Protein AF-A0AAD6WVZ0-F1 (afdb_monomer)

pLDDT: mean 75.17, std 17.2, range [23.59, 97.75]

Radius of gyration: 39.34 Å; Cα contacts (8 Å, |Δi|>4): 408; chains: 1; bounding box: 90×69×124 Å

Nearest PDB structures (foldseek):
  6wge-assembly1_E  TM=2.166E-01  e=5.468E-02  Homo sapiens

Sequence (503 aa):
MPPFTRQETPESFHSRWSNNNGQSRLTITPHAVAHPLLRLRYRVQVRTFIKRNRGVPLSGITMDIYCSYLAYRYISPSTKTLILEELSNRAEGNNDDALVVVASLLSPDQSELVTELLDSIDGQIRRCMCKLLGNLASAYQSWDFKISARIVDLTSDLDIEVRESALHALTKISDSPYGAEAVRDAKIFAEREKGNIPRDDAAAAKLWAVYISEADKYGKPLVESWKSNMEGMLIFAGLFSASLTAFLIESYKTLSPDSGGQTVKLLAQISQQLASASNGSTLSLPISPPSDPFNPSATSLICNALWFISLGLSLACALLATLVEQWARDFLHRVDTQSSPLIRARVFAYLYYGMKRFNMHLVVEIIPLLLHASLFLFFAGLVAFLIPVNIGMTLIAAALLVLVTTAYSVLTFLPLGYMDCPYRTPLSGVFWHVSQRSKRILTDSITSNQPEAMVEAIIRSASEGSLMRKARDYRALVWTAKSLVGDNELASFVDALPDVLWG

Organism: NCBI:txid1745969

InterPro domains:
  IPR011989 Armadillo-like helical [G3DSA:1.25.10.10] (96-197)
  IPR016024 Armadillo-type fold [SSF48371] (74-188)
  IPR045338 Domain of unknown function DUF6535 [PF20153] (208-387)

Mean predicted aligned error: 18.78 Å

Solvent-accessible surface area (backbone atoms only — not comparable to full-atom values): 27825 Å² total; per-residue (Å²): 137,86,84,90,86,82,92,76,79,87,76,63,82,72,72,79,76,71,83,83,77,90,76,97,64,99,64,80,53,68,73,75,56,45,58,63,52,49,30,52,50,52,44,51,51,52,54,52,50,53,63,72,47,63,94,53,84,70,46,66,73,62,48,53,53,50,50,54,53,63,69,39,84,74,55,48,68,81,47,46,33,54,50,36,46,54,52,26,57,43,24,65,76,33,70,70,39,21,40,43,46,39,66,59,56,66,24,84,92,27,47,65,58,52,51,51,40,62,65,37,89,50,57,62,41,26,23,33,48,28,44,26,54,23,43,32,19,85,61,42,73,76,66,55,54,71,60,37,34,51,44,57,56,36,54,70,45,90,50,65,68,34,16,53,27,21,47,54,15,50,52,40,22,47,74,16,96,44,24,36,63,40,45,50,54,23,47,54,48,52,52,55,48,60,75,50,64,51,72,56,58,58,22,47,38,48,39,28,40,55,41,39,60,56,46,45,70,56,52,50,58,53,42,51,49,51,31,55,53,24,56,54,48,38,55,48,30,52,55,49,45,55,58,50,46,58,54,48,61,60,52,51,52,56,73,46,80,60,63,66,62,51,48,52,52,50,51,51,51,50,52,52,50,53,57,35,56,74,69,75,46,89,74,83,70,77,82,75,73,82,74,76,81,83,74,61,53,69,53,52,52,53,18,49,50,30,39,53,53,17,45,52,32,23,52,50,23,32,54,51,27,53,50,52,30,50,52,35,50,49,53,52,49,64,38,71,71,43,87,49,48,49,60,24,35,36,46,42,52,45,52,53,53,45,41,61,73,70,40,47,67,58,58,63,42,46,35,62,44,36,39,52,53,16,52,54,31,37,51,53,18,50,29,42,59,24,54,88,72,36,64,69,62,19,51,53,48,44,52,51,48,52,52,52,52,49,53,53,47,48,42,38,52,48,38,78,80,35,85,86,50,85,57,78,39,56,62,44,55,49,55,56,49,52,66,58,42,72,76,53,77,87,68,89,81,89,88,90,84,86,83,65,66,65,67,60,54,49,54,48,67,40,65,46,94,44,73,68,43,55,56,49,53,51,51,51,53,57,46,43,69,69,68,53,81,48,72,71,58,43,48,58,52,59,74,19,50,54,69,76,82,79,107

Structure (mmCIF, N/CA/C/O backbone):
data_AF-A0AAD6WVZ0-F1
#
_entry.id   AF-A0AAD6WVZ0-F1
#
loop_
_atom_site.group_PDB
_atom_site.id
_atom_site.type_symbol
_atom_site.label_atom_id
_atom_site.label_alt_id
_atom_site.label_comp_id
_atom_site.label_asym_id
_atom_site.label_entity_id
_atom_site.label_seq_id
_atom_site.pdbx_PDB_ins_code
_atom_site.Cartn_x
_atom_site.Cartn_y
_atom_site.Cartn_z
_atom_site.occupancy
_atom_site.B_iso_or_equiv
_atom_site.auth_seq_id
_atom_site.auth_comp_id
_atom_site.auth_asym_id
_atom_site.auth_atom_id
_atom_site.pdbx_PDB_model_num
ATOM 1 N N . MET A 1 1 ? 54.833 -52.565 1.397 1.00 23.59 1 MET A N 1
ATOM 2 C CA . MET A 1 1 ? 55.465 -52.297 0.083 1.00 23.59 1 MET A CA 1
ATOM 3 C C . MET A 1 1 ? 54.728 -53.119 -0.980 1.00 23.59 1 MET A C 1
ATOM 5 O O . MET A 1 1 ? 54.187 -54.145 -0.600 1.00 23.59 1 MET A O 1
ATOM 9 N N . PRO A 1 2 ? 54.609 -52.611 -2.220 1.00 45.22 2 PRO A N 1
ATOM 10 C CA . PRO A 1 2 ? 53.366 -52.217 -2.938 1.00 45.22 2 PRO A CA 1
ATOM 11 C C . PRO A 1 2 ? 52.880 -53.322 -3.935 1.00 45.22 2 PRO A C 1
ATOM 13 O O . PRO A 1 2 ? 53.392 -54.428 -3.789 1.00 45.22 2 PRO A O 1
ATOM 16 N N . PRO A 1 3 ? 51.979 -53.123 -4.945 1.00 38.84 3 PRO A N 1
ATOM 17 C CA . PRO A 1 3 ? 51.275 -51.913 -5.412 1.00 38.84 3 PRO A CA 1
ATOM 18 C C . PRO A 1 3 ? 49.765 -52.033 -5.769 1.00 38.84 3 PRO A C 1
ATOM 20 O O . PRO A 1 3 ? 49.177 -53.100 -5.911 1.00 38.84 3 PRO A O 1
ATOM 23 N N . PHE A 1 4 ? 49.178 -50.845 -5.951 1.00 32.69 4 PHE A N 1
ATOM 24 C CA . PHE A 1 4 ? 47.867 -50.512 -6.517 1.00 32.69 4 PHE A CA 1
ATOM 25 C C . PHE A 1 4 ? 47.707 -50.936 -7.989 1.00 32.69 4 PHE A C 1
ATOM 27 O O . PHE A 1 4 ? 48.547 -50.592 -8.815 1.00 32.69 4 PHE A O 1
ATOM 34 N N . THR A 1 5 ? 46.556 -51.524 -8.334 1.00 32.50 5 THR A N 1
ATOM 35 C CA . THR A 1 5 ? 45.933 -51.427 -9.669 1.00 32.50 5 THR A CA 1
ATOM 36 C C . THR A 1 5 ? 44.406 -51.498 -9.547 1.00 32.50 5 THR A C 1
ATOM 38 O O . THR A 1 5 ? 43.869 -52.505 -9.097 1.00 32.50 5 THR A O 1
ATOM 41 N N . ARG A 1 6 ? 43.689 -50.454 -9.991 1.00 29.27 6 ARG A N 1
ATOM 42 C CA . ARG A 1 6 ? 42.449 -50.619 -10.770 1.00 29.27 6 ARG A CA 1
ATOM 43 C C . ARG A 1 6 ? 42.077 -49.327 -11.495 1.00 29.27 6 ARG A C 1
ATOM 45 O O . ARG A 1 6 ? 41.998 -48.266 -10.888 1.00 29.27 6 ARG A O 1
ATOM 52 N N . GLN A 1 7 ? 41.889 -49.464 -12.803 1.00 34.47 7 GLN A N 1
ATOM 53 C CA . GLN A 1 7 ? 41.301 -48.481 -13.705 1.00 34.47 7 GLN A CA 1
ATOM 54 C C . GLN A 1 7 ? 39.843 -48.214 -13.305 1.00 34.47 7 GLN A C 1
ATOM 56 O O . GLN A 1 7 ? 39.064 -49.159 -13.203 1.00 34.47 7 GLN A O 1
ATOM 61 N N . GLU A 1 8 ? 39.468 -46.945 -13.158 1.00 31.38 8 GLU A N 1
ATOM 62 C CA . GLU A 1 8 ? 38.078 -46.494 -13.260 1.00 31.38 8 GLU A CA 1
ATOM 63 C C . GLU A 1 8 ? 37.981 -45.508 -14.428 1.00 31.38 8 GLU A C 1
ATOM 65 O O . GLU A 1 8 ? 38.735 -44.539 -14.528 1.00 31.38 8 GLU A O 1
ATOM 70 N N . THR A 1 9 ? 37.080 -45.812 -15.356 1.00 33.56 9 THR A N 1
ATOM 71 C CA . THR A 1 9 ? 36.662 -44.956 -16.468 1.00 33.56 9 THR A CA 1
ATOM 72 C C . THR A 1 9 ? 35.978 -43.684 -15.951 1.00 33.56 9 THR A C 1
ATOM 74 O O . THR A 1 9 ? 35.318 -43.738 -14.913 1.00 33.56 9 THR A O 1
ATOM 77 N N . PRO A 1 10 ? 36.065 -42.541 -16.656 1.00 37.72 10 PRO A N 1
ATOM 78 C CA . PRO A 1 10 ? 35.465 -41.298 -16.192 1.00 37.72 10 PRO A CA 1
ATOM 79 C C . PRO A 1 10 ? 33.952 -41.328 -16.433 1.00 37.72 10 PRO A C 1
ATOM 81 O O . PRO A 1 10 ? 33.478 -41.031 -17.527 1.00 37.72 10 PRO A O 1
ATOM 84 N N . GLU A 1 11 ? 33.171 -41.679 -15.414 1.00 34.59 11 GLU A N 1
ATOM 85 C CA . GLU A 1 11 ? 31.732 -41.426 -15.449 1.00 34.59 11 GLU A CA 1
ATOM 86 C C . GLU A 1 11 ? 31.460 -39.914 -15.420 1.00 34.59 11 GLU A C 1
ATOM 88 O O . GLU A 1 11 ? 31.986 -39.167 -14.589 1.00 34.59 11 GLU A O 1
ATOM 93 N N . SER A 1 12 ? 30.629 -39.446 -16.354 1.00 45.19 12 SER A N 1
ATOM 94 C CA . SER A 1 12 ? 30.230 -38.045 -16.473 1.00 45.19 12 SER A CA 1
ATOM 95 C C . SER A 1 12 ? 29.493 -37.564 -15.221 1.00 45.19 12 SER A C 1
ATOM 97 O O . SER A 1 12 ? 28.547 -38.201 -14.760 1.00 45.19 12 SER A O 1
ATOM 99 N N . PHE A 1 13 ? 29.867 -36.380 -14.734 1.00 39.78 13 PHE A N 1
ATOM 100 C CA . PHE A 1 13 ? 29.398 -35.756 -13.488 1.00 39.78 13 PHE A CA 1
ATOM 101 C C . PHE A 1 13 ? 27.863 -35.625 -13.354 1.00 39.78 13 PHE A C 1
ATOM 103 O O . PHE A 1 13 ? 27.360 -35.428 -12.251 1.00 39.78 13 PHE A O 1
ATOM 110 N N . HIS A 1 14 ? 27.110 -35.750 -14.453 1.00 40.28 14 HIS A N 1
ATOM 111 C CA . HIS A 1 14 ? 25.647 -35.686 -14.476 1.00 40.28 14 HIS A CA 1
ATOM 112 C C . HIS A 1 14 ? 24.947 -36.903 -13.843 1.00 40.28 14 HIS A C 1
ATOM 114 O O . HIS A 1 14 ? 23.870 -36.731 -13.274 1.00 40.28 14 HIS A O 1
ATOM 120 N N . SER A 1 15 ? 25.534 -38.106 -13.878 1.00 41.41 15 SER A N 1
ATOM 121 C CA . SER A 1 15 ? 24.849 -39.332 -13.418 1.00 41.41 15 SER A CA 1
ATOM 122 C C . SER A 1 15 ? 24.683 -39.407 -11.895 1.00 41.41 15 SER A C 1
ATOM 124 O O . SER A 1 15 ? 23.767 -40.059 -11.397 1.00 41.41 15 SER A O 1
ATOM 126 N N . ARG A 1 16 ? 25.518 -38.688 -11.133 1.00 41.56 16 ARG A N 1
ATOM 127 C CA . ARG A 1 16 ? 25.531 -38.750 -9.660 1.00 41.56 16 ARG A CA 1
ATOM 128 C C . ARG A 1 16 ? 24.389 -38.001 -8.972 1.00 41.56 16 ARG A C 1
ATOM 130 O O . ARG A 1 16 ? 24.164 -38.210 -7.786 1.00 41.56 16 ARG A O 1
ATOM 137 N N . TRP A 1 17 ? 23.679 -37.133 -9.692 1.00 45.44 17 TRP A N 1
ATOM 138 C CA . TRP A 1 17 ? 22.702 -36.202 -9.112 1.00 45.44 17 TRP A CA 1
ATOM 139 C C . TRP A 1 17 ? 21.235 -36.603 -9.344 1.00 45.44 17 TRP A C 1
ATOM 141 O O . TRP A 1 17 ? 20.340 -35.855 -8.962 1.00 45.44 17 TRP A O 1
ATOM 151 N N . SER A 1 18 ? 20.974 -37.766 -9.957 1.00 37.16 18 SER A N 1
ATOM 152 C CA . SER A 1 18 ? 19.624 -38.171 -10.393 1.00 37.16 18 SER A CA 1
ATOM 153 C C . SER A 1 18 ? 18.829 -39.036 -9.401 1.00 37.16 18 SER A C 1
ATOM 155 O O . SER A 1 18 ? 17.663 -39.321 -9.670 1.00 37.16 18 SER A O 1
ATOM 157 N N . ASN A 1 19 ? 19.386 -39.457 -8.263 1.00 35.19 19 ASN A N 1
ATOM 158 C CA . ASN A 1 19 ? 18.648 -40.303 -7.315 1.00 35.19 19 ASN A CA 1
ATOM 159 C C . ASN A 1 19 ? 18.048 -39.479 -6.171 1.00 35.19 19 ASN A C 1
ATOM 161 O O . ASN A 1 19 ? 18.623 -39.364 -5.092 1.00 35.19 19 ASN A O 1
ATOM 165 N N . ASN A 1 20 ? 16.860 -38.925 -6.423 1.00 40.69 20 ASN A N 1
ATOM 166 C CA . ASN A 1 20 ? 15.985 -38.348 -5.405 1.00 40.69 20 ASN A CA 1
ATOM 167 C C . ASN A 1 20 ? 14.983 -39.409 -4.934 1.00 40.69 20 ASN A C 1
ATOM 169 O O . ASN A 1 20 ? 14.008 -39.676 -5.629 1.00 40.69 20 ASN A O 1
ATOM 173 N N . ASN A 1 21 ? 15.176 -39.949 -3.728 1.00 34.56 21 ASN A N 1
ATOM 174 C CA . ASN A 1 21 ? 14.071 -40.491 -2.939 1.00 34.56 21 ASN A CA 1
ATOM 175 C C . ASN A 1 21 ? 13.863 -39.598 -1.720 1.00 34.56 21 ASN A C 1
ATOM 177 O O . ASN A 1 21 ? 14.810 -39.214 -1.034 1.00 34.56 21 ASN A O 1
ATOM 181 N N . GLY A 1 22 ? 12.605 -39.201 -1.547 1.00 44.91 22 GLY A N 1
ATOM 182 C CA . GLY A 1 22 ? 12.195 -38.060 -0.753 1.00 44.91 22 GLY A CA 1
ATOM 183 C C . GLY A 1 22 ? 12.589 -38.124 0.715 1.00 44.91 22 GLY A C 1
ATOM 184 O O . GLY A 1 22 ? 12.414 -39.139 1.376 1.00 44.91 22 GLY A O 1
ATOM 185 N N . GLN A 1 23 ? 13.018 -36.974 1.230 1.00 33.59 23 GLN A N 1
ATOM 186 C CA . GLN A 1 23 ? 12.692 -36.528 2.576 1.00 33.59 23 GLN A CA 1
ATOM 187 C C . GLN A 1 23 ? 12.907 -35.015 2.682 1.00 33.59 23 GLN A C 1
ATOM 189 O O . GLN A 1 23 ? 13.951 -34.464 2.347 1.00 33.59 23 GLN A O 1
ATOM 194 N N . SER A 1 24 ? 11.858 -34.352 3.144 1.00 42.22 24 SER A N 1
ATOM 195 C CA . SER A 1 24 ? 11.744 -32.936 3.460 1.00 42.22 24 SER A CA 1
ATOM 196 C C . SER A 1 24 ? 12.782 -32.474 4.490 1.00 42.22 24 SER A C 1
ATOM 198 O O . SER A 1 24 ? 12.618 -32.695 5.690 1.00 42.22 24 SER A O 1
ATOM 200 N N . ARG A 1 25 ? 13.815 -31.764 4.031 1.00 32.66 25 ARG A N 1
ATOM 201 C CA . ARG A 1 25 ? 14.612 -30.797 4.806 1.00 32.66 25 ARG A CA 1
ATOM 202 C C . ARG A 1 25 ? 14.959 -29.635 3.879 1.00 32.66 25 ARG A C 1
ATOM 204 O O . ARG A 1 25 ? 15.110 -29.860 2.684 1.00 32.66 25 ARG A O 1
ATOM 211 N N . LEU A 1 26 ? 15.067 -28.412 4.408 1.00 43.78 26 LEU A N 1
ATOM 212 C CA . LEU A 1 26 ? 15.559 -27.239 3.674 1.00 43.78 26 LEU A CA 1
ATOM 213 C C . LEU A 1 26 ? 16.966 -27.519 3.118 1.00 43.78 26 LEU A C 1
ATOM 215 O O . LEU A 1 26 ? 17.976 -27.213 3.746 1.00 43.78 26 LEU A O 1
ATOM 219 N N . THR A 1 27 ? 17.044 -28.125 1.944 1.00 35.75 27 THR A N 1
ATOM 220 C CA . THR A 1 27 ? 18.281 -28.298 1.200 1.00 35.75 27 THR A CA 1
ATOM 221 C C . THR A 1 27 ? 18.331 -27.174 0.189 1.00 35.75 27 THR A C 1
ATOM 223 O O . THR A 1 27 ? 17.615 -27.205 -0.813 1.00 35.75 27 THR A O 1
ATOM 226 N N . ILE A 1 28 ? 19.165 -26.166 0.460 1.00 44.28 28 ILE A N 1
ATOM 227 C CA . ILE A 1 28 ? 19.655 -25.260 -0.580 1.00 44.28 28 ILE A CA 1
ATOM 228 C C . ILE A 1 28 ? 20.105 -26.168 -1.721 1.00 44.28 28 ILE A C 1
ATOM 230 O O . ILE A 1 28 ? 20.982 -27.013 -1.525 1.00 44.28 28 ILE A O 1
ATOM 234 N N . THR A 1 29 ? 19.446 -26.076 -2.874 1.00 42.78 29 THR A N 1
ATOM 235 C CA . THR A 1 29 ? 19.766 -26.967 -3.981 1.00 42.78 29 THR A CA 1
ATOM 236 C C . THR A 1 29 ? 21.245 -26.755 -4.336 1.00 42.78 29 THR A C 1
ATOM 238 O O . THR A 1 29 ? 21.682 -25.614 -4.484 1.00 42.78 29 THR A O 1
ATOM 241 N N . PRO A 1 30 ? 22.054 -27.818 -4.463 1.00 44.84 30 PRO A N 1
ATOM 242 C CA . PRO A 1 30 ? 23.475 -27.727 -4.813 1.00 44.84 30 PRO A CA 1
ATOM 243 C C . PRO A 1 30 ? 23.729 -26.857 -6.055 1.00 44.84 30 PRO A C 1
ATOM 245 O O . PRO A 1 30 ? 24.734 -26.155 -6.154 1.00 44.84 30 PRO A O 1
ATOM 248 N N . HIS A 1 31 ? 22.755 -26.828 -6.967 1.00 48.47 31 HIS A N 1
ATOM 249 C CA . HIS A 1 31 ? 22.746 -25.987 -8.156 1.00 48.47 31 HIS A CA 1
ATOM 250 C C . HIS A 1 31 ? 22.698 -24.472 -7.853 1.00 48.47 31 HIS A C 1
ATOM 252 O O . HIS A 1 31 ? 23.304 -23.686 -8.585 1.00 48.47 31 HIS A O 1
ATOM 258 N N . ALA A 1 32 ? 22.037 -24.055 -6.767 1.00 44.22 32 ALA A N 1
ATOM 259 C CA . ALA A 1 32 ? 21.952 -22.657 -6.337 1.00 44.22 32 ALA A CA 1
ATOM 260 C C . ALA A 1 32 ? 23.290 -22.126 -5.787 1.00 44.22 32 ALA A C 1
ATOM 262 O O . ALA A 1 32 ? 23.597 -20.945 -5.944 1.00 44.22 32 ALA A O 1
ATOM 263 N N . VAL A 1 33 ? 24.122 -22.999 -5.204 1.00 50.72 33 VAL A N 1
ATOM 264 C CA . VAL A 1 33 ? 25.460 -22.649 -4.679 1.00 50.72 33 VAL A CA 1
ATOM 265 C C . VAL A 1 33 ? 26.559 -22.822 -5.740 1.00 50.72 33 VAL A C 1
ATOM 267 O O . VAL A 1 33 ? 27.594 -22.157 -5.685 1.00 50.72 33 VAL A O 1
ATOM 270 N N . ALA A 1 34 ? 26.332 -23.663 -6.754 1.00 57.62 34 ALA A N 1
ATOM 271 C CA . ALA A 1 34 ? 27.309 -23.942 -7.805 1.00 57.62 34 ALA A CA 1
ATOM 272 C C . ALA A 1 34 ? 27.697 -22.696 -8.625 1.00 57.62 34 ALA A C 1
ATOM 274 O O . ALA A 1 34 ? 28.881 -22.469 -8.874 1.00 57.62 34 ALA A O 1
ATOM 275 N N . HIS A 1 35 ? 26.736 -21.852 -9.015 1.00 57.59 35 HIS A N 1
ATOM 276 C CA . HIS A 1 35 ? 27.017 -20.680 -9.857 1.00 57.59 35 HIS A CA 1
ATOM 277 C C . HIS A 1 35 ? 27.910 -19.619 -9.179 1.00 57.59 35 HIS A C 1
ATOM 279 O O . HIS A 1 35 ? 28.893 -19.199 -9.800 1.00 57.59 35 HIS A O 1
ATOM 285 N N . PRO A 1 36 ? 27.647 -19.188 -7.927 1.00 54.47 36 PRO A N 1
ATOM 286 C CA . PRO A 1 36 ? 28.536 -18.275 -7.204 1.00 54.47 36 PRO A CA 1
ATOM 287 C C . PRO A 1 36 ? 29.948 -18.838 -6.986 1.00 54.47 36 PRO A C 1
A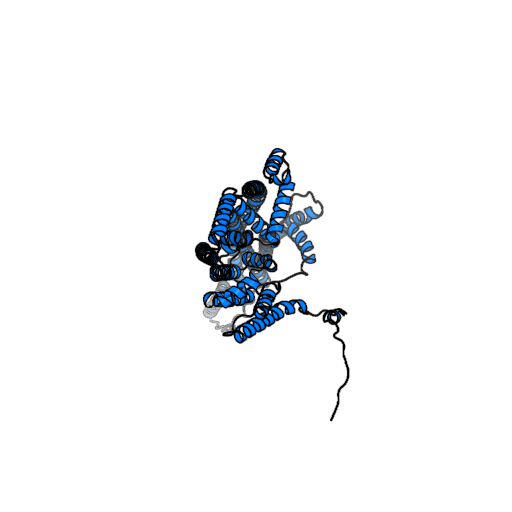TOM 289 O O . PRO A 1 36 ? 30.930 -18.116 -7.165 1.00 54.47 36 PRO A O 1
ATOM 292 N N . LEU A 1 37 ? 30.067 -20.129 -6.655 1.00 59.69 37 LEU A N 1
ATOM 293 C CA . LEU A 1 37 ? 31.364 -20.774 -6.428 1.00 59.69 37 LEU A CA 1
ATOM 294 C C . LEU A 1 37 ? 32.180 -20.919 -7.719 1.00 59.69 37 LEU A C 1
ATOM 296 O O . LEU A 1 37 ? 33.386 -20.667 -7.711 1.00 59.69 37 LEU A O 1
ATOM 300 N N . LEU A 1 38 ? 31.534 -21.254 -8.842 1.00 64.69 38 LEU A N 1
ATOM 301 C CA . LEU A 1 38 ? 32.182 -21.277 -10.156 1.00 64.69 38 LEU A CA 1
ATOM 302 C C . LEU A 1 38 ? 32.697 -19.887 -10.544 1.00 64.69 38 LEU A C 1
ATOM 304 O O . LEU A 1 38 ? 33.846 -19.759 -10.959 1.00 64.69 38 LEU A O 1
ATOM 308 N N . ARG A 1 39 ? 31.903 -18.829 -10.331 1.00 66.44 39 ARG A N 1
ATOM 309 C CA . ARG A 1 39 ? 32.335 -17.439 -10.569 1.00 66.44 39 ARG A CA 1
ATOM 310 C C . ARG A 1 39 ? 33.567 -17.064 -9.748 1.00 66.44 39 ARG A C 1
ATOM 312 O O . ARG A 1 39 ? 34.484 -16.440 -10.281 1.00 66.44 39 ARG A O 1
ATOM 319 N N . LEU A 1 40 ? 33.609 -17.463 -8.475 1.00 65.38 40 LEU A N 1
ATOM 320 C CA . LEU A 1 40 ? 34.758 -17.211 -7.605 1.00 65.38 40 LEU A CA 1
ATOM 321 C C . LEU A 1 40 ? 36.004 -17.966 -8.093 1.00 65.38 40 LEU A C 1
ATOM 323 O O . LEU A 1 40 ? 37.085 -17.384 -8.183 1.00 65.38 40 LEU A O 1
ATOM 327 N N . ARG A 1 41 ? 35.839 -19.240 -8.476 1.00 70.12 41 ARG A N 1
ATOM 328 C CA . ARG A 1 41 ? 36.916 -20.088 -9.003 1.00 70.12 41 ARG A CA 1
ATOM 329 C C . ARG A 1 41 ? 37.515 -19.517 -10.287 1.00 70.12 41 ARG A C 1
ATOM 331 O O . ARG A 1 41 ? 38.733 -19.370 -10.358 1.00 70.12 41 ARG A O 1
ATOM 338 N N . TYR A 1 42 ? 36.684 -19.141 -11.262 1.00 72.12 42 TYR A N 1
ATOM 339 C CA . TYR A 1 42 ? 37.160 -18.539 -12.511 1.00 72.12 42 TYR A CA 1
ATOM 340 C C . TYR A 1 42 ? 37.861 -17.201 -12.266 1.00 72.12 42 TYR A C 1
ATOM 342 O O . TYR A 1 42 ? 38.917 -16.949 -12.838 1.00 72.12 42 TYR A O 1
ATOM 350 N N . ARG A 1 43 ? 37.356 -16.368 -11.347 1.00 73.12 43 ARG A N 1
ATOM 351 C CA . ARG A 1 43 ? 38.014 -15.103 -10.989 1.00 73.12 43 ARG A CA 1
ATOM 352 C C . ARG A 1 43 ? 39.405 -15.311 -10.384 1.00 73.12 43 ARG A C 1
ATOM 354 O O . ARG A 1 43 ? 40.327 -14.559 -10.699 1.00 73.12 43 ARG A O 1
ATOM 361 N N . VAL A 1 44 ? 39.573 -16.323 -9.530 1.00 70.44 44 VAL A N 1
ATOM 362 C CA . VAL A 1 44 ? 40.884 -16.688 -8.965 1.00 70.44 44 VAL A CA 1
ATOM 363 C C . VAL A 1 44 ? 41.814 -17.227 -10.054 1.00 70.44 44 VAL A C 1
ATOM 365 O O . VAL A 1 44 ? 42.970 -16.815 -10.110 1.00 70.44 44 VAL A O 1
ATOM 368 N N . GLN A 1 45 ? 41.322 -18.089 -10.947 1.00 78.38 45 GLN A N 1
ATOM 369 C CA . GLN A 1 45 ? 42.107 -18.619 -12.068 1.00 78.38 45 GLN A CA 1
ATOM 370 C C . GLN A 1 45 ? 42.600 -17.508 -12.999 1.00 78.38 45 GLN A C 1
ATOM 372 O O . GLN A 1 45 ? 43.794 -17.445 -13.274 1.00 78.38 45 GLN A O 1
ATOM 377 N N . VAL A 1 46 ? 41.718 -16.589 -13.400 1.00 80.62 46 VAL A N 1
ATOM 378 C CA . VAL A 1 46 ? 42.061 -15.443 -14.256 1.00 80.62 46 VAL A CA 1
ATOM 379 C C . VAL A 1 46 ? 43.088 -14.535 -13.578 1.00 80.62 46 VAL A C 1
ATOM 381 O O . VAL A 1 46 ? 44.089 -14.185 -14.193 1.00 80.62 46 VAL A O 1
ATOM 384 N N . ARG A 1 47 ? 42.923 -14.202 -12.290 1.00 78.81 47 ARG A N 1
ATOM 385 C CA . ARG A 1 47 ? 43.909 -13.379 -11.560 1.00 78.81 47 ARG A CA 1
ATOM 386 C C . ARG A 1 47 ? 45.280 -14.042 -11.467 1.00 78.81 47 ARG A C 1
ATOM 388 O O . ARG A 1 47 ? 46.294 -13.365 -11.608 1.00 78.81 47 ARG A O 1
ATOM 395 N N . THR A 1 48 ? 45.318 -15.344 -11.208 1.00 79.12 48 THR A N 1
ATOM 396 C CA . THR A 1 48 ? 46.573 -16.103 -11.146 1.00 79.12 48 THR A CA 1
ATOM 397 C C . THR A 1 48 ? 47.223 -16.197 -12.525 1.00 79.12 48 THR A C 1
ATOM 399 O O . THR A 1 48 ? 48.437 -16.044 -12.634 1.00 79.12 48 THR A O 1
ATOM 402 N N . PHE A 1 49 ? 46.424 -16.373 -13.581 1.00 83.56 49 PHE A N 1
ATOM 403 C CA . PHE A 1 49 ? 46.891 -16.403 -14.966 1.00 83.56 49 PHE A CA 1
ATOM 404 C C . PHE A 1 49 ? 47.475 -15.055 -15.409 1.00 83.56 49 PHE A C 1
ATOM 406 O O . PHE A 1 49 ? 48.606 -15.013 -15.887 1.00 83.56 49 PHE A O 1
ATOM 413 N N . ILE A 1 50 ? 46.773 -13.947 -15.141 1.00 83.38 50 ILE A N 1
ATOM 414 C CA . ILE A 1 50 ? 47.264 -12.585 -15.400 1.00 83.38 50 ILE A CA 1
ATOM 415 C C . ILE A 1 50 ? 48.592 -12.352 -14.671 1.00 83.38 50 ILE A C 1
ATOM 417 O O . ILE A 1 50 ? 49.569 -11.939 -15.287 1.00 83.38 50 ILE A O 1
ATOM 421 N N . LYS A 1 51 ? 48.669 -12.673 -13.371 1.00 82.50 51 LYS A N 1
ATOM 422 C CA . LYS A 1 51 ? 49.902 -12.505 -12.583 1.00 82.50 51 LYS A CA 1
ATOM 423 C C . LYS A 1 51 ? 51.078 -13.307 -13.137 1.00 82.50 51 LYS A C 1
ATOM 425 O O . LYS A 1 51 ? 52.193 -12.801 -13.123 1.00 82.50 51 LYS A O 1
ATOM 430 N N . ARG A 1 52 ? 50.837 -14.531 -13.611 1.00 81.06 52 ARG A N 1
ATOM 431 C CA . ARG A 1 52 ? 51.876 -15.407 -14.169 1.00 81.06 52 ARG A CA 1
ATOM 432 C C . ARG A 1 52 ? 52.408 -14.907 -15.510 1.00 81.06 52 ARG A C 1
ATOM 434 O O . ARG A 1 52 ? 53.579 -15.110 -15.798 1.00 81.06 52 ARG A O 1
ATOM 441 N N . ASN A 1 53 ? 51.559 -14.254 -16.297 1.00 79.50 53 ASN A N 1
ATOM 442 C CA . ASN A 1 53 ? 51.913 -13.766 -17.627 1.00 79.50 53 ASN A CA 1
ATOM 443 C C . ASN A 1 53 ? 52.364 -12.298 -17.635 1.00 79.50 53 ASN A C 1
ATOM 445 O O . ASN A 1 53 ? 52.681 -11.769 -18.700 1.00 79.50 53 ASN A O 1
ATOM 449 N N . ARG A 1 54 ? 52.392 -11.600 -16.490 1.00 76.81 54 ARG A N 1
ATOM 450 C CA . ARG A 1 54 ? 52.929 -10.229 -16.395 1.00 76.81 54 ARG A CA 1
ATOM 451 C C . ARG A 1 54 ? 54.419 -10.211 -16.742 1.00 76.81 54 ARG A C 1
ATOM 453 O O . ARG A 1 54 ? 55.200 -10.909 -16.109 1.00 76.81 54 ARG A O 1
ATOM 460 N N . GLY A 1 55 ? 54.790 -9.399 -17.734 1.00 70.44 55 GLY A N 1
ATOM 461 C CA . GLY A 1 55 ? 56.171 -9.270 -18.221 1.00 70.44 55 GLY A CA 1
ATOM 462 C C . GLY A 1 55 ? 56.596 -10.302 -19.272 1.00 70.44 55 GLY A C 1
ATOM 463 O O . GLY A 1 55 ? 57.744 -10.276 -19.700 1.00 70.44 55 GLY A O 1
ATOM 464 N N . VAL A 1 56 ? 55.693 -11.192 -19.701 1.00 80.69 56 VAL A N 1
ATOM 465 C CA . VAL A 1 56 ? 55.916 -12.136 -20.811 1.00 80.69 56 VAL A CA 1
ATOM 466 C C . VAL A 1 56 ? 55.205 -11.600 -22.065 1.00 80.69 56 VAL A C 1
ATOM 468 O O . VAL A 1 56 ? 54.050 -11.167 -21.923 1.00 80.69 56 VAL A O 1
ATOM 471 N N . PRO A 1 57 ? 55.844 -11.623 -23.257 1.00 77.38 57 PRO A N 1
ATOM 472 C CA . PRO A 1 57 ? 55.211 -11.200 -24.509 1.00 77.38 57 PRO A CA 1
ATOM 473 C C . PRO A 1 57 ? 53.959 -12.035 -24.796 1.00 77.38 57 PRO A C 1
ATOM 475 O O . PRO A 1 57 ? 53.905 -13.232 -24.488 1.00 77.38 57 PRO A O 1
ATOM 478 N N . LEU A 1 58 ? 52.926 -11.397 -25.343 1.00 81.56 58 LEU A N 1
ATOM 479 C CA . LEU A 1 58 ? 51.641 -12.039 -25.572 1.00 81.56 58 LEU A CA 1
ATOM 480 C C . LEU A 1 58 ? 51.759 -13.055 -26.721 1.00 81.56 58 LEU A C 1
ATOM 482 O O . LEU A 1 58 ? 52.200 -12.737 -27.818 1.00 81.56 58 LEU A O 1
ATOM 486 N N . SER A 1 59 ? 51.357 -14.301 -26.468 1.00 85.19 59 SER A N 1
ATOM 487 C CA . SER A 1 59 ? 51.270 -15.359 -27.484 1.00 85.19 59 SER A CA 1
ATOM 488 C C . SER A 1 59 ? 49.814 -15.551 -27.910 1.00 85.19 59 SER A C 1
ATOM 490 O O . SER A 1 59 ? 48.917 -15.384 -27.080 1.00 85.19 59 SER A O 1
ATOM 492 N N . GLY A 1 60 ? 49.577 -15.985 -29.153 1.00 80.31 60 GLY A N 1
ATOM 493 C CA . GLY A 1 60 ? 48.236 -16.342 -29.640 1.00 80.31 60 GLY A CA 1
ATOM 494 C C . GLY A 1 60 ? 47.514 -17.338 -28.723 1.00 80.31 60 GLY A C 1
ATOM 495 O O . GLY A 1 60 ? 46.364 -17.121 -28.370 1.00 80.31 60 GLY A O 1
ATOM 496 N N . ILE A 1 61 ? 48.229 -18.328 -28.176 1.00 81.88 61 ILE A N 1
ATOM 497 C CA . ILE A 1 61 ? 47.661 -19.320 -27.240 1.00 81.88 61 ILE A CA 1
ATOM 498 C C . ILE A 1 61 ? 47.156 -18.651 -25.950 1.00 81.88 61 ILE A C 1
ATOM 500 O O . ILE A 1 61 ? 46.110 -19.003 -25.404 1.00 81.88 61 ILE A O 1
ATOM 504 N N . THR A 1 62 ? 47.899 -17.667 -25.440 1.00 85.19 62 THR A N 1
ATOM 505 C CA . THR A 1 62 ? 47.498 -16.894 -24.257 1.00 85.19 62 THR A CA 1
ATOM 506 C C . THR A 1 62 ? 46.252 -16.060 -24.553 1.00 85.19 62 THR A C 1
ATOM 508 O O . THR A 1 62 ? 45.395 -15.903 -23.681 1.00 85.19 62 THR A O 1
ATOM 511 N N . MET A 1 63 ? 46.139 -15.551 -25.779 1.00 85.94 63 MET A N 1
ATOM 512 C CA . MET A 1 63 ? 45.012 -14.743 -26.219 1.00 85.94 63 MET A CA 1
ATOM 513 C C . MET A 1 63 ? 43.746 -15.577 -26.459 1.00 85.94 63 MET A C 1
ATOM 515 O O . MET A 1 63 ? 42.668 -15.156 -26.041 1.00 85.94 63 MET A O 1
ATOM 519 N N . ASP A 1 64 ? 43.867 -16.794 -26.990 1.00 83.69 64 ASP A N 1
ATOM 520 C CA . ASP A 1 64 ? 42.752 -17.744 -27.137 1.00 83.69 64 ASP A CA 1
ATOM 521 C C . ASP A 1 64 ? 42.125 -18.102 -25.783 1.00 83.69 64 ASP A C 1
ATOM 523 O O . ASP A 1 64 ? 40.901 -18.208 -25.641 1.00 83.69 64 ASP A O 1
ATOM 527 N N . ILE A 1 65 ? 42.959 -18.226 -24.745 1.00 85.06 65 ILE A N 1
ATOM 528 C CA . ILE A 1 65 ? 42.504 -18.449 -23.369 1.00 85.06 65 ILE A CA 1
ATOM 529 C C . ILE A 1 65 ? 41.715 -17.233 -22.859 1.00 85.06 65 ILE A C 1
ATOM 531 O O . ILE A 1 65 ? 40.661 -17.402 -22.240 1.00 85.06 65 ILE A O 1
ATOM 535 N N . TYR A 1 66 ? 42.178 -16.007 -23.125 1.00 86.88 66 TYR A N 1
ATOM 536 C CA . TYR A 1 66 ? 41.437 -14.797 -22.755 1.00 86.88 66 TYR A CA 1
ATOM 537 C C . TYR A 1 66 ? 40.116 -14.665 -23.520 1.00 86.88 66 TYR A C 1
ATOM 539 O O . TYR A 1 66 ? 39.096 -14.379 -22.891 1.00 86.88 66 TYR A O 1
ATOM 547 N N . CYS A 1 67 ? 40.098 -14.943 -24.826 1.00 84.81 67 CYS A N 1
ATOM 548 C CA . CYS A 1 67 ? 38.880 -14.923 -25.642 1.00 84.81 67 CYS A CA 1
ATOM 549 C C . CYS A 1 67 ? 37.863 -15.958 -25.143 1.00 84.81 67 CYS A C 1
ATOM 551 O O . CYS A 1 67 ? 36.697 -15.628 -24.940 1.00 84.81 67 CYS A O 1
ATOM 553 N N . SER A 1 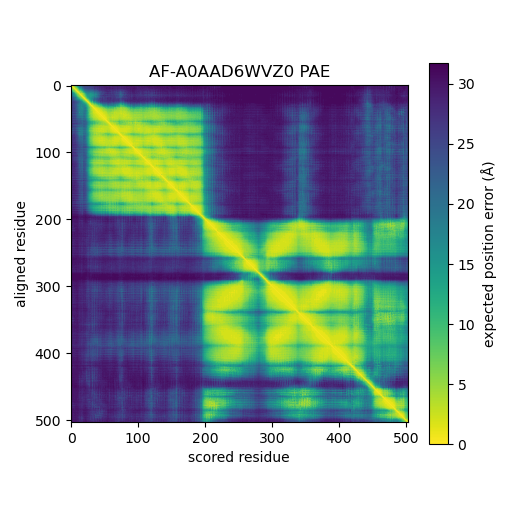68 ? 38.318 -17.167 -24.797 1.00 85.06 68 SER A N 1
ATOM 554 C CA . SER A 1 68 ? 37.472 -18.210 -24.199 1.00 85.06 68 SER A CA 1
ATOM 555 C C . SER A 1 68 ? 36.823 -17.755 -22.885 1.00 85.06 68 SER A C 1
ATOM 557 O O . SER A 1 68 ? 35.649 -18.029 -22.634 1.00 85.06 68 SER A O 1
ATOM 559 N N . TYR A 1 69 ? 37.557 -17.023 -22.040 1.00 84.88 69 TYR A N 1
ATOM 560 C CA . TYR A 1 69 ? 37.011 -16.464 -20.802 1.00 84.88 69 TYR A CA 1
ATOM 561 C C . TYR A 1 69 ? 36.060 -15.279 -21.032 1.00 84.88 69 TYR A C 1
ATOM 563 O O . TYR A 1 69 ? 35.096 -15.121 -20.279 1.00 84.88 69 TYR A O 1
ATOM 571 N N . LEU A 1 70 ? 36.297 -14.459 -22.057 1.00 84.69 70 LEU A N 1
ATOM 572 C CA . LEU A 1 70 ? 35.405 -13.360 -22.436 1.00 84.69 70 LEU A CA 1
ATOM 573 C C . LEU A 1 70 ? 34.092 -13.873 -23.052 1.00 84.69 70 LEU A C 1
ATOM 575 O O . LEU A 1 70 ? 33.031 -13.338 -22.717 1.00 84.69 70 LEU A O 1
ATOM 579 N N . ALA A 1 71 ? 34.149 -14.948 -23.843 1.00 83.69 71 ALA A N 1
ATOM 580 C CA . ALA A 1 71 ? 32.997 -15.611 -24.460 1.00 83.69 71 ALA A CA 1
ATOM 581 C C . ALA A 1 71 ? 32.117 -16.347 -23.438 1.00 83.69 71 ALA A C 1
ATOM 583 O O . ALA A 1 71 ? 30.914 -16.528 -23.620 1.00 83.69 71 ALA A O 1
ATOM 584 N N . TYR A 1 72 ? 32.703 -16.802 -22.328 1.00 82.06 72 TYR A N 1
ATOM 585 C CA . TYR A 1 72 ? 31.995 -17.685 -21.413 1.00 82.06 72 TYR A CA 1
ATOM 586 C C . TYR A 1 72 ? 30.889 -16.964 -20.624 1.00 82.06 72 TYR A C 1
ATOM 588 O O . TYR A 1 72 ? 31.135 -16.093 -19.783 1.00 82.06 72 TYR A O 1
ATOM 596 N N . ARG A 1 73 ? 29.640 -17.395 -20.832 1.00 74.56 73 ARG A N 1
ATOM 597 C CA . ARG A 1 73 ? 28.423 -16.777 -20.269 1.00 74.56 73 ARG A CA 1
ATOM 598 C C . ARG A 1 73 ? 28.363 -16.747 -18.738 1.00 74.56 73 ARG A C 1
ATOM 600 O O . ARG A 1 73 ? 27.714 -15.882 -18.156 1.00 74.56 73 ARG A O 1
ATOM 607 N N . TYR A 1 74 ? 29.018 -17.692 -18.063 1.00 66.62 74 TYR A N 1
ATOM 608 C CA . TYR A 1 74 ? 28.948 -17.812 -16.600 1.00 66.62 74 TYR A CA 1
ATOM 609 C C . TYR A 1 74 ? 30.021 -17.014 -15.853 1.00 66.62 74 TYR A C 1
ATOM 611 O O . TYR A 1 74 ? 30.001 -16.981 -14.617 1.00 66.62 74 TYR A O 1
ATOM 619 N N . ILE A 1 75 ? 30.932 -16.350 -16.568 1.00 76.88 75 ILE A N 1
ATOM 620 C CA . ILE A 1 75 ? 31.944 -15.488 -15.964 1.00 76.88 75 ILE A CA 1
ATOM 621 C C . ILE A 1 75 ? 31.327 -14.184 -15.460 1.00 76.88 75 ILE A C 1
ATOM 623 O O . ILE A 1 75 ? 30.426 -13.611 -16.067 1.00 76.88 75 ILE A O 1
ATOM 627 N N . SER A 1 76 ? 31.800 -13.723 -14.297 1.00 76.81 76 SER A N 1
ATOM 628 C CA . SER A 1 76 ? 31.297 -12.481 -13.712 1.00 76.81 76 SER A CA 1
ATOM 629 C C . SER A 1 76 ? 31.762 -11.261 -14.521 1.00 76.81 76 SER A C 1
ATOM 631 O O . SER A 1 76 ? 32.916 -11.250 -14.963 1.00 76.81 76 SER A O 1
ATOM 633 N N . PRO A 1 77 ? 30.934 -10.209 -14.644 1.00 77.56 77 PRO A N 1
ATOM 634 C CA . PRO A 1 77 ? 31.313 -8.985 -15.350 1.00 77.56 77 PRO A CA 1
ATOM 635 C C . PRO A 1 77 ? 32.622 -8.375 -14.834 1.00 77.56 77 PRO A C 1
ATOM 637 O O . PRO A 1 77 ? 33.538 -8.125 -15.608 1.00 77.56 77 PRO A O 1
ATOM 640 N N . SER A 1 78 ? 32.793 -8.343 -13.507 1.00 75.44 78 SER A N 1
ATOM 641 C CA . SER A 1 78 ? 34.029 -7.909 -12.831 1.00 75.44 78 SER A CA 1
ATOM 642 C C . SER A 1 78 ? 35.296 -8.710 -13.176 1.00 75.44 78 SER A C 1
ATOM 644 O O . SER A 1 78 ? 36.401 -8.326 -12.806 1.00 75.44 78 SER A O 1
ATOM 646 N N . THR A 1 79 ? 35.151 -9.891 -13.781 1.00 78.00 79 THR A N 1
ATOM 647 C CA . THR A 1 79 ? 36.274 -10.707 -14.268 1.00 78.00 79 THR A CA 1
ATOM 648 C C . THR A 1 79 ? 36.540 -10.441 -15.745 1.00 78.00 79 THR A C 1
ATOM 650 O O . THR A 1 79 ? 37.703 -10.420 -16.130 1.00 78.00 79 THR A O 1
ATOM 653 N N . LYS A 1 80 ? 35.500 -10.167 -16.549 1.00 84.50 80 LYS A N 1
ATOM 654 C CA . LYS A 1 80 ? 35.668 -9.697 -17.932 1.00 84.50 80 LYS A CA 1
ATOM 655 C C . LYS A 1 80 ? 36.365 -8.335 -17.965 1.00 84.50 80 LYS A C 1
ATOM 657 O O . LYS A 1 80 ? 37.311 -8.172 -18.724 1.00 84.50 80 LYS A O 1
ATOM 662 N N . THR A 1 81 ? 35.989 -7.408 -17.079 1.00 85.44 81 THR A N 1
ATOM 663 C CA . THR A 1 81 ? 36.644 -6.091 -16.966 1.00 85.44 81 THR A CA 1
ATOM 664 C C . THR A 1 81 ? 38.130 -6.206 -16.625 1.00 85.44 81 THR A C 1
ATOM 666 O O . THR A 1 81 ? 38.940 -5.559 -17.272 1.00 85.44 81 THR A O 1
ATOM 669 N N . LEU A 1 82 ? 38.512 -7.099 -15.701 1.00 81.69 82 LEU A N 1
ATOM 670 C CA . LEU A 1 82 ? 39.923 -7.358 -15.368 1.00 81.69 82 LEU A CA 1
ATOM 671 C C . LEU A 1 82 ? 40.744 -7.847 -16.570 1.00 81.69 82 LEU A C 1
ATOM 673 O O . LEU A 1 82 ? 41.915 -7.498 -16.689 1.00 81.69 82 LEU A O 1
ATOM 677 N N . ILE A 1 83 ? 40.149 -8.678 -17.432 1.00 86.62 83 ILE A N 1
ATOM 678 C CA . ILE A 1 83 ? 40.808 -9.165 -18.650 1.00 86.62 83 ILE A CA 1
ATOM 679 C C . ILE A 1 83 ? 40.946 -8.019 -19.655 1.00 86.62 83 ILE A C 1
ATOM 681 O O . ILE A 1 83 ? 42.042 -7.779 -20.151 1.00 86.62 83 ILE A O 1
ATOM 685 N N . LEU A 1 84 ? 39.861 -7.285 -19.917 1.00 88.25 84 LEU A N 1
ATOM 686 C CA . LEU A 1 84 ? 39.855 -6.163 -20.860 1.00 88.25 84 LEU A CA 1
ATOM 687 C C . LEU A 1 84 ? 40.818 -5.042 -20.440 1.00 88.25 84 LEU A C 1
ATOM 689 O O . LEU A 1 84 ? 41.491 -4.463 -21.286 1.00 88.25 84 LEU A O 1
ATOM 693 N N . GLU A 1 85 ? 40.930 -4.766 -19.143 1.00 87.38 85 GLU A N 1
ATOM 694 C CA . GLU A 1 85 ? 41.852 -3.768 -18.598 1.00 87.38 85 GLU A CA 1
ATOM 695 C C . GLU A 1 85 ? 43.321 -4.197 -18.736 1.00 87.38 85 GLU A C 1
ATOM 697 O O . GLU A 1 85 ? 44.159 -3.399 -19.154 1.00 87.38 85 GLU A O 1
ATOM 702 N N . GLU A 1 86 ? 43.646 -5.464 -18.457 1.00 85.88 86 GLU A N 1
ATOM 703 C CA . GLU A 1 86 ? 45.000 -5.996 -18.673 1.00 85.88 86 GLU A CA 1
ATOM 704 C C . GLU A 1 86 ? 45.381 -5.966 -20.162 1.00 85.88 86 GLU A C 1
ATOM 706 O O . GLU A 1 86 ? 46.493 -5.559 -20.496 1.00 85.88 86 GLU A O 1
ATOM 711 N N . LEU A 1 87 ? 44.463 -6.339 -21.061 1.00 87.12 87 LEU A N 1
ATOM 712 C CA . LEU A 1 87 ? 44.688 -6.266 -22.509 1.00 87.12 87 LEU A CA 1
ATOM 713 C C . LEU A 1 87 ? 44.864 -4.819 -22.984 1.00 87.12 87 LEU A C 1
ATOM 715 O O . LEU A 1 87 ? 45.759 -4.544 -23.779 1.00 87.12 87 LEU A O 1
ATOM 719 N N . SER A 1 88 ? 44.063 -3.886 -22.462 1.00 87.38 88 SER A N 1
ATOM 720 C CA . SER A 1 88 ? 44.137 -2.464 -22.817 1.00 87.38 88 SER A CA 1
ATOM 721 C C . SER A 1 88 ? 45.471 -1.847 -22.403 1.00 87.38 88 SER A C 1
ATOM 723 O O . SER A 1 88 ? 46.070 -1.124 -23.198 1.00 87.38 88 SER A O 1
ATOM 725 N N . ASN A 1 89 ? 45.964 -2.180 -21.206 1.00 86.56 89 ASN A N 1
ATOM 726 C CA . ASN A 1 89 ? 47.250 -1.697 -20.704 1.00 86.56 89 ASN A CA 1
ATOM 727 C C . ASN A 1 89 ? 48.437 -2.284 -21.487 1.00 86.56 89 ASN A C 1
ATOM 729 O O . ASN A 1 89 ? 49.438 -1.602 -21.691 1.00 86.56 89 ASN A O 1
ATOM 733 N N . ARG A 1 90 ? 48.338 -3.538 -21.949 1.00 82.12 90 ARG A N 1
ATOM 734 C CA . ARG A 1 90 ? 49.376 -4.162 -22.787 1.00 82.12 90 ARG A CA 1
ATOM 735 C C . ARG A 1 90 ? 49.423 -3.576 -24.189 1.00 82.12 90 ARG A C 1
ATOM 737 O O . ARG A 1 90 ? 50.505 -3.260 -24.669 1.00 82.12 90 ARG A O 1
ATOM 744 N N . ALA A 1 91 ? 48.256 -3.379 -24.797 1.00 83.19 91 ALA A N 1
ATOM 745 C CA . ALA A 1 91 ? 48.138 -2.760 -26.112 1.00 83.19 91 ALA A CA 1
ATOM 746 C C . ALA A 1 91 ? 48.674 -1.316 -26.134 1.00 83.19 91 ALA A C 1
ATOM 748 O O . ALA A 1 91 ? 49.168 -0.866 -27.158 1.00 83.19 91 ALA A O 1
ATOM 749 N N . GLU A 1 92 ? 48.606 -0.595 -25.010 1.00 83.00 92 GLU A N 1
ATOM 750 C CA . GLU A 1 92 ? 49.141 0.769 -24.895 1.00 83.00 92 GLU A CA 1
ATOM 751 C C . GLU A 1 92 ? 50.676 0.815 -24.843 1.00 83.00 92 GLU A C 1
ATOM 753 O O . GLU A 1 92 ? 51.282 1.753 -25.354 1.00 83.00 92 GLU A O 1
ATOM 758 N N . GLY A 1 93 ? 51.305 -0.185 -24.218 1.00 76.19 93 GLY A N 1
ATOM 759 C CA . GLY A 1 93 ? 52.750 -0.202 -23.979 1.00 76.19 93 GLY A CA 1
ATOM 760 C C . GLY A 1 93 ? 53.583 -0.915 -25.046 1.00 76.19 93 GLY A C 1
ATOM 761 O O . GLY A 1 93 ? 54.786 -0.667 -25.120 1.00 76.19 93 GLY A O 1
ATOM 762 N N . ASN A 1 94 ? 52.988 -1.809 -25.845 1.00 79.69 94 ASN A N 1
ATOM 763 C CA . ASN A 1 94 ? 53.721 -2.656 -26.788 1.00 79.69 94 ASN A CA 1
ATOM 764 C C . ASN A 1 94 ? 52.923 -2.930 -28.076 1.00 79.69 94 ASN A C 1
ATOM 766 O O . ASN A 1 94 ? 51.853 -3.539 -28.045 1.00 79.69 94 ASN A O 1
ATOM 770 N N . ASN A 1 95 ? 53.482 -2.530 -29.223 1.00 80.25 95 ASN A N 1
ATOM 771 C CA . ASN A 1 95 ? 52.831 -2.686 -30.526 1.00 80.25 95 ASN A CA 1
ATOM 772 C C . ASN A 1 95 ? 52.741 -4.160 -30.970 1.00 80.25 95 ASN A C 1
ATOM 774 O O . ASN A 1 95 ? 51.769 -4.546 -31.615 1.00 80.25 95 ASN A O 1
ATOM 778 N N . ASP A 1 96 ? 53.699 -5.005 -30.574 1.00 81.56 96 ASP A N 1
ATOM 779 C CA . ASP A 1 96 ? 53.670 -6.440 -30.894 1.00 81.56 96 ASP A CA 1
ATOM 780 C C . ASP A 1 96 ? 52.527 -7.153 -30.156 1.00 81.56 96 ASP A C 1
ATOM 782 O O . ASP A 1 96 ? 51.821 -7.982 -30.731 1.00 81.56 96 ASP A O 1
ATOM 786 N N . ASP A 1 97 ? 52.272 -6.771 -28.900 1.00 84.56 97 ASP A N 1
ATOM 787 C CA . ASP A 1 97 ? 51.136 -7.291 -28.134 1.00 84.56 97 ASP A CA 1
ATOM 788 C C . ASP A 1 97 ? 49.805 -6.796 -28.727 1.00 84.56 97 ASP A C 1
ATOM 790 O O . ASP A 1 97 ? 48.843 -7.562 -28.799 1.00 84.56 97 ASP A O 1
ATOM 794 N N . ALA A 1 98 ? 49.747 -5.546 -29.206 1.00 82.88 98 ALA A N 1
ATOM 795 C CA . ALA A 1 98 ? 48.575 -5.007 -29.896 1.00 82.88 98 ALA A CA 1
ATOM 796 C C . ALA A 1 98 ? 48.249 -5.794 -31.179 1.00 82.88 98 ALA A C 1
ATOM 798 O O . ALA A 1 98 ? 47.085 -6.125 -31.410 1.00 82.88 98 ALA A O 1
ATOM 799 N N . LEU A 1 99 ? 49.259 -6.173 -31.971 1.00 84.75 99 LEU A N 1
ATOM 800 C CA . LEU A 1 99 ? 49.083 -7.003 -33.170 1.00 84.75 99 LEU A CA 1
ATOM 801 C C . LEU A 1 99 ? 48.525 -8.395 -32.839 1.00 84.75 99 LEU A C 1
ATOM 803 O O . LEU A 1 99 ? 47.634 -8.882 -33.535 1.00 84.75 99 LEU A O 1
ATOM 807 N N . VAL A 1 100 ? 48.986 -9.021 -31.752 1.00 85.56 100 VAL A N 1
ATOM 808 C CA . VAL A 1 100 ? 48.477 -10.329 -31.297 1.00 85.56 100 VAL A CA 1
ATOM 809 C C . VAL A 1 100 ? 47.025 -10.232 -30.815 1.00 85.56 100 VAL A C 1
ATOM 811 O O . VAL A 1 100 ? 46.212 -11.117 -31.104 1.00 85.56 100 VAL A O 1
ATOM 814 N N . VAL A 1 101 ? 46.675 -9.148 -30.113 1.00 84.88 101 VAL A N 1
ATOM 815 C CA . VAL A 1 101 ? 45.294 -8.886 -29.679 1.00 84.88 101 VAL A CA 1
ATOM 816 C C . VAL A 1 101 ? 44.379 -8.677 -30.884 1.00 84.88 101 VAL A C 1
ATOM 818 O O . VAL A 1 101 ? 43.305 -9.275 -30.925 1.00 84.88 101 VAL A O 1
ATOM 821 N N . VAL A 1 102 ? 44.810 -7.898 -31.880 1.00 84.88 102 VAL A N 1
ATOM 822 C CA . VAL A 1 102 ? 44.064 -7.698 -33.131 1.00 84.88 102 VAL A CA 1
ATOM 823 C C . VAL A 1 102 ? 43.854 -9.022 -33.864 1.00 84.88 102 VAL A C 1
ATOM 825 O O . VAL A 1 102 ? 42.721 -9.351 -34.207 1.00 84.88 102 VAL A O 1
ATOM 828 N N . ALA A 1 103 ? 44.913 -9.814 -34.047 1.00 83.88 103 ALA A N 1
ATOM 829 C CA . ALA A 1 103 ? 44.850 -11.072 -34.789 1.00 83.88 103 ALA A CA 1
ATOM 830 C C . ALA A 1 103 ? 43.894 -12.109 -34.172 1.00 83.88 103 ALA A C 1
ATOM 832 O O . ALA A 1 103 ? 43.368 -12.950 -34.895 1.00 83.88 103 ALA A O 1
ATOM 833 N N . SER A 1 104 ? 43.657 -12.047 -32.857 1.00 83.25 104 SER A N 1
ATOM 834 C CA . SER A 1 104 ? 42.824 -13.027 -32.146 1.00 83.25 104 SER A CA 1
ATOM 835 C C . SER A 1 104 ? 41.415 -12.497 -31.848 1.00 83.25 104 SER A C 1
ATOM 837 O O . SER A 1 104 ? 40.428 -13.144 -32.193 1.00 83.25 104 SER A O 1
ATOM 839 N N . LEU A 1 105 ? 41.300 -11.310 -31.231 1.00 82.69 105 LEU A N 1
ATOM 840 C CA . LEU A 1 105 ? 40.030 -10.754 -30.734 1.00 82.69 105 LEU A CA 1
ATOM 841 C C . LEU A 1 105 ? 39.237 -10.000 -31.805 1.00 82.69 105 LEU A C 1
ATOM 843 O O . LEU A 1 105 ? 38.013 -9.995 -31.759 1.00 82.69 105 LEU A O 1
ATOM 847 N N . LEU A 1 106 ? 39.929 -9.365 -32.753 1.00 80.94 106 LEU A N 1
ATOM 848 C CA . LEU A 1 106 ? 39.329 -8.652 -33.889 1.00 80.94 106 LEU A CA 1
ATOM 849 C C . LEU A 1 106 ? 39.355 -9.508 -35.167 1.00 80.94 106 LEU A C 1
ATOM 851 O O . LEU A 1 106 ? 39.235 -8.991 -36.278 1.00 80.94 106 LEU A O 1
ATOM 855 N N . SER A 1 107 ? 39.513 -10.826 -35.007 1.00 81.00 107 SER A N 1
ATOM 856 C CA . SER A 1 107 ? 39.354 -11.782 -36.097 1.00 81.00 107 SER A CA 1
ATOM 857 C C . SER A 1 107 ? 37.886 -11.831 -36.555 1.00 81.00 107 SER A C 1
ATOM 859 O O . SER A 1 107 ? 36.981 -11.603 -35.743 1.00 81.00 107 SER A O 1
ATOM 861 N N . PRO A 1 108 ? 37.610 -12.154 -37.834 1.00 74.38 108 PRO A N 1
ATOM 862 C CA . PRO A 1 108 ? 36.241 -12.229 -38.355 1.00 74.38 108 PRO A CA 1
ATOM 863 C C . PRO A 1 108 ? 35.335 -13.152 -37.526 1.00 74.38 108 PRO A C 1
ATOM 865 O O . PRO A 1 108 ? 34.170 -12.828 -37.287 1.00 74.38 108 PRO A O 1
ATOM 868 N N . ASP A 1 109 ? 35.906 -14.245 -37.012 1.00 76.00 109 ASP A N 1
ATOM 869 C CA . ASP A 1 109 ? 35.228 -15.260 -36.199 1.00 76.00 109 ASP A CA 1
ATOM 870 C C . ASP A 1 109 ? 34.835 -14.766 -34.793 1.00 76.00 109 ASP A C 1
ATOM 872 O O . ASP A 1 109 ? 33.984 -15.373 -34.147 1.00 76.00 109 ASP A O 1
ATOM 876 N N . GLN A 1 110 ? 35.436 -13.676 -34.298 1.00 78.50 110 GLN A N 1
ATOM 877 C CA . GLN A 1 110 ? 35.175 -13.099 -32.967 1.00 78.50 110 GLN A CA 1
ATOM 878 C C . GLN A 1 110 ? 34.429 -11.754 -33.020 1.00 78.50 110 GLN A C 1
ATOM 880 O O . GLN A 1 110 ? 34.190 -11.135 -31.980 1.00 78.50 110 GLN A O 1
ATOM 885 N N . SER A 1 111 ? 34.009 -11.313 -34.210 1.00 77.25 111 SER A N 1
ATOM 886 C CA . SER A 1 111 ? 33.254 -10.065 -34.406 1.00 77.25 111 SER A CA 1
ATOM 887 C C . SER A 1 111 ? 31.980 -9.996 -33.548 1.00 77.25 111 SER A C 1
ATOM 889 O O . SER A 1 111 ? 31.703 -8.964 -32.935 1.00 77.25 111 SER A O 1
ATOM 891 N N . GLU A 1 112 ? 31.259 -11.115 -33.410 1.00 80.50 112 GLU A N 1
ATOM 892 C CA . GLU A 1 112 ? 30.039 -11.214 -32.594 1.00 80.50 112 GLU A CA 1
ATOM 893 C C . GLU A 1 112 ? 30.324 -11.022 -31.094 1.00 80.50 112 GLU A C 1
ATOM 895 O O . GLU A 1 112 ? 29.596 -10.303 -30.406 1.00 80.50 112 GLU A O 1
ATOM 900 N N . LEU A 1 113 ? 31.439 -11.570 -30.600 1.00 84.25 113 LEU A N 1
ATOM 901 C CA . LEU A 1 113 ? 31.881 -11.409 -29.214 1.00 84.25 113 LEU A CA 1
ATOM 902 C C . LEU A 1 113 ? 32.239 -9.952 -28.901 1.00 84.25 113 LEU A C 1
ATOM 904 O O . LEU A 1 113 ? 31.906 -9.446 -27.829 1.00 84.25 113 LEU A O 1
ATOM 908 N N . VAL A 1 114 ? 32.895 -9.257 -29.833 1.00 83.75 114 VAL A N 1
ATOM 909 C CA . VAL A 1 114 ? 33.230 -7.834 -29.683 1.00 83.75 114 VAL A CA 1
ATOM 910 C C . VAL A 1 114 ? 31.963 -6.981 -29.625 1.00 83.75 114 VAL A C 1
ATOM 912 O O . VAL A 1 114 ? 31.850 -6.121 -28.748 1.00 83.75 114 VAL A O 1
ATOM 915 N N . THR A 1 115 ? 30.982 -7.254 -30.489 1.00 82.38 115 THR A N 1
ATOM 916 C CA . THR A 1 115 ? 29.684 -6.568 -30.444 1.00 82.38 115 THR A CA 1
ATOM 917 C C . THR A 1 115 ? 28.897 -6.889 -29.172 1.00 82.38 115 THR A C 1
ATOM 919 O O . THR A 1 115 ? 28.354 -5.974 -28.562 1.00 82.38 115 THR A O 1
ATOM 922 N N . GLU A 1 116 ? 28.916 -8.137 -28.686 1.00 84.81 116 GLU A N 1
ATOM 923 C CA . GLU A 1 116 ? 28.256 -8.532 -27.431 1.00 84.81 116 GLU A CA 1
ATOM 924 C C . GLU A 1 116 ? 28.868 -7.815 -26.213 1.00 84.81 116 GLU A C 1
ATOM 926 O O . GLU A 1 116 ? 28.158 -7.428 -25.283 1.00 84.81 116 GLU A O 1
ATOM 931 N N . LEU A 1 117 ? 30.188 -7.598 -26.210 1.00 84.50 117 LEU A N 1
ATOM 932 C CA . LEU A 1 117 ? 30.867 -6.846 -25.152 1.00 84.50 117 LEU A CA 1
ATOM 933 C C . LEU A 1 117 ? 30.563 -5.342 -25.217 1.00 84.50 117 LEU A C 1
ATOM 935 O O . LEU A 1 117 ? 30.409 -4.720 -24.164 1.00 84.50 117 LEU A O 1
ATOM 939 N N . LEU A 1 118 ? 30.438 -4.766 -26.417 1.00 83.88 118 LEU A N 1
ATOM 940 C CA . LEU A 1 118 ? 29.999 -3.377 -26.609 1.00 83.88 118 LEU A CA 1
ATOM 941 C C . LEU A 1 118 ? 28.518 -3.180 -26.239 1.00 83.88 118 LEU A C 1
ATOM 943 O O . LEU A 1 118 ? 28.161 -2.114 -25.749 1.00 83.88 118 LEU A O 1
ATOM 947 N N . ASP A 1 119 ? 27.696 -4.224 -26.367 1.00 83.31 119 ASP A N 1
ATOM 948 C CA . ASP A 1 119 ? 26.277 -4.258 -25.975 1.00 83.31 119 ASP A CA 1
ATOM 949 C C . ASP A 1 119 ? 26.016 -4.748 -24.549 1.00 83.31 119 ASP A C 1
ATOM 951 O O . ASP A 1 119 ? 24.867 -4.879 -24.111 1.00 83.31 119 ASP A O 1
ATOM 955 N N . SER A 1 120 ? 27.078 -5.012 -23.788 1.00 81.38 120 SER A N 1
ATOM 956 C CA . SER A 1 120 ? 26.969 -5.486 -22.414 1.00 81.38 120 SER A CA 1
ATOM 957 C C . SER A 1 120 ? 26.169 -4.507 -21.555 1.00 81.38 120 SER A C 1
ATOM 959 O O . SER A 1 120 ? 26.424 -3.307 -21.562 1.00 81.38 120 SER A O 1
ATOM 961 N N . ILE A 1 121 ? 25.261 -5.032 -20.724 1.00 70.69 121 ILE A N 1
ATOM 962 C CA . ILE A 1 121 ? 24.475 -4.252 -19.748 1.00 70.69 121 ILE A CA 1
ATOM 963 C C . ILE A 1 121 ? 25.395 -3.527 -18.749 1.00 70.69 121 ILE A C 1
ATOM 965 O O . ILE A 1 121 ? 25.090 -2.421 -18.309 1.00 70.69 121 ILE A O 1
ATOM 969 N N . ASP A 1 122 ? 26.536 -4.135 -18.413 1.00 76.62 122 ASP A N 1
ATOM 970 C CA . ASP A 1 122 ? 27.526 -3.556 -17.506 1.00 76.62 122 ASP A CA 1
ATOM 971 C C . ASP A 1 122 ? 28.322 -2.435 -18.198 1.00 76.62 122 ASP A C 1
ATOM 973 O O . ASP A 1 122 ? 29.103 -2.698 -19.120 1.00 76.62 122 ASP A O 1
ATOM 977 N N . GLY A 1 123 ? 28.138 -1.197 -17.726 1.00 78.38 123 GLY A N 1
ATOM 978 C CA . GLY A 1 123 ? 28.826 -0.008 -18.235 1.00 78.38 123 GLY A CA 1
ATOM 979 C C . GLY A 1 123 ? 30.349 -0.086 -18.107 1.00 78.38 123 GLY A C 1
ATOM 980 O O . GLY A 1 123 ? 31.055 0.397 -18.990 1.00 78.38 123 GLY A O 1
ATOM 981 N N . GLN A 1 124 ? 30.891 -0.788 -17.101 1.00 80.31 124 GLN A N 1
ATOM 982 C CA . GLN A 1 124 ? 32.344 -0.960 -16.981 1.00 80.31 124 GLN A CA 1
ATOM 983 C C . GLN A 1 124 ? 32.920 -1.823 -18.106 1.00 80.31 124 GLN A C 1
ATOM 985 O O . GLN A 1 124 ? 34.034 -1.569 -18.560 1.00 80.31 124 GLN A O 1
ATOM 990 N N . ILE A 1 125 ? 32.173 -2.824 -18.587 1.00 83.62 125 ILE A N 1
ATOM 991 C CA . ILE A 1 125 ? 32.604 -3.638 -19.731 1.00 83.62 125 ILE A CA 1
ATOM 992 C C . ILE A 1 125 ? 32.649 -2.773 -20.989 1.00 83.62 125 ILE A C 1
ATOM 994 O O . ILE A 1 125 ? 33.680 -2.767 -21.662 1.00 83.62 125 ILE A O 1
ATOM 998 N N . ARG A 1 126 ? 31.588 -1.995 -21.259 1.00 87.56 126 ARG A N 1
ATOM 999 C CA . ARG A 1 126 ? 31.538 -1.079 -22.411 1.00 87.56 126 ARG A CA 1
ATOM 1000 C C . ARG A 1 126 ? 32.692 -0.079 -22.366 1.00 87.56 126 ARG A C 1
ATOM 1002 O O . ARG A 1 126 ? 33.421 0.076 -23.340 1.00 87.56 126 ARG A O 1
ATOM 1009 N N . ARG A 1 127 ? 32.937 0.514 -21.194 1.00 87.69 127 ARG A N 1
ATOM 1010 C CA . ARG A 1 127 ? 34.046 1.443 -20.939 1.00 87.69 127 ARG A CA 1
ATOM 1011 C C . ARG A 1 127 ? 35.416 0.822 -21.237 1.00 87.69 127 ARG A C 1
ATOM 1013 O O . ARG A 1 127 ? 36.193 1.387 -22.008 1.00 87.69 127 ARG A O 1
ATOM 1020 N N . CYS A 1 128 ? 35.720 -0.334 -20.640 1.00 87.00 128 CYS A N 1
ATOM 1021 C CA . CYS A 1 128 ? 36.990 -1.036 -20.849 1.00 87.00 128 CYS A CA 1
ATOM 1022 C C . CYS A 1 128 ? 37.168 -1.471 -22.309 1.00 87.00 128 CYS A C 1
ATOM 1024 O O . CYS A 1 128 ? 38.283 -1.415 -22.824 1.00 87.00 128 CYS A O 1
ATOM 1026 N N . MET A 1 129 ? 36.082 -1.866 -22.977 1.00 89.31 129 MET A N 1
ATOM 1027 C CA . MET A 1 129 ? 36.111 -2.272 -24.378 1.00 89.31 129 MET A CA 1
ATOM 1028 C C . MET A 1 129 ? 36.385 -1.088 -25.312 1.00 89.31 129 MET A C 1
ATOM 1030 O O . MET A 1 129 ? 37.272 -1.184 -26.157 1.00 89.31 129 MET A O 1
ATOM 1034 N N . CYS A 1 130 ? 35.724 0.059 -25.114 1.00 87.12 130 CYS A N 1
ATOM 1035 C CA . CYS A 1 130 ? 36.029 1.290 -25.853 1.00 87.12 130 CYS A CA 1
ATOM 1036 C C . CYS A 1 130 ? 37.494 1.709 -25.661 1.00 87.12 130 CYS A C 1
ATOM 1038 O O . CYS A 1 130 ? 38.186 2.017 -26.630 1.00 87.12 130 CYS A O 1
ATOM 1040 N N . LYS A 1 131 ? 38.004 1.651 -24.423 1.00 89.44 131 LYS A N 1
ATOM 1041 C CA . LYS A 1 131 ? 39.411 1.961 -24.127 1.00 89.44 131 LYS A CA 1
ATOM 1042 C C . LYS A 1 131 ? 40.378 1.014 -24.853 1.00 89.44 131 LYS A C 1
ATOM 1044 O O . LYS A 1 131 ? 41.366 1.474 -25.422 1.00 89.44 131 LYS A O 1
ATOM 1049 N N . LEU A 1 132 ? 40.090 -0.290 -24.856 1.00 89.69 132 LEU A N 1
ATOM 1050 C CA . LEU A 1 132 ? 40.878 -1.293 -25.575 1.00 89.69 132 LEU A CA 1
ATOM 1051 C C . LEU A 1 132 ? 40.885 -1.017 -27.085 1.00 89.69 132 LEU A C 1
ATOM 1053 O O . LEU A 1 132 ? 41.958 -0.930 -27.672 1.00 89.69 132 LEU A O 1
ATOM 1057 N N . LEU A 1 133 ? 39.716 -0.814 -27.698 1.00 87.88 133 LEU A N 1
ATOM 1058 C CA . LEU A 1 133 ? 39.588 -0.544 -29.137 1.00 87.88 133 LEU A CA 1
ATOM 1059 C C . LEU A 1 133 ? 40.313 0.741 -29.556 1.00 87.88 133 LEU A C 1
ATOM 1061 O O . LEU A 1 133 ? 40.984 0.754 -30.585 1.00 87.88 133 LEU A O 1
ATOM 1065 N N . GLY A 1 134 ? 40.261 1.789 -28.729 1.00 84.75 134 GLY A N 1
ATOM 1066 C CA . GLY A 1 134 ? 41.035 3.011 -28.952 1.00 84.75 134 GLY A CA 1
ATOM 1067 C C . GLY A 1 134 ? 42.551 2.785 -28.906 1.00 84.75 134 GLY A C 1
ATOM 1068 O O . GLY A 1 134 ? 43.281 3.371 -29.699 1.00 84.75 134 GLY A O 1
ATOM 1069 N N . ASN A 1 135 ? 43.042 1.921 -28.012 1.00 86.38 135 ASN A N 1
ATOM 1070 C CA . ASN A 1 135 ? 44.471 1.589 -27.926 1.00 86.38 135 ASN A CA 1
ATOM 1071 C C . ASN A 1 135 ? 44.944 0.669 -29.068 1.00 86.38 135 ASN A C 1
ATOM 1073 O O . ASN A 1 135 ? 46.119 0.698 -29.414 1.00 86.38 135 ASN A O 1
ATOM 1077 N N . LEU A 1 136 ? 44.047 -0.107 -29.682 1.00 85.94 136 LEU A N 1
ATOM 1078 C CA . LEU A 1 136 ? 44.356 -0.986 -30.820 1.00 85.94 136 LEU A CA 1
ATOM 1079 C C . LEU A 1 136 ? 44.284 -0.275 -32.182 1.00 85.94 136 LEU A C 1
ATOM 1081 O O . LEU A 1 136 ? 44.580 -0.880 -33.213 1.00 85.94 136 LEU A O 1
ATOM 1085 N N . ALA A 1 137 ? 43.911 1.006 -32.204 1.00 82.06 137 ALA A N 1
ATOM 1086 C CA . ALA A 1 137 ? 43.605 1.737 -33.429 1.00 82.06 137 ALA A CA 1
ATOM 1087 C C . ALA A 1 137 ? 44.748 1.843 -34.442 1.00 82.06 137 ALA A C 1
ATOM 1089 O O . ALA A 1 137 ? 44.493 1.851 -35.646 1.00 82.06 137 ALA A O 1
ATOM 1090 N N . SER A 1 138 ? 45.995 1.899 -33.980 1.00 77.12 138 SER A N 1
ATOM 1091 C CA . SER A 1 138 ? 47.183 1.945 -34.839 1.00 77.12 138 SER A CA 1
ATOM 1092 C C . SER A 1 138 ? 47.566 0.580 -35.425 1.00 77.12 138 SER A C 1
ATOM 1094 O O . SER A 1 138 ? 48.214 0.531 -36.468 1.00 77.12 138 SER A O 1
ATOM 1096 N N . ALA A 1 139 ? 47.173 -0.517 -34.771 1.00 79.75 139 ALA A N 1
ATOM 1097 C CA . ALA A 1 139 ? 47.516 -1.886 -35.158 1.00 79.75 139 ALA A CA 1
ATOM 1098 C C . ALA A 1 139 ? 46.432 -2.552 -36.024 1.00 79.75 139 ALA A C 1
ATOM 1100 O O . ALA A 1 139 ? 46.721 -3.487 -36.771 1.00 79.75 139 ALA A O 1
ATOM 1101 N N . TYR A 1 140 ? 45.183 -2.082 -35.940 1.00 81.56 140 TYR A N 1
ATOM 1102 C CA . TYR A 1 140 ? 44.060 -2.667 -36.665 1.00 81.56 140 TYR A CA 1
ATOM 1103 C C . TYR A 1 140 ? 43.897 -2.066 -38.067 1.00 81.56 140 TYR A C 1
ATOM 1105 O O . TYR A 1 140 ? 43.514 -0.909 -38.227 1.00 81.56 140 TYR A O 1
ATOM 1113 N N . GLN A 1 141 ? 44.190 -2.875 -39.089 1.00 79.00 141 GLN A N 1
ATOM 1114 C CA . GLN A 1 141 ? 44.240 -2.434 -40.489 1.00 79.00 141 GLN A CA 1
ATOM 1115 C C . GLN A 1 141 ? 42.890 -2.492 -41.224 1.00 79.00 141 GLN A C 1
ATOM 1117 O O . GLN A 1 141 ? 42.755 -1.881 -42.278 1.00 79.00 141 GLN A O 1
ATOM 1122 N N . SER A 1 142 ? 41.901 -3.232 -40.709 1.00 80.06 142 SER A N 1
ATOM 1123 C CA . SER A 1 142 ? 40.618 -3.477 -41.391 1.00 80.06 142 SER A CA 1
ATOM 1124 C C . SER A 1 142 ? 39.433 -3.293 -40.445 1.00 80.06 142 SER A C 1
ATOM 1126 O O . SER A 1 142 ? 38.893 -4.255 -39.914 1.00 80.06 142 SER A O 1
ATOM 1128 N N . TRP A 1 143 ? 39.035 -2.040 -40.216 1.00 79.94 143 TRP A N 1
ATOM 1129 C CA . TRP A 1 143 ? 37.927 -1.717 -39.316 1.00 79.94 143 TRP A CA 1
ATOM 1130 C C . TRP A 1 143 ? 36.582 -2.253 -39.814 1.00 79.94 143 TRP A C 1
ATOM 1132 O O . TRP A 1 143 ? 36.130 -1.906 -40.903 1.00 79.94 143 TRP A O 1
ATOM 1142 N N . ASP A 1 144 ? 35.918 -3.059 -38.982 1.00 79.81 144 ASP A N 1
ATOM 1143 C CA . ASP A 1 144 ? 34.536 -3.477 -39.220 1.00 79.81 144 ASP A CA 1
ATOM 1144 C C . ASP A 1 144 ? 33.572 -2.308 -38.962 1.00 79.81 144 ASP A C 1
ATOM 1146 O O . ASP A 1 144 ? 33.529 -1.732 -37.868 1.00 79.81 144 ASP A O 1
ATOM 1150 N N . PHE A 1 145 ? 32.747 -2.008 -39.966 1.00 80.38 145 PHE A N 1
ATOM 1151 C CA . PHE A 1 145 ? 31.684 -1.012 -39.896 1.00 80.38 145 PHE A CA 1
ATOM 1152 C C . PHE A 1 145 ? 30.757 -1.219 -38.689 1.00 80.38 145 PHE A C 1
ATOM 1154 O O . PHE A 1 145 ? 30.373 -0.243 -38.046 1.00 80.38 145 PHE A O 1
ATOM 1161 N N . LYS A 1 146 ? 30.426 -2.468 -38.327 1.00 79.69 146 LYS A N 1
ATOM 1162 C CA . LYS A 1 146 ? 29.546 -2.767 -37.181 1.00 79.69 146 LYS A CA 1
ATOM 1163 C C . LYS A 1 146 ? 30.150 -2.308 -35.857 1.00 79.69 146 LYS A C 1
ATOM 1165 O O . LYS A 1 146 ? 29.442 -1.774 -35.007 1.00 79.69 146 LYS A O 1
ATOM 1170 N N . ILE A 1 147 ? 31.458 -2.498 -35.691 1.00 82.44 147 ILE A N 1
ATOM 1171 C CA . ILE A 1 147 ? 32.188 -2.093 -34.487 1.00 82.44 147 ILE A CA 1
ATOM 1172 C C . ILE A 1 147 ? 32.244 -0.563 -34.426 1.00 82.44 147 ILE A C 1
ATOM 1174 O O . ILE A 1 147 ? 31.917 0.024 -33.396 1.00 82.44 147 ILE A O 1
ATOM 1178 N N . SER A 1 148 ? 32.583 0.093 -35.539 1.00 83.75 148 SER A N 1
ATOM 1179 C CA . SER A 1 148 ? 32.633 1.556 -35.629 1.00 83.75 148 SER A CA 1
ATOM 1180 C C . SER A 1 148 ? 31.270 2.207 -35.372 1.00 83.75 148 SER A C 1
ATOM 1182 O O . SER A 1 148 ? 31.194 3.147 -34.582 1.00 83.75 148 SER A O 1
ATOM 1184 N N . ALA A 1 149 ? 30.189 1.678 -35.956 1.00 80.62 149 ALA A N 1
ATOM 1185 C CA . ALA A 1 149 ? 28.821 2.141 -35.713 1.00 80.62 149 ALA A CA 1
ATOM 1186 C C . ALA A 1 149 ? 28.446 2.041 -34.230 1.00 80.62 149 ALA A C 1
ATOM 1188 O O . ALA A 1 149 ? 27.923 2.993 -33.652 1.00 80.62 149 ALA A O 1
ATOM 1189 N N . ARG A 1 150 ? 28.809 0.935 -33.567 1.00 81.31 150 ARG A N 1
ATOM 1190 C CA . ARG A 1 150 ? 28.470 0.745 -32.156 1.00 81.31 150 ARG A CA 1
ATOM 1191 C C . ARG A 1 150 ? 29.236 1.649 -31.202 1.00 81.31 150 ARG A C 1
ATOM 1193 O O . ARG A 1 150 ? 28.674 2.119 -30.218 1.00 81.31 150 ARG A O 1
ATOM 1200 N N . ILE A 1 151 ? 30.499 1.947 -31.501 1.00 83.19 151 ILE A N 1
ATOM 1201 C CA . ILE A 1 151 ? 31.261 2.941 -30.734 1.00 83.19 151 ILE A CA 1
ATOM 1202 C C . ILE A 1 151 ? 30.642 4.338 -30.918 1.00 83.19 151 ILE A C 1
ATOM 1204 O O . ILE A 1 151 ? 30.560 5.099 -29.953 1.00 83.19 151 ILE A O 1
ATOM 1208 N N . VAL A 1 152 ? 30.168 4.671 -32.126 1.00 83.38 152 VAL A N 1
ATOM 1209 C CA . VAL A 1 152 ? 29.460 5.934 -32.391 1.00 83.38 152 VAL A CA 1
ATOM 1210 C C . VAL A 1 152 ? 28.154 6.021 -31.594 1.00 83.38 152 VAL A C 1
ATOM 1212 O O . VAL A 1 152 ? 27.920 7.057 -30.971 1.00 83.38 152 VAL A O 1
ATOM 1215 N N . ASP A 1 153 ? 27.358 4.952 -31.506 1.00 80.31 153 ASP A N 1
ATOM 1216 C CA . ASP A 1 153 ? 26.148 4.917 -30.666 1.00 80.31 153 ASP A CA 1
ATOM 1217 C C . ASP A 1 153 ? 26.460 5.210 -29.189 1.00 80.31 153 ASP A C 1
ATOM 1219 O O . ASP A 1 153 ? 25.775 6.011 -28.540 1.00 80.31 153 ASP A O 1
ATOM 1223 N N . LEU A 1 154 ? 27.550 4.633 -28.669 1.00 80.44 154 LEU A N 1
ATOM 1224 C CA . LEU A 1 154 ? 27.988 4.802 -27.278 1.00 80.44 154 LEU A CA 1
ATOM 1225 C C . LEU A 1 154 ? 28.403 6.244 -26.931 1.00 80.44 154 LEU A C 1
ATOM 1227 O O . LEU A 1 154 ? 28.462 6.596 -25.754 1.00 80.44 154 LEU A O 1
ATOM 1231 N N . THR A 1 155 ? 28.608 7.126 -27.917 1.00 78.56 155 THR A N 1
ATOM 1232 C CA . THR A 1 155 ? 28.797 8.574 -27.667 1.00 78.56 155 THR A CA 1
ATOM 1233 C C . THR A 1 155 ? 27.534 9.275 -27.161 1.00 78.56 155 THR A C 1
ATOM 1235 O O . THR A 1 155 ? 27.602 10.396 -26.651 1.00 78.56 155 THR A O 1
ATOM 1238 N N . SER A 1 156 ? 26.380 8.619 -27.281 1.00 72.81 156 SER A N 1
ATOM 1239 C CA . SER A 1 156 ? 25.091 9.086 -26.772 1.00 72.81 156 SER A CA 1
ATOM 1240 C C . SER A 1 156 ? 24.579 8.295 -25.563 1.00 72.81 156 SER A C 1
ATOM 1242 O O . SER A 1 156 ? 23.436 8.491 -25.153 1.00 72.81 156 SER A O 1
ATOM 1244 N N . ASP A 1 157 ? 25.419 7.437 -24.969 1.00 74.81 157 ASP A N 1
ATOM 1245 C CA . ASP A 1 157 ? 25.078 6.679 -23.760 1.00 74.81 157 ASP A CA 1
ATOM 1246 C C . ASP A 1 157 ? 24.772 7.630 -22.579 1.00 74.81 157 ASP A C 1
ATOM 1248 O O . ASP A 1 157 ? 25.337 8.725 -22.469 1.00 74.81 157 ASP A O 1
ATOM 1252 N N . LEU A 1 158 ? 23.855 7.215 -21.696 1.00 68.88 158 LEU A N 1
ATOM 1253 C CA . LEU A 1 158 ? 23.496 7.968 -20.490 1.00 68.88 158 LEU A CA 1
ATOM 1254 C C . LEU A 1 158 ? 24.636 7.969 -19.461 1.00 68.88 158 LEU A C 1
ATOM 1256 O O . LEU A 1 158 ? 24.717 8.888 -18.645 1.00 68.88 158 LEU A O 1
ATOM 1260 N N . ASP A 1 159 ? 25.496 6.947 -19.481 1.00 72.94 159 ASP A N 1
ATOM 1261 C CA . ASP A 1 159 ? 26.657 6.861 -18.598 1.00 72.94 159 ASP A CA 1
ATOM 1262 C C . ASP A 1 159 ? 27.796 7.767 -19.100 1.00 72.94 159 ASP A C 1
ATOM 1264 O O . ASP A 1 159 ? 28.371 7.560 -20.174 1.00 72.94 159 ASP A O 1
ATOM 1268 N N . ILE A 1 160 ? 28.133 8.782 -18.296 1.00 74.75 160 ILE A N 1
ATOM 1269 C CA . ILE A 1 160 ? 29.144 9.795 -18.621 1.00 74.75 160 ILE A CA 1
ATOM 1270 C C . ILE A 1 160 ? 30.514 9.143 -18.856 1.00 74.75 160 ILE A C 1
ATOM 1272 O O . ILE A 1 160 ? 31.206 9.524 -19.800 1.00 74.75 160 ILE A O 1
ATOM 1276 N N . GLU A 1 161 ? 30.892 8.135 -18.061 1.00 76.50 161 GLU A N 1
ATOM 1277 C CA . GLU A 1 161 ? 32.214 7.504 -18.166 1.00 76.50 161 GLU A CA 1
ATOM 1278 C C . GLU A 1 161 ? 32.360 6.668 -19.446 1.00 76.50 161 GLU A C 1
ATOM 1280 O O . GLU A 1 161 ? 33.443 6.602 -20.044 1.00 76.50 161 GLU A O 1
ATOM 1285 N N . VAL A 1 162 ? 31.270 6.024 -19.874 1.00 78.19 162 VAL A N 1
ATOM 1286 C CA . VAL A 1 162 ? 31.216 5.252 -21.124 1.00 78.19 162 VAL A CA 1
ATOM 1287 C C . VAL A 1 162 ? 31.291 6.197 -22.312 1.00 78.19 162 VAL A C 1
ATOM 1289 O O . VAL A 1 162 ? 32.104 5.978 -23.210 1.00 78.19 162 VAL A O 1
ATOM 1292 N N . ARG A 1 163 ? 30.516 7.285 -22.276 1.00 80.06 163 ARG A N 1
ATOM 1293 C CA . ARG A 1 163 ? 30.512 8.315 -23.315 1.00 80.06 163 ARG A CA 1
ATOM 1294 C C . ARG A 1 163 ? 31.889 8.941 -23.516 1.00 80.06 163 ARG A C 1
ATOM 1296 O O . ARG A 1 163 ? 32.351 9.042 -24.649 1.00 80.06 163 ARG A O 1
ATOM 1303 N N . GLU A 1 164 ? 32.567 9.333 -22.440 1.00 81.44 164 GLU A N 1
ATOM 1304 C CA . GLU A 1 164 ? 33.923 9.894 -22.519 1.00 81.44 164 GLU A CA 1
ATOM 1305 C C . GLU A 1 164 ? 34.931 8.884 -23.077 1.00 81.44 164 GLU A C 1
ATOM 1307 O O . GLU A 1 164 ? 35.763 9.228 -23.917 1.00 81.44 164 GLU A O 1
ATOM 1312 N N . SER A 1 165 ? 34.822 7.617 -22.669 1.00 84.94 165 SER A N 1
ATOM 1313 C CA . SER A 1 165 ? 35.704 6.554 -23.161 1.00 84.94 165 SER A CA 1
ATOM 1314 C C . SER A 1 165 ? 35.456 6.230 -24.638 1.00 84.94 165 SER A C 1
ATOM 1316 O O . SER A 1 165 ? 36.409 5.970 -25.369 1.00 84.94 165 SER A O 1
ATOM 1318 N N . ALA A 1 166 ? 34.201 6.280 -25.095 1.00 84.69 166 ALA A N 1
ATOM 1319 C CA . ALA A 1 166 ? 33.828 6.115 -26.498 1.00 84.69 166 ALA A CA 1
ATOM 1320 C C . ALA A 1 166 ? 34.322 7.287 -27.358 1.00 84.69 166 ALA A C 1
ATOM 1322 O O . ALA A 1 166 ? 34.903 7.063 -28.417 1.00 84.69 166 ALA A O 1
ATOM 1323 N N . LEU A 1 167 ? 34.177 8.528 -26.879 1.00 85.62 167 LEU A N 1
ATOM 1324 C CA . LEU A 1 167 ? 34.714 9.713 -27.556 1.00 85.62 167 LEU A CA 1
ATOM 1325 C C . LEU A 1 167 ? 36.235 9.630 -27.696 1.00 85.62 167 LEU A C 1
ATOM 1327 O O . LEU A 1 167 ? 36.757 9.799 -28.792 1.00 85.62 167 LEU A O 1
ATOM 1331 N N . HIS A 1 168 ? 36.941 9.298 -26.615 1.00 86.69 168 HIS A N 1
ATOM 1332 C CA . HIS A 1 168 ? 38.393 9.135 -26.638 1.00 86.69 168 HIS A CA 1
ATOM 1333 C C . HIS A 1 168 ? 38.844 8.009 -27.586 1.00 86.69 168 HIS A C 1
ATOM 1335 O O . HIS A 1 168 ? 39.848 8.150 -28.286 1.00 86.69 168 HIS A O 1
ATOM 1341 N N . ALA A 1 169 ? 38.094 6.903 -27.644 1.00 86.25 169 ALA A N 1
ATOM 1342 C CA . ALA A 1 169 ? 38.347 5.829 -28.597 1.00 86.25 169 ALA A CA 1
ATOM 1343 C C . ALA A 1 169 ? 38.167 6.304 -30.045 1.00 86.25 169 ALA A C 1
ATOM 1345 O O . ALA A 1 169 ? 39.056 6.088 -30.860 1.00 86.25 169 ALA A O 1
ATOM 1346 N N . LEU A 1 170 ? 37.072 7.005 -30.359 1.00 85.25 170 LEU A N 1
ATOM 1347 C CA . LEU A 1 170 ? 36.817 7.524 -31.706 1.00 85.25 170 LEU A CA 1
ATOM 1348 C C . LEU A 1 170 ? 37.880 8.511 -32.170 1.00 85.25 170 LEU A C 1
ATOM 1350 O O . LEU A 1 170 ? 38.258 8.457 -33.335 1.00 85.25 170 LEU A O 1
ATOM 1354 N N . THR A 1 171 ? 38.392 9.368 -31.284 1.00 86.06 171 THR A N 1
ATOM 1355 C CA . THR A 1 171 ? 39.493 10.277 -31.629 1.00 86.06 171 THR A CA 1
ATOM 1356 C C . THR A 1 171 ? 40.727 9.482 -32.052 1.00 86.06 171 THR A C 1
ATOM 1358 O O . THR A 1 171 ? 41.227 9.672 -33.156 1.00 86.06 171 THR A O 1
ATOM 1361 N N . LYS A 1 172 ? 41.145 8.494 -31.246 1.00 85.19 172 LYS A N 1
ATOM 1362 C CA . LYS A 1 172 ? 42.291 7.629 -31.576 1.00 85.19 172 LYS A CA 1
ATOM 1363 C C . LYS A 1 172 ? 42.088 6.816 -32.860 1.00 85.19 172 LYS A C 1
ATOM 1365 O O . LYS A 1 172 ? 43.039 6.599 -33.604 1.00 85.19 172 LYS A O 1
ATOM 1370 N N . ILE A 1 173 ? 40.863 6.360 -33.126 1.00 84.50 173 ILE A N 1
ATOM 1371 C CA . ILE A 1 173 ? 40.524 5.607 -34.343 1.00 84.50 173 ILE A CA 1
ATOM 1372 C C . ILE A 1 173 ? 40.517 6.524 -35.571 1.00 84.50 173 ILE A C 1
ATOM 1374 O O . ILE A 1 173 ? 40.995 6.129 -36.632 1.00 84.50 173 ILE A O 1
ATOM 1378 N N . SER A 1 174 ? 40.024 7.753 -35.424 1.00 84.69 174 SER A N 1
ATOM 1379 C CA . SER A 1 174 ? 40.003 8.755 -36.491 1.00 84.69 174 SER A CA 1
ATOM 1380 C C . SER A 1 174 ? 41.397 9.277 -36.843 1.00 84.69 174 SER A C 1
ATOM 1382 O O . SER A 1 174 ? 41.618 9.651 -37.991 1.00 84.69 174 SER A O 1
ATOM 1384 N N . ASP A 1 175 ? 42.322 9.301 -35.883 1.00 82.44 175 ASP A N 1
ATOM 1385 C CA . ASP A 1 175 ? 43.719 9.691 -36.104 1.00 82.44 175 ASP A CA 1
ATOM 1386 C C . ASP A 1 175 ? 44.543 8.575 -36.783 1.00 82.44 175 ASP A C 1
ATOM 1388 O O . ASP A 1 175 ? 45.643 8.819 -37.282 1.00 82.44 175 ASP A O 1
ATOM 1392 N N . SER A 1 176 ? 44.017 7.343 -36.831 1.00 79.69 176 SER A N 1
ATOM 1393 C CA . SER A 1 176 ? 44.648 6.208 -37.511 1.00 79.69 176 SER A CA 1
ATOM 1394 C C . SER A 1 176 ? 44.353 6.218 -39.020 1.00 79.69 176 SER A C 1
ATOM 1396 O O . SER A 1 176 ? 43.191 6.380 -39.415 1.00 79.69 176 SER A O 1
ATOM 1398 N N . PRO A 1 177 ? 45.354 5.952 -39.889 1.00 72.25 177 PRO A N 1
ATOM 1399 C CA . PRO A 1 177 ? 45.167 5.936 -41.343 1.00 72.25 177 PRO A CA 1
ATOM 1400 C C . PRO A 1 177 ? 44.177 4.862 -41.819 1.00 72.25 177 PRO A C 1
ATOM 1402 O O . PRO A 1 177 ? 43.648 4.976 -42.920 1.00 72.25 177 PRO A O 1
ATOM 1405 N N . TYR A 1 178 ? 43.900 3.848 -40.993 1.00 75.75 178 TYR A N 1
ATOM 1406 C CA . TYR A 1 178 ? 43.010 2.731 -41.322 1.00 75.75 178 TYR A CA 1
ATOM 1407 C C . TYR A 1 178 ? 41.583 2.886 -40.764 1.00 75.75 178 TYR A C 1
ATOM 1409 O O . TYR A 1 178 ? 40.676 2.192 -41.213 1.00 75.75 178 TYR A O 1
ATOM 1417 N N . GLY A 1 179 ? 41.365 3.766 -39.776 1.00 72.44 179 GLY A N 1
ATOM 1418 C CA . GLY A 1 179 ? 40.081 3.910 -39.068 1.00 72.44 179 GLY A CA 1
ATOM 1419 C C . GLY A 1 179 ? 39.265 5.151 -39.447 1.00 72.44 179 GLY A C 1
ATOM 1420 O O . GLY A 1 179 ? 38.055 5.189 -39.220 1.00 72.44 179 GLY A O 1
ATOM 1421 N N . ALA A 1 180 ? 39.896 6.154 -40.064 1.00 78.81 180 ALA A N 1
ATOM 1422 C CA . ALA A 1 180 ? 39.274 7.443 -40.376 1.00 78.81 180 ALA A CA 1
ATOM 1423 C C . ALA A 1 180 ? 38.103 7.364 -41.375 1.00 78.81 180 ALA A C 1
ATOM 1425 O O . ALA A 1 180 ? 37.177 8.173 -41.319 1.00 78.81 180 ALA A O 1
ATOM 1426 N N . GLU A 1 181 ? 38.136 6.429 -42.326 1.00 81.06 181 GLU A N 1
ATOM 1427 C CA . GLU A 1 181 ? 37.042 6.213 -43.285 1.00 81.06 181 GLU A CA 1
ATOM 1428 C C . GLU A 1 181 ? 35.853 5.507 -42.619 1.00 81.06 181 GLU A C 1
ATOM 1430 O O . GLU A 1 181 ? 34.749 6.045 -42.622 1.00 81.06 181 GLU A O 1
ATOM 1435 N N . ALA A 1 182 ? 36.105 4.411 -41.897 1.00 78.81 182 ALA A N 1
ATOM 1436 C CA . ALA A 1 182 ? 35.075 3.666 -41.170 1.00 78.81 182 ALA A CA 1
ATOM 1437 C C . ALA A 1 182 ? 34.334 4.517 -40.119 1.00 78.81 182 ALA A C 1
ATOM 1439 O O . ALA A 1 182 ? 33.117 4.411 -39.978 1.00 78.81 182 ALA A O 1
ATOM 1440 N N . VAL A 1 183 ? 35.040 5.401 -39.398 1.00 81.44 183 VAL A N 1
ATOM 1441 C CA . VAL A 1 183 ? 34.416 6.324 -38.430 1.00 81.44 183 VAL A CA 1
ATOM 1442 C C . VAL A 1 183 ? 33.572 7.394 -39.125 1.00 81.44 183 VAL A C 1
ATOM 1444 O O . VAL A 1 183 ? 32.507 7.749 -38.617 1.00 81.44 183 VAL A O 1
ATOM 1447 N N . ARG A 1 184 ? 34.009 7.907 -40.283 1.00 81.88 184 ARG A N 1
ATOM 1448 C CA . ARG A 1 184 ? 33.220 8.871 -41.066 1.00 81.88 184 ARG A CA 1
ATOM 1449 C C . ARG A 1 184 ? 31.932 8.237 -41.576 1.00 81.88 184 ARG A C 1
ATOM 1451 O O . ARG A 1 184 ? 30.870 8.819 -41.372 1.00 81.88 184 ARG A O 1
ATOM 1458 N N . ASP A 1 185 ? 32.011 7.034 -42.133 1.00 81.50 185 ASP A N 1
ATOM 1459 C CA . ASP A 1 185 ? 30.842 6.300 -42.622 1.00 81.50 185 ASP A CA 1
ATOM 1460 C C . ASP A 1 185 ? 29.878 5.940 -41.488 1.00 81.50 185 ASP A C 1
ATOM 1462 O O . ASP A 1 185 ? 28.669 6.139 -41.613 1.00 81.50 185 ASP A O 1
ATOM 1466 N N . ALA A 1 186 ? 30.402 5.495 -40.342 1.00 77.62 186 ALA A N 1
ATOM 1467 C CA . ALA A 1 186 ? 29.609 5.227 -39.145 1.00 77.62 186 ALA A CA 1
ATOM 1468 C C . ALA A 1 186 ? 28.917 6.489 -38.605 1.00 77.62 186 ALA A C 1
ATOM 1470 O O . ALA A 1 186 ? 27.756 6.435 -38.203 1.00 77.62 186 ALA A O 1
ATOM 1471 N N . LYS A 1 187 ? 29.592 7.645 -38.626 1.00 80.25 187 LYS A N 1
ATOM 1472 C CA . LYS A 1 187 ? 29.008 8.921 -38.194 1.00 80.25 187 LYS A CA 1
ATOM 1473 C C . LYS A 1 187 ? 27.917 9.403 -39.151 1.00 80.25 187 LYS A C 1
ATOM 1475 O O . LYS A 1 187 ? 26.869 9.837 -38.684 1.00 80.25 187 LYS A O 1
ATOM 1480 N N . ILE A 1 188 ? 28.128 9.277 -40.462 1.00 80.31 188 ILE A N 1
ATOM 1481 C CA . ILE A 1 188 ? 27.119 9.591 -41.487 1.00 80.31 188 ILE A CA 1
ATOM 1482 C C . ILE A 1 188 ? 25.905 8.665 -41.340 1.00 80.31 188 ILE A C 1
ATOM 1484 O O . ILE A 1 188 ? 24.765 9.124 -41.420 1.00 80.31 188 ILE A O 1
ATOM 1488 N N . PHE A 1 189 ? 26.131 7.374 -41.086 1.00 70.75 189 PHE A N 1
ATOM 1489 C CA . PHE A 1 189 ? 25.068 6.412 -40.808 1.00 70.75 189 PHE A CA 1
ATOM 1490 C C . PHE A 1 189 ? 24.283 6.788 -39.545 1.00 70.75 189 PHE A C 1
ATOM 1492 O O . PHE A 1 189 ? 23.063 6.907 -39.613 1.00 70.75 189 PHE A O 1
ATOM 1499 N N . ALA A 1 190 ? 24.966 7.091 -38.439 1.00 64.81 190 ALA A N 1
ATOM 1500 C CA . ALA A 1 190 ? 24.336 7.510 -37.188 1.00 64.81 190 ALA A CA 1
ATOM 1501 C C . ALA A 1 190 ? 23.587 8.850 -37.314 1.00 64.81 190 ALA A C 1
ATOM 1503 O O . ALA A 1 190 ? 22.548 9.043 -36.690 1.00 64.81 190 ALA A O 1
ATOM 1504 N N . GLU A 1 191 ? 24.074 9.793 -38.124 1.00 65.44 191 GLU A N 1
ATOM 1505 C CA . GLU A 1 191 ? 23.367 11.045 -38.429 1.00 65.44 191 GLU A CA 1
ATOM 1506 C C . GLU A 1 191 ? 22.126 10.799 -39.305 1.00 65.44 191 GLU A C 1
ATOM 1508 O O . GLU A 1 191 ? 21.079 11.405 -39.070 1.00 65.44 191 GLU A O 1
ATOM 1513 N N . ARG A 1 192 ? 22.194 9.858 -40.256 1.00 61.44 192 ARG A N 1
ATOM 1514 C CA . ARG A 1 192 ? 21.048 9.422 -41.071 1.00 61.44 192 ARG A CA 1
ATOM 1515 C C . ARG A 1 192 ? 20.005 8.663 -40.246 1.00 61.44 192 ARG A C 1
ATOM 1517 O O . ARG A 1 192 ? 18.812 8.820 -40.490 1.00 61.44 192 ARG A O 1
ATOM 1524 N N . GLU A 1 193 ? 20.442 7.893 -39.254 1.00 53.62 193 GLU A N 1
ATOM 1525 C CA . GLU A 1 193 ? 19.593 7.181 -38.297 1.00 53.62 193 GLU A CA 1
ATOM 1526 C C . GLU A 1 193 ? 18.981 8.138 -37.258 1.00 53.62 193 GLU A C 1
ATOM 1528 O O . GLU A 1 193 ? 17.794 8.045 -36.964 1.00 53.62 193 GLU A O 1
ATOM 1533 N N . LYS A 1 194 ? 19.720 9.162 -36.804 1.00 46.62 194 LYS A N 1
ATOM 1534 C CA . LYS A 1 194 ? 19.186 10.264 -35.978 1.00 46.62 194 LYS A CA 1
ATOM 1535 C C . LYS A 1 194 ? 18.203 11.162 -36.726 1.00 46.62 194 LYS A C 1
ATOM 1537 O O . LYS A 1 194 ? 17.286 11.680 -36.104 1.00 46.62 194 LYS A O 1
ATOM 1542 N N . GLY A 1 195 ? 18.356 11.344 -38.039 1.00 44.06 195 GLY A N 1
ATOM 1543 C CA . GLY A 1 195 ? 17.335 11.968 -38.894 1.00 44.06 195 GLY A CA 1
ATOM 1544 C C . GLY A 1 195 ? 16.069 11.114 -39.041 1.00 44.06 195 GLY A C 1
ATOM 1545 O O . GLY A 1 195 ? 15.021 11.616 -39.440 1.00 44.06 195 GLY A O 1
ATOM 1546 N N . ASN A 1 196 ? 16.162 9.840 -38.660 1.00 46.91 196 ASN A N 1
ATOM 1547 C CA . ASN A 1 196 ? 15.099 8.851 -38.630 1.00 46.91 196 ASN A CA 1
ATOM 1548 C C . ASN A 1 196 ? 14.727 8.515 -37.170 1.00 46.91 196 ASN A C 1
ATOM 1550 O O . ASN A 1 196 ? 14.594 7.343 -36.818 1.00 46.91 196 ASN A O 1
ATOM 1554 N N . ILE A 1 197 ? 14.580 9.546 -36.314 1.00 44.88 197 ILE A N 1
ATOM 1555 C CA . ILE A 1 197 ? 13.991 9.416 -34.964 1.00 44.88 197 ILE A CA 1
ATOM 1556 C C . ILE A 1 197 ? 12.746 8.525 -35.099 1.00 44.88 197 ILE A C 1
ATOM 1558 O O . ILE A 1 197 ? 11.904 8.825 -35.954 1.00 44.88 197 ILE A O 1
ATOM 1562 N N . PRO A 1 198 ? 12.627 7.414 -34.351 1.00 47.28 198 PRO A N 1
ATOM 1563 C CA . PRO A 1 198 ? 11.854 6.276 -34.816 1.00 47.28 198 PRO A CA 1
ATOM 1564 C C . PRO A 1 198 ? 10.389 6.666 -34.973 1.00 47.28 198 PRO A C 1
ATOM 1566 O O . PRO A 1 198 ? 9.745 7.111 -34.020 1.00 47.28 198 PRO A O 1
ATOM 1569 N N . ARG A 1 199 ? 9.828 6.425 -36.160 1.00 48.47 199 ARG A N 1
ATOM 1570 C CA . ARG A 1 199 ? 8.373 6.396 -36.398 1.00 48.47 199 ARG A CA 1
ATOM 1571 C C . ARG A 1 199 ? 7.649 5.571 -35.311 1.00 48.47 199 ARG A C 1
ATOM 1573 O O . ARG A 1 199 ? 6.522 5.897 -34.942 1.00 48.47 199 ARG A O 1
ATOM 1580 N N . ASP A 1 200 ? 8.353 4.599 -34.725 1.00 50.62 200 ASP A N 1
ATOM 1581 C CA . ASP A 1 200 ? 7.935 3.752 -33.606 1.00 50.62 200 ASP A CA 1
ATOM 1582 C C . ASP A 1 200 ? 7.832 4.461 -32.244 1.00 50.62 200 ASP A C 1
ATOM 1584 O O . ASP A 1 200 ? 6.936 4.123 -31.476 1.00 50.62 200 ASP A O 1
ATOM 1588 N N . ASP A 1 201 ? 8.662 5.461 -31.923 1.00 53.75 201 ASP A N 1
ATOM 1589 C CA . ASP A 1 201 ? 8.599 6.161 -30.627 1.00 53.75 201 ASP A CA 1
ATOM 1590 C C . ASP A 1 201 ? 7.430 7.153 -30.580 1.00 53.75 201 ASP A C 1
ATOM 1592 O O . ASP A 1 201 ? 6.759 7.288 -29.554 1.00 53.75 201 ASP A O 1
ATOM 1596 N N . ALA A 1 202 ? 7.132 7.806 -31.709 1.00 57.72 202 ALA A N 1
ATOM 1597 C CA . ALA A 1 202 ? 5.959 8.667 -31.852 1.00 57.72 202 ALA A CA 1
ATOM 1598 C C . ALA A 1 202 ? 4.652 7.853 -31.884 1.00 57.72 202 ALA A C 1
ATOM 1600 O O . ALA A 1 202 ? 3.673 8.242 -31.241 1.00 57.72 202 ALA A O 1
ATOM 1601 N N . ALA A 1 203 ? 4.637 6.709 -32.582 1.00 60.41 203 ALA A N 1
ATOM 1602 C CA . ALA A 1 203 ? 3.515 5.766 -32.564 1.00 60.41 203 ALA A CA 1
ATOM 1603 C C . ALA A 1 203 ? 3.306 5.174 -31.158 1.00 60.41 203 ALA A C 1
ATOM 1605 O O . ALA A 1 203 ? 2.200 5.220 -30.618 1.00 60.41 203 ALA A O 1
ATOM 1606 N N . ALA A 1 204 ? 4.381 4.739 -30.490 1.00 64.19 204 ALA A N 1
ATOM 1607 C CA . ALA A 1 204 ? 4.328 4.279 -29.106 1.00 64.19 204 ALA A CA 1
ATOM 1608 C C . ALA A 1 204 ? 3.836 5.383 -28.159 1.00 64.19 204 ALA A C 1
ATOM 1610 O O . ALA A 1 204 ? 3.006 5.113 -27.295 1.00 64.19 204 ALA A O 1
ATOM 1611 N N . ALA A 1 205 ? 4.288 6.631 -28.310 1.00 67.94 205 ALA A N 1
ATOM 1612 C CA . ALA A 1 205 ? 3.823 7.747 -27.488 1.00 67.94 205 ALA A CA 1
ATOM 1613 C C . ALA A 1 205 ? 2.312 7.995 -27.637 1.00 67.94 205 ALA A C 1
ATOM 1615 O O . ALA A 1 205 ? 1.640 8.212 -26.627 1.00 67.94 205 ALA A O 1
ATOM 1616 N N . LYS A 1 206 ? 1.767 7.903 -28.859 1.00 72.31 206 LYS A N 1
ATOM 1617 C CA . LYS A 1 206 ? 0.315 7.970 -29.106 1.00 72.31 206 LYS A CA 1
ATOM 1618 C C . LYS A 1 206 ? -0.423 6.802 -28.448 1.00 72.31 206 LYS A C 1
ATOM 1620 O O . LYS A 1 206 ? -1.405 7.025 -27.746 1.00 72.31 206 LYS A O 1
ATOM 1625 N N . LEU A 1 207 ? 0.089 5.580 -28.585 1.00 74.50 207 LEU A N 1
ATOM 1626 C CA . LEU A 1 207 ? -0.486 4.381 -27.968 1.00 74.50 207 LEU A CA 1
ATOM 1627 C C . LEU A 1 207 ? -0.537 4.489 -26.432 1.00 74.50 207 LEU A C 1
ATOM 1629 O O . LEU A 1 207 ? -1.551 4.185 -25.801 1.00 74.50 207 LEU A O 1
ATOM 1633 N N . TRP A 1 208 ? 0.545 4.972 -25.816 1.00 80.00 208 TRP A N 1
ATOM 1634 C CA . TRP A 1 208 ? 0.615 5.207 -24.373 1.00 80.00 208 TRP A CA 1
ATOM 1635 C C . TRP A 1 208 ? -0.274 6.368 -23.915 1.00 80.00 208 TRP A C 1
ATOM 1637 O O . TRP A 1 208 ? -0.785 6.324 -22.796 1.00 80.00 208 TRP A O 1
ATOM 1647 N N . ALA A 1 209 ? -0.501 7.372 -24.767 1.00 80.44 209 ALA A N 1
ATOM 1648 C CA . ALA A 1 209 ? -1.453 8.444 -24.496 1.00 80.44 209 ALA A CA 1
ATOM 1649 C C . ALA A 1 209 ? -2.903 7.925 -24.461 1.00 80.44 209 ALA A C 1
ATOM 1651 O O . ALA A 1 209 ? -3.647 8.285 -23.552 1.00 80.44 209 ALA A O 1
ATOM 1652 N N . VAL A 1 210 ? -3.281 7.017 -25.368 1.00 81.44 210 VAL A N 1
ATOM 1653 C CA . VAL A 1 210 ? -4.599 6.352 -25.332 1.00 81.44 210 VAL A CA 1
ATOM 1654 C C . VAL A 1 210 ? -4.738 5.473 -24.085 1.00 81.44 210 VAL A C 1
ATOM 1656 O O . VAL A 1 210 ? -5.760 5.510 -23.398 1.00 81.44 210 VAL A O 1
ATOM 1659 N N . TYR A 1 211 ? -3.691 4.719 -23.727 1.00 81.25 211 TYR A N 1
ATOM 1660 C CA . TYR A 1 211 ? -3.696 3.956 -22.476 1.00 81.25 211 TYR A CA 1
ATOM 1661 C C . TYR A 1 211 ? -3.917 4.861 -21.268 1.00 81.25 211 TYR A C 1
ATOM 1663 O O . TYR A 1 211 ? -4.726 4.526 -20.408 1.00 81.25 211 TYR A O 1
ATOM 1671 N N . ILE A 1 212 ? -3.210 5.990 -21.177 1.00 85.69 212 ILE A N 1
ATOM 1672 C CA . ILE A 1 212 ? -3.298 6.822 -19.981 1.00 85.69 212 ILE A CA 1
ATOM 1673 C C . ILE A 1 212 ? -4.614 7.577 -19.879 1.00 85.69 212 ILE A C 1
ATOM 1675 O O . ILE A 1 212 ? -5.118 7.722 -18.769 1.00 85.69 212 ILE A O 1
ATOM 1679 N N . SER A 1 213 ? -5.202 7.999 -21.003 1.00 84.81 213 SER A N 1
ATOM 1680 C CA . SER A 1 213 ? -6.545 8.580 -20.993 1.00 84.81 213 SER A CA 1
ATOM 1681 C C . SER A 1 213 ? -7.573 7.578 -20.485 1.00 84.81 213 SER A C 1
ATOM 1683 O O . SER A 1 213 ? -8.441 7.943 -19.699 1.00 84.81 213 SER A O 1
ATOM 1685 N N . GLU A 1 214 ? -7.446 6.308 -20.875 1.00 80.44 214 GLU A N 1
ATOM 1686 C CA . GLU A 1 214 ? -8.361 5.261 -20.428 1.00 80.44 214 GLU A CA 1
ATOM 1687 C C . GLU A 1 214 ? -8.096 4.851 -18.975 1.00 80.44 214 GLU A C 1
ATOM 1689 O O . GLU A 1 214 ? -9.014 4.701 -18.174 1.00 80.44 214 GLU A O 1
ATOM 1694 N N . ALA A 1 215 ? -6.829 4.733 -18.587 1.00 80.62 215 ALA A N 1
ATOM 1695 C CA . ALA A 1 215 ? -6.434 4.373 -17.234 1.00 80.62 215 ALA A CA 1
ATOM 1696 C C . ALA A 1 215 ? -6.806 5.457 -16.206 1.00 80.62 215 ALA A C 1
ATOM 1698 O O . ALA A 1 215 ? -7.226 5.125 -15.094 1.00 80.62 215 ALA A O 1
ATOM 1699 N N . ASP A 1 216 ? -6.714 6.738 -16.575 1.00 83.19 216 ASP A N 1
ATOM 1700 C CA . ASP A 1 216 ? -7.134 7.861 -15.734 1.00 83.19 216 ASP A CA 1
ATOM 1701 C C . ASP A 1 216 ? -8.637 7.810 -15.419 1.00 83.19 216 ASP A C 1
ATOM 1703 O O . ASP A 1 216 ? -9.006 8.100 -14.279 1.00 83.19 216 ASP A O 1
ATOM 1707 N N . LYS A 1 217 ? -9.492 7.387 -16.370 1.00 81.94 217 LYS A N 1
ATOM 1708 C CA . LYS A 1 217 ? -10.953 7.273 -16.168 1.00 81.94 217 LYS A CA 1
ATOM 1709 C C . LYS A 1 217 ? -11.317 6.345 -15.003 1.00 81.94 217 LYS A C 1
ATOM 1711 O O . LYS A 1 217 ? -12.332 6.565 -14.351 1.00 81.94 217 LYS A O 1
ATOM 1716 N N . TYR A 1 218 ? -10.494 5.333 -14.713 1.00 76.50 218 TYR A N 1
ATOM 1717 C CA . TYR A 1 218 ? -10.761 4.362 -13.643 1.00 76.50 218 TYR A CA 1
ATOM 1718 C C . TYR A 1 218 ? -9.863 4.545 -12.417 1.00 76.50 218 TYR A C 1
ATOM 1720 O O . TYR A 1 218 ? -10.323 4.423 -11.282 1.00 76.50 218 TYR A O 1
ATOM 1728 N N . GLY A 1 219 ? -8.572 4.817 -12.615 1.00 79.88 219 GLY A N 1
ATOM 1729 C CA . GLY A 1 219 ? -7.599 4.839 -11.525 1.00 79.88 219 GLY A CA 1
ATOM 1730 C C . GLY A 1 219 ? -7.670 6.086 -10.657 1.00 79.88 219 GLY A C 1
ATOM 1731 O O . GLY A 1 219 ? -7.614 5.968 -9.434 1.00 79.88 219 GLY A O 1
ATOM 1732 N N . LYS A 1 220 ? -7.821 7.271 -11.263 1.00 84.62 220 LYS A N 1
ATOM 1733 C CA . LYS A 1 220 ? -7.888 8.526 -10.501 1.00 84.62 220 LYS A CA 1
ATOM 1734 C C . LYS A 1 220 ? -9.137 8.595 -9.618 1.00 84.62 220 LYS A C 1
ATOM 1736 O O . LYS A 1 220 ? -8.969 8.832 -8.422 1.00 84.62 220 LYS A O 1
ATOM 1741 N N . PRO A 1 221 ? -10.356 8.301 -10.119 1.00 88.12 221 PRO A N 1
ATOM 1742 C CA . PRO A 1 221 ? -11.548 8.310 -9.273 1.00 88.12 221 PRO A CA 1
ATOM 1743 C C . PRO A 1 221 ? -11.476 7.310 -8.119 1.00 88.12 221 PRO A C 1
ATOM 1745 O O . PRO A 1 221 ? -11.942 7.609 -7.024 1.00 88.12 221 PRO A O 1
ATOM 1748 N N . LEU A 1 222 ? -10.862 6.140 -8.332 1.00 86.25 222 LEU A N 1
ATOM 1749 C CA . LEU A 1 222 ? -10.686 5.142 -7.277 1.00 86.25 222 LEU A CA 1
ATOM 1750 C C . LEU A 1 222 ? -9.821 5.679 -6.126 1.00 86.25 222 LEU A C 1
ATOM 1752 O O . LEU A 1 222 ? -10.208 5.573 -4.964 1.00 86.25 222 LEU A O 1
ATOM 1756 N N . VAL A 1 223 ? -8.660 6.254 -6.448 1.00 87.81 223 VAL A N 1
ATOM 1757 C CA . VAL A 1 223 ? -7.720 6.778 -5.444 1.00 87.81 223 VAL A CA 1
ATOM 1758 C C . VAL A 1 223 ? -8.285 8.021 -4.751 1.00 87.81 223 VAL A C 1
ATOM 1760 O O . VAL A 1 223 ? -8.157 8.147 -3.532 1.00 87.81 223 VAL A O 1
ATOM 1763 N N . GLU A 1 224 ? -8.976 8.895 -5.486 1.00 89.31 224 GLU A N 1
ATOM 1764 C CA . GLU A 1 224 ? -9.644 10.066 -4.905 1.00 89.31 224 GLU A CA 1
ATOM 1765 C C . GLU A 1 224 ? -10.804 9.655 -3.984 1.00 89.31 224 GLU A C 1
ATOM 1767 O O . GLU A 1 224 ? -10.962 10.210 -2.898 1.00 89.31 224 GLU A O 1
ATOM 1772 N N . SER A 1 225 ? -11.568 8.620 -4.356 1.00 89.31 225 SER A N 1
ATOM 1773 C CA . SER A 1 225 ? -12.607 8.050 -3.493 1.00 89.31 225 SER A CA 1
ATOM 1774 C C . SER A 1 225 ? -12.022 7.508 -2.189 1.00 89.31 225 SER A C 1
ATOM 1776 O O . SER A 1 225 ? -12.579 7.754 -1.120 1.00 89.31 225 SER A O 1
ATOM 1778 N N . TRP A 1 226 ? -10.881 6.812 -2.239 1.00 90.19 226 TRP A N 1
ATOM 1779 C CA . TRP A 1 226 ? -10.212 6.344 -1.023 1.00 90.19 226 TRP A CA 1
ATOM 1780 C C . TRP A 1 226 ? -9.782 7.502 -0.134 1.00 90.19 226 TRP A C 1
ATOM 1782 O O . TRP A 1 226 ? -10.073 7.475 1.058 1.00 90.19 226 TRP A O 1
ATOM 1792 N N . LYS A 1 227 ? -9.149 8.529 -0.706 1.00 91.19 227 LYS A N 1
ATOM 1793 C CA . LYS A 1 227 ? -8.738 9.733 0.021 1.00 91.19 227 LYS A CA 1
ATOM 1794 C C . LYS A 1 227 ? -9.930 10.417 0.703 1.00 91.19 227 LYS A C 1
ATOM 1796 O O . LYS A 1 227 ? -9.887 10.618 1.913 1.00 91.19 227 LYS A O 1
ATOM 1801 N N . SER A 1 228 ? -11.010 10.685 -0.034 1.00 90.25 228 SER A N 1
ATOM 1802 C CA . SER A 1 228 ? -12.222 11.313 0.514 1.00 90.25 228 SER A CA 1
ATOM 1803 C C . SER A 1 228 ? -12.860 10.474 1.631 1.00 90.25 228 SER A C 1
ATOM 1805 O O . SER A 1 228 ? -13.239 11.003 2.676 1.00 90.25 228 SER A O 1
ATOM 1807 N N . ASN A 1 229 ? -12.903 9.146 1.472 1.00 89.88 229 ASN A N 1
ATOM 1808 C CA . ASN A 1 229 ? -13.382 8.253 2.525 1.00 89.88 229 ASN A CA 1
ATOM 1809 C C . ASN A 1 229 ? -12.491 8.311 3.779 1.00 89.88 229 ASN A C 1
ATOM 1811 O O . ASN A 1 229 ? -13.015 8.288 4.892 1.00 89.88 229 ASN A O 1
ATOM 1815 N N . MET A 1 230 ? -11.162 8.397 3.628 1.00 94.19 230 MET A N 1
ATOM 1816 C CA . MET A 1 230 ? -10.242 8.509 4.768 1.00 94.19 230 MET A CA 1
ATOM 1817 C C . MET A 1 230 ? -10.428 9.827 5.525 1.00 94.19 230 MET A C 1
ATOM 1819 O O . MET A 1 230 ? -10.460 9.807 6.753 1.00 94.19 230 MET A O 1
ATOM 1823 N N . GLU A 1 231 ? -10.614 10.948 4.822 1.00 92.19 231 GLU A N 1
ATOM 1824 C CA . GLU A 1 231 ? -10.907 12.251 5.438 1.00 92.19 231 GLU A CA 1
ATOM 1825 C C . GLU A 1 231 ? -12.168 12.180 6.320 1.00 92.19 231 GLU A C 1
ATOM 1827 O O . GLU A 1 231 ? -12.154 12.616 7.475 1.00 92.19 231 GLU A O 1
ATOM 1832 N N . GLY A 1 232 ? -13.235 11.538 5.829 1.00 92.44 232 GLY A N 1
ATOM 1833 C CA . GLY A 1 232 ? -14.448 11.297 6.617 1.00 92.44 232 GLY A CA 1
ATOM 1834 C C . GLY A 1 232 ? -14.202 10.435 7.864 1.00 92.44 232 GLY A C 1
ATOM 1835 O O . GLY A 1 232 ? -14.690 10.756 8.951 1.00 92.44 232 GLY A O 1
ATOM 1836 N N . MET A 1 233 ? -13.399 9.373 7.737 1.00 92.62 233 MET A N 1
ATOM 1837 C CA . MET A 1 233 ? -13.038 8.497 8.862 1.00 92.62 233 MET A CA 1
ATOM 1838 C C . MET A 1 233 ? -12.208 9.229 9.924 1.00 92.62 233 MET A C 1
ATOM 1840 O O . MET A 1 233 ? -12.406 8.990 11.113 1.00 92.62 233 MET A O 1
ATOM 1844 N N . LEU A 1 234 ? -11.318 10.144 9.524 1.00 94.06 234 LEU A N 1
ATOM 1845 C CA . LEU A 1 234 ? -10.505 10.951 10.441 1.00 94.06 234 LEU A CA 1
ATOM 1846 C C . LEU A 1 234 ? -11.354 11.888 11.296 1.00 94.06 234 LEU A C 1
ATOM 1848 O O . LEU A 1 234 ? -11.182 11.935 12.515 1.00 94.06 234 LEU A O 1
ATOM 1852 N N . ILE A 1 235 ? -12.290 12.603 10.666 1.00 94.81 235 ILE A N 1
ATOM 1853 C CA . ILE A 1 235 ? -13.212 13.503 11.370 1.00 94.81 235 ILE A CA 1
ATOM 1854 C C . ILE A 1 235 ? -14.039 12.704 12.377 1.00 94.81 235 ILE A C 1
ATOM 1856 O O . ILE A 1 235 ? -14.129 13.078 13.548 1.00 94.81 235 ILE A O 1
ATOM 1860 N N . PHE A 1 236 ? -14.598 11.573 11.942 1.00 93.75 236 PHE A N 1
ATOM 1861 C CA . PHE A 1 236 ? -15.396 10.725 12.815 1.00 93.75 236 PHE A CA 1
ATOM 1862 C C . PHE A 1 236 ? -14.570 10.159 13.979 1.00 93.75 236 PHE A C 1
ATOM 1864 O O . PHE A 1 236 ? -14.998 10.255 15.128 1.00 93.75 236 PHE A O 1
ATOM 1871 N N . ALA A 1 237 ? -13.373 9.622 13.718 1.00 95.56 237 ALA A N 1
ATOM 1872 C CA . ALA A 1 237 ? -12.489 9.090 14.754 1.00 95.56 237 ALA A CA 1
ATOM 1873 C C . ALA A 1 237 ? -12.088 10.167 15.775 1.00 95.56 237 ALA A C 1
ATOM 1875 O O . ALA A 1 237 ? -12.060 9.892 16.975 1.00 95.56 237 ALA A O 1
ATOM 1876 N N . GLY A 1 238 ? -11.831 11.403 15.335 1.00 94.06 238 GLY A N 1
ATOM 1877 C CA . GLY A 1 238 ? -11.534 12.532 16.220 1.00 94.06 238 GLY A CA 1
ATOM 1878 C C . GLY A 1 238 ? -12.705 12.886 17.140 1.00 94.06 238 GLY A C 1
ATOM 1879 O O . GLY A 1 238 ? -12.540 12.932 18.361 1.00 94.06 238 GLY A O 1
ATOM 1880 N N . LEU A 1 239 ? -13.903 13.068 16.572 1.00 96.31 239 LEU A N 1
ATOM 1881 C CA . LEU A 1 239 ? -15.120 13.380 17.333 1.00 96.31 239 LEU A CA 1
ATOM 1882 C C . LEU A 1 239 ? -15.489 12.257 18.308 1.00 96.31 239 LEU A C 1
ATOM 1884 O O . LEU A 1 239 ? -15.788 12.510 19.478 1.00 96.31 239 LEU A O 1
ATOM 1888 N N . PHE A 1 240 ? -15.415 11.008 17.847 1.00 96.69 240 PHE A N 1
ATOM 1889 C CA . PHE A 1 240 ? -15.664 9.843 18.681 1.00 96.69 240 PHE A CA 1
ATOM 1890 C C . PHE A 1 240 ? -14.651 9.756 19.830 1.00 96.69 240 PHE A C 1
ATOM 1892 O O . PHE A 1 240 ? -15.059 9.624 20.982 1.00 96.69 240 PHE A O 1
ATOM 1899 N N . SER A 1 241 ? -13.354 9.922 19.555 1.00 96.31 241 SER A N 1
ATOM 1900 C CA . SER A 1 241 ? -12.308 9.890 20.588 1.00 96.31 241 SER A CA 1
ATOM 1901 C C . SER A 1 241 ? -12.502 10.989 21.632 1.00 96.31 241 SER A C 1
ATOM 1903 O O . SER A 1 241 ? -12.339 10.727 22.823 1.00 96.31 241 SER A O 1
ATOM 1905 N N . ALA A 1 242 ? -12.911 12.194 21.220 1.00 95.75 242 ALA A N 1
ATOM 1906 C CA . ALA A 1 242 ? -13.233 13.280 22.143 1.00 95.75 242 ALA A CA 1
ATOM 1907 C C . ALA A 1 242 ? -14.417 12.917 23.054 1.00 95.75 242 ALA A C 1
ATOM 1909 O O . ALA A 1 242 ? -14.319 13.053 24.275 1.00 95.75 242 ALA A O 1
ATOM 1910 N N . SER A 1 243 ? -15.503 12.387 22.480 1.00 95.62 243 SER A N 1
ATOM 1911 C CA . SER A 1 243 ? -16.671 11.955 23.257 1.00 95.62 243 SER A CA 1
ATOM 1912 C C . SER A 1 243 ? -16.334 10.820 24.233 1.00 95.62 243 SER A C 1
ATOM 1914 O O . SER A 1 243 ? -16.665 10.907 25.413 1.00 95.62 243 SER A O 1
ATOM 1916 N N . LEU A 1 244 ? -15.590 9.804 23.782 1.00 96.19 244 LEU A N 1
ATOM 1917 C CA . LEU A 1 244 ? -15.152 8.668 24.592 1.00 96.19 244 LEU A CA 1
ATOM 1918 C C . LEU A 1 244 ? -14.228 9.101 25.731 1.00 96.19 244 LEU A C 1
ATOM 1920 O O . LEU A 1 244 ? -14.337 8.578 26.836 1.00 96.19 244 LEU A O 1
ATOM 1924 N N . THR A 1 245 ? -13.358 10.083 25.494 1.00 94.75 245 THR A N 1
ATOM 1925 C CA . THR A 1 245 ? -12.442 10.598 26.519 1.00 94.75 245 THR A CA 1
ATOM 1926 C C . THR A 1 245 ? -13.197 11.209 27.701 1.00 94.75 245 THR A C 1
ATOM 1928 O O . THR A 1 245 ? -12.779 11.017 28.840 1.00 94.75 245 THR A O 1
ATOM 1931 N N . ALA A 1 246 ? -14.339 11.873 27.477 1.00 95.31 246 ALA A N 1
ATOM 1932 C CA . ALA A 1 246 ? -15.159 12.411 28.566 1.00 95.31 246 ALA A CA 1
ATOM 1933 C C . ALA A 1 246 ? -15.690 11.300 29.491 1.00 95.31 246 ALA A C 1
ATOM 1935 O O . ALA A 1 246 ? -15.581 11.401 30.713 1.00 95.31 246 ALA A O 1
ATOM 1936 N N . PHE A 1 247 ? -16.194 10.209 28.909 1.00 93.31 247 PHE A N 1
ATOM 1937 C CA . PHE A 1 247 ? -16.630 9.036 29.668 1.00 93.31 247 PHE A CA 1
ATOM 1938 C C . PHE A 1 247 ? -15.455 8.338 30.363 1.00 93.31 247 PHE A C 1
ATOM 1940 O O . PHE A 1 247 ? -15.548 7.987 31.539 1.00 93.31 247 PHE A O 1
ATOM 1947 N N . LEU A 1 248 ? -14.328 8.188 29.663 1.00 94.50 248 LEU A N 1
ATOM 1948 C CA . LEU A 1 248 ? -13.118 7.563 30.187 1.00 94.50 248 LEU A CA 1
ATOM 1949 C C . LEU A 1 248 ? -12.583 8.307 31.416 1.00 94.50 248 LEU A C 1
ATOM 1951 O O . LEU A 1 248 ? -12.265 7.661 32.406 1.00 94.50 248 LEU A O 1
ATOM 1955 N N . ILE A 1 249 ? -12.519 9.644 31.383 1.00 93.12 249 ILE A N 1
ATOM 1956 C CA . ILE A 1 249 ? -12.065 10.460 32.522 1.00 93.12 249 ILE A CA 1
ATOM 1957 C C . ILE A 1 249 ? -12.947 10.218 33.750 1.00 93.12 249 ILE A C 1
ATOM 1959 O O . ILE A 1 249 ? -12.431 10.105 34.862 1.00 93.12 249 ILE A O 1
ATOM 1963 N N . GLU A 1 250 ? -14.263 10.114 33.562 1.00 91.31 250 GLU A N 1
ATOM 1964 C CA . GLU A 1 250 ? -15.183 9.875 34.673 1.00 91.31 250 GLU A CA 1
ATOM 1965 C C . GLU A 1 250 ? -15.052 8.449 35.223 1.00 91.31 250 GLU A C 1
ATOM 1967 O O . GLU A 1 250 ? -14.901 8.253 36.428 1.00 91.31 250 GLU A O 1
ATOM 1972 N N . SER A 1 251 ? -15.014 7.441 34.349 1.00 90.06 251 SER A N 1
ATOM 1973 C CA . SER A 1 251 ? -14.862 6.039 34.754 1.00 90.06 251 SER A CA 1
ATOM 1974 C C . SER A 1 251 ? -13.482 5.723 35.329 1.00 90.06 251 SER A C 1
ATOM 1976 O O . SER A 1 251 ? -13.375 4.859 36.203 1.00 90.06 251 SER A O 1
ATOM 1978 N N . TYR A 1 252 ? -12.429 6.429 34.915 1.00 88.81 252 TYR A N 1
ATOM 1979 C CA . TYR A 1 252 ? -11.076 6.234 35.435 1.00 88.81 252 TYR A CA 1
ATOM 1980 C C . TYR A 1 252 ? -11.007 6.488 36.944 1.00 88.81 252 TYR A C 1
ATOM 1982 O O . TYR A 1 252 ? -10.314 5.768 37.661 1.00 88.81 252 TYR A O 1
ATOM 1990 N N . LYS A 1 253 ? -11.800 7.438 37.457 1.00 88.25 253 LYS A N 1
ATOM 1991 C CA . LYS A 1 253 ? -11.892 7.718 38.899 1.00 88.25 253 LYS A CA 1
ATOM 1992 C C . LYS A 1 253 ? -12.324 6.490 39.702 1.00 88.25 253 LYS A C 1
ATOM 1994 O O . LYS A 1 253 ? -11.890 6.329 40.837 1.00 88.25 253 LYS A O 1
ATOM 1999 N N . THR A 1 254 ? -13.111 5.588 39.108 1.00 85.56 254 THR A N 1
ATOM 2000 C CA . THR A 1 254 ? -13.564 4.347 39.765 1.00 85.56 254 THR A CA 1
ATOM 2001 C C . THR A 1 254 ? -12.456 3.301 39.943 1.00 85.56 254 THR A C 1
ATOM 2003 O O . THR A 1 254 ? -12.652 2.328 40.668 1.00 85.56 254 THR A O 1
ATOM 2006 N N . LEU A 1 255 ? -11.291 3.493 39.309 1.00 85.62 255 LEU A N 1
ATOM 2007 C CA . LEU A 1 255 ? -10.081 2.684 39.509 1.00 85.62 255 LEU A CA 1
ATOM 2008 C C . LEU A 1 255 ? -9.162 3.242 40.601 1.00 85.62 255 LEU A C 1
ATOM 2010 O O . LEU A 1 255 ? -8.124 2.647 40.885 1.00 85.62 255 LEU A O 1
ATOM 2014 N N . SER A 1 256 ? -9.523 4.374 41.201 1.00 82.81 256 SER A N 1
ATOM 2015 C CA . SER A 1 256 ? -8.806 4.966 42.325 1.00 82.81 256 SER A CA 1
ATOM 2016 C C . SER A 1 256 ? -9.695 5.010 43.569 1.00 82.81 256 SER A C 1
ATOM 2018 O O . SER A 1 256 ? -10.915 5.130 43.442 1.00 82.81 256 SER A O 1
ATOM 2020 N N . PRO A 1 257 ? -9.115 4.927 44.778 1.00 76.56 257 PRO A N 1
ATOM 2021 C CA . PRO A 1 257 ? -9.877 5.106 46.005 1.00 76.56 257 PRO A CA 1
ATOM 2022 C C . PRO A 1 257 ? -10.520 6.498 46.051 1.00 76.56 257 PRO A C 1
ATOM 2024 O O . PRO A 1 257 ? -9.869 7.505 45.776 1.00 76.56 257 PRO A O 1
ATOM 2027 N N . ASP A 1 258 ? -11.798 6.546 46.430 1.00 76.94 258 ASP A N 1
ATOM 2028 C CA . ASP A 1 258 ? -12.548 7.792 46.582 1.00 76.94 258 ASP A CA 1
ATOM 2029 C C . ASP A 1 258 ? -12.035 8.588 47.795 1.00 76.94 258 ASP A C 1
ATOM 2031 O O . ASP A 1 258 ? -12.396 8.323 48.947 1.00 76.94 258 ASP A O 1
ATOM 2035 N N . SER A 1 259 ? -11.175 9.571 47.529 1.00 74.12 259 SER A N 1
ATOM 2036 C CA . SER A 1 259 ? -10.615 10.473 48.540 1.00 74.12 259 SER A CA 1
ATOM 2037 C C . SER A 1 259 ? -11.691 11.323 49.224 1.00 74.12 259 SER A C 1
ATOM 2039 O O . SER A 1 259 ? -11.573 11.631 50.415 1.00 74.12 259 SER A O 1
ATOM 2041 N N . GLY A 1 260 ? -12.767 11.656 48.503 1.00 73.81 260 GLY A N 1
ATOM 2042 C CA . GLY A 1 260 ? -13.918 12.381 49.032 1.00 73.81 260 GLY A CA 1
ATOM 2043 C C . GLY A 1 260 ? -14.674 11.540 50.053 1.00 73.81 260 GLY A C 1
ATOM 2044 O O . GLY A 1 260 ? -14.848 11.963 51.196 1.00 73.81 260 GLY A O 1
ATOM 2045 N N . GLY A 1 261 ? -15.037 10.310 49.693 1.00 71.12 261 GLY A N 1
ATOM 2046 C CA . GLY A 1 261 ? -15.671 9.352 50.598 1.00 71.12 261 GLY A CA 1
ATOM 2047 C C . GLY A 1 261 ? -14.806 9.001 51.810 1.00 71.12 261 GLY A C 1
ATOM 2048 O O . GLY A 1 261 ? -15.325 8.887 52.922 1.00 71.12 261 GLY A O 1
ATOM 2049 N N . GLN A 1 262 ? -13.484 8.889 51.641 1.00 75.75 262 GLN A N 1
ATOM 2050 C CA . GLN A 1 262 ? -12.554 8.721 52.764 1.00 75.75 262 GLN A CA 1
ATOM 2051 C C . GLN A 1 262 ? -12.559 9.937 53.697 1.00 75.75 262 GLN A C 1
ATOM 2053 O O . GLN A 1 262 ? -12.620 9.769 54.915 1.00 75.75 262 GLN A O 1
ATOM 2058 N N . THR A 1 263 ? -12.582 11.152 53.147 1.00 81.12 263 THR A N 1
ATOM 2059 C CA . THR A 1 263 ? -12.658 12.387 53.940 1.00 81.12 263 THR A CA 1
ATOM 2060 C C . THR A 1 263 ? -13.990 12.500 54.675 1.00 81.12 263 THR A C 1
ATOM 2062 O O . THR A 1 263 ? -13.996 12.831 55.855 1.00 81.12 263 THR A O 1
ATOM 2065 N N . VAL A 1 264 ? -15.116 12.159 54.040 1.00 84.06 264 VAL A N 1
ATOM 2066 C CA . VAL A 1 264 ? -16.436 12.156 54.697 1.00 84.06 264 VAL A CA 1
ATOM 2067 C C . VAL A 1 264 ? -16.483 11.135 55.834 1.00 84.06 264 VAL A C 1
ATOM 2069 O O . VAL A 1 264 ? -16.979 11.449 56.914 1.00 84.06 264 VAL A O 1
ATOM 2072 N N . LYS A 1 265 ? -15.925 9.933 55.633 1.00 77.88 265 LYS A N 1
ATOM 2073 C CA . LYS A 1 265 ? -15.822 8.917 56.693 1.00 77.88 265 LYS A CA 1
ATOM 2074 C C . LYS A 1 265 ? -14.969 9.406 57.864 1.00 77.88 265 LYS A C 1
ATOM 2076 O O . LYS A 1 265 ? -15.393 9.263 59.007 1.00 77.88 265 LYS A O 1
ATOM 2081 N N . LEU A 1 266 ? -13.818 10.022 57.589 1.00 80.75 266 LEU A N 1
ATOM 2082 C CA . LEU A 1 266 ? -12.961 10.622 58.617 1.00 80.75 266 LEU A CA 1
ATOM 2083 C C . LEU A 1 266 ? -13.669 11.770 59.348 1.00 80.75 266 LEU A C 1
ATOM 2085 O O . LEU A 1 266 ? -13.611 11.847 60.570 1.00 80.75 266 LEU A O 1
ATOM 2089 N N . LEU A 1 267 ? -14.390 12.633 58.631 1.00 84.62 267 LEU A N 1
ATOM 2090 C CA . LEU A 1 267 ? -15.119 13.754 59.222 1.00 84.62 267 LEU A CA 1
ATOM 2091 C C . LEU A 1 267 ? -16.276 13.274 60.110 1.00 84.62 267 LEU A C 1
ATOM 2093 O O . LEU A 1 267 ? -16.488 13.816 61.194 1.00 84.62 267 LEU A O 1
ATOM 2097 N N . ALA A 1 268 ? -16.984 12.220 59.694 1.00 82.31 268 ALA A N 1
ATOM 2098 C CA . ALA A 1 268 ? -18.004 11.566 60.508 1.00 82.31 268 ALA A CA 1
ATOM 2099 C C . ALA A 1 268 ? -17.400 10.934 61.774 1.00 82.31 268 ALA A C 1
ATOM 2101 O O . ALA A 1 268 ? -17.964 11.084 62.857 1.00 82.31 268 ALA A O 1
ATOM 2102 N N . GLN A 1 269 ? -16.231 10.294 61.663 1.00 82.44 269 GLN A N 1
ATOM 2103 C CA . GLN A 1 269 ? -15.499 9.762 62.817 1.00 82.44 269 GLN A CA 1
ATOM 2104 C C . GLN A 1 269 ? -15.077 10.873 63.788 1.00 82.44 269 GLN A C 1
ATOM 2106 O O . GLN A 1 269 ? -15.317 10.750 64.987 1.00 82.44 269 GLN A O 1
ATOM 2111 N N . ILE A 1 270 ? -14.520 11.980 63.287 1.00 83.69 270 ILE A N 1
ATOM 2112 C CA . ILE A 1 270 ? -14.147 13.144 64.107 1.00 83.69 270 ILE A CA 1
ATOM 2113 C C . ILE A 1 270 ? -15.384 13.740 64.790 1.00 83.69 270 ILE A C 1
ATOM 2115 O O . ILE A 1 270 ? -15.346 14.038 65.981 1.00 83.69 270 ILE A O 1
ATOM 2119 N N . SER A 1 271 ? -16.503 13.872 64.070 1.00 85.19 271 SER A N 1
ATOM 2120 C CA . SER A 1 271 ? -17.766 14.369 64.630 1.00 85.19 271 SER A CA 1
ATOM 2121 C C . SER A 1 271 ? -18.277 13.482 65.772 1.00 85.19 271 SER A C 1
ATOM 2123 O O . SER A 1 271 ? -18.644 13.996 66.829 1.00 85.19 271 SER A O 1
ATOM 2125 N N . GLN A 1 272 ? -18.236 12.157 65.604 1.00 80.44 272 GLN A N 1
ATOM 2126 C CA . GLN A 1 272 ? -18.623 11.202 66.646 1.00 80.44 272 GLN A CA 1
ATOM 2127 C C . GLN A 1 272 ? -17.682 11.240 67.856 1.00 80.44 272 GLN A C 1
ATOM 2129 O O . GLN A 1 272 ? -18.147 11.171 68.996 1.00 80.44 272 GLN A O 1
ATOM 2134 N N . GLN A 1 273 ? -16.373 11.391 67.632 1.00 80.12 273 GLN A N 1
ATOM 2135 C CA . GLN A 1 273 ? -15.393 11.564 68.707 1.00 80.12 273 GLN A CA 1
ATOM 2136 C C . GLN A 1 273 ? -15.649 12.852 69.495 1.00 80.12 273 GLN A C 1
ATOM 2138 O O . GLN A 1 273 ? -15.655 12.824 70.724 1.00 80.12 273 GLN A O 1
ATOM 2143 N N . LEU A 1 274 ? -15.926 13.962 68.806 1.00 81.75 274 LEU A N 1
ATOM 2144 C CA . LEU A 1 274 ? -16.182 15.253 69.441 1.00 81.75 274 LEU A CA 1
ATOM 2145 C C . LEU A 1 274 ? -17.483 15.241 70.261 1.00 81.75 274 LEU A C 1
ATOM 2147 O O . LEU A 1 274 ? -17.498 15.731 71.388 1.00 81.75 274 LEU A O 1
ATOM 2151 N N . ALA A 1 275 ? -18.542 14.608 69.741 1.00 80.94 275 ALA A N 1
ATOM 2152 C CA . ALA A 1 275 ? -19.810 14.422 70.454 1.00 80.94 275 ALA A CA 1
ATOM 2153 C C . ALA A 1 275 ? -19.680 13.497 71.683 1.00 80.94 275 ALA A C 1
ATOM 2155 O O . ALA A 1 275 ? -20.332 13.701 72.707 1.00 80.94 275 ALA A O 1
ATOM 2156 N N . SER A 1 276 ? -18.818 12.481 71.605 1.00 74.31 276 SER A N 1
ATOM 2157 C CA . SER A 1 276 ? -18.555 11.574 72.732 1.00 74.31 276 SER A CA 1
ATOM 2158 C C . SER A 1 276 ? -17.716 12.252 73.820 1.00 74.31 276 SER A C 1
ATOM 2160 O O . SER A 1 276 ? -17.980 12.065 75.008 1.00 74.31 276 SER A O 1
ATOM 2162 N N . ALA A 1 277 ? -16.751 13.087 73.419 1.00 77.12 277 ALA A N 1
ATOM 2163 C CA . ALA A 1 277 ? -15.931 13.885 74.326 1.00 77.12 277 ALA A CA 1
ATOM 2164 C C . ALA A 1 277 ? -16.757 14.945 75.076 1.00 77.12 277 ALA A C 1
ATOM 2166 O O . ALA A 1 277 ? -16.543 15.146 76.270 1.00 77.12 277 ALA A O 1
ATOM 2167 N N . SER A 1 278 ? -17.741 15.577 74.420 1.00 75.50 278 SER A N 1
ATOM 2168 C CA . SER A 1 278 ? -18.641 16.534 75.081 1.00 75.50 278 SER A CA 1
ATOM 2169 C C . SER A 1 278 ? -19.581 15.886 76.102 1.00 75.50 278 SER A C 1
ATOM 2171 O O . SER A 1 278 ? -19.973 16.540 77.062 1.00 75.50 278 SER A O 1
ATOM 2173 N N . ASN A 1 279 ? -19.911 14.601 75.935 1.00 74.69 279 ASN A N 1
ATOM 2174 C CA . ASN A 1 279 ? -20.773 13.849 76.854 1.00 74.69 279 ASN A CA 1
ATOM 2175 C C . ASN A 1 279 ? -20.016 13.209 78.036 1.00 74.69 279 ASN A C 1
ATOM 2177 O O . ASN A 1 279 ? -20.593 12.416 78.778 1.00 74.69 279 ASN A O 1
ATOM 2181 N N . GLY A 1 280 ? -18.731 13.531 78.232 1.00 66.88 280 GLY A N 1
ATOM 2182 C CA . GLY A 1 280 ? -17.940 13.060 79.377 1.00 66.88 280 GLY A CA 1
ATOM 2183 C C . GLY A 1 280 ? -17.527 11.584 79.317 1.00 66.88 280 GLY A C 1
ATOM 2184 O O . GLY A 1 280 ? -16.928 11.077 80.263 1.00 66.88 280 GLY A O 1
ATOM 2185 N N . SER A 1 281 ? -17.807 10.887 78.213 1.00 63.72 281 SER A N 1
ATOM 2186 C CA . SER A 1 281 ? -17.389 9.504 77.981 1.00 63.72 281 SER A CA 1
ATOM 2187 C C . SER A 1 281 ? -16.105 9.460 77.149 1.00 63.72 281 SER A C 1
ATOM 2189 O O . SER A 1 281 ? -16.124 9.734 75.949 1.00 63.72 281 SER A O 1
ATOM 2191 N N . THR A 1 282 ? -14.976 9.081 77.753 1.00 59.91 282 THR A N 1
ATOM 2192 C CA . THR A 1 282 ? -13.717 8.840 77.029 1.00 59.91 282 THR A CA 1
ATOM 2193 C C . THR A 1 282 ? -13.754 7.474 76.345 1.00 59.91 282 THR A C 1
ATOM 2195 O O . THR A 1 282 ? -13.205 6.493 76.845 1.00 59.91 282 THR A O 1
ATOM 2198 N N . LEU A 1 283 ? -14.425 7.389 75.199 1.00 56.97 283 LEU A N 1
ATOM 2199 C CA . LEU A 1 283 ? -14.340 6.228 74.317 1.00 56.97 283 LEU A CA 1
ATOM 2200 C C . LEU A 1 283 ? -13.107 6.381 73.418 1.00 56.97 283 LEU A C 1
ATOM 2202 O O . LEU A 1 283 ? -13.140 7.064 72.396 1.00 56.97 283 LEU A O 1
ATOM 2206 N N . SER A 1 284 ? -12.003 5.736 73.803 1.00 59.12 284 SER A N 1
ATOM 2207 C CA . SER A 1 284 ? -10.862 5.495 72.918 1.00 59.12 284 SER A CA 1
ATOM 2208 C C . SER A 1 284 ? -11.266 4.458 71.865 1.00 59.12 284 SER A C 1
ATOM 2210 O O . SER A 1 284 ? -11.055 3.257 72.041 1.00 59.12 284 SER A O 1
ATOM 2212 N N . LEU A 1 285 ? -11.912 4.904 70.787 1.00 58.31 285 LEU A N 1
ATOM 2213 C CA . LEU A 1 285 ? -12.127 4.057 69.615 1.00 58.31 285 LEU A CA 1
ATOM 2214 C C . LEU A 1 285 ? -10.760 3.719 68.996 1.00 58.31 285 LEU A C 1
ATOM 2216 O O . LEU A 1 285 ? -9.906 4.609 68.926 1.00 58.31 285 LEU A O 1
ATOM 2220 N N . PRO A 1 286 ? -10.525 2.469 68.551 1.00 52.94 286 PRO A N 1
ATOM 2221 C CA . PRO A 1 286 ? -9.268 2.108 67.917 1.00 52.94 286 PRO A CA 1
ATOM 2222 C C . PRO A 1 286 ? -9.046 3.028 66.719 1.00 52.94 286 PRO A C 1
ATOM 2224 O O . PRO A 1 286 ? -9.931 3.172 65.873 1.00 52.94 286 PRO A O 1
ATOM 2227 N N . ILE A 1 287 ? -7.865 3.640 66.635 1.00 59.31 287 ILE A N 1
ATOM 2228 C CA . ILE A 1 287 ? -7.360 4.178 65.373 1.00 59.31 287 ILE A CA 1
ATOM 2229 C C . ILE A 1 287 ? -7.348 2.985 64.420 1.00 59.31 287 ILE A C 1
ATOM 2231 O O . ILE A 1 287 ? -6.567 2.051 64.601 1.00 59.31 287 ILE A O 1
ATOM 2235 N N . SER A 1 288 ? -8.313 2.955 63.502 1.00 56.38 288 SER A N 1
ATOM 2236 C CA . SER A 1 288 ? -8.485 1.833 62.587 1.00 56.38 288 SER A CA 1
ATOM 2237 C C . SER A 1 288 ? -7.164 1.605 61.832 1.00 56.38 288 SER A C 1
ATOM 2239 O O . SER A 1 288 ? -6.570 2.588 61.375 1.00 56.38 288 SER A O 1
ATOM 2241 N N . PRO A 1 289 ? -6.678 0.353 61.710 1.00 55.22 289 PRO A N 1
ATOM 2242 C CA . PRO A 1 289 ? -5.481 0.033 60.931 1.00 55.22 289 PRO A CA 1
ATOM 2243 C C . PRO A 1 289 ? -5.676 0.427 59.453 1.00 55.22 289 PRO A C 1
ATOM 2245 O O . PRO A 1 289 ? -6.816 0.681 59.043 1.00 55.22 289 PRO A O 1
ATOM 2248 N N . PRO A 1 290 ? -4.585 0.532 58.661 1.00 54.06 290 PRO A N 1
ATOM 2249 C CA . PRO A 1 290 ? -4.625 1.089 57.312 1.00 54.06 290 PRO A CA 1
ATOM 2250 C C . PRO A 1 290 ? -5.685 0.379 56.476 1.00 54.06 290 PRO A C 1
ATOM 2252 O O . PRO A 1 290 ? -5.756 -0.847 56.476 1.00 54.06 290 PRO A O 1
ATOM 2255 N N . SER A 1 291 ? -6.512 1.181 55.806 1.00 61.78 291 SER A N 1
ATOM 2256 C CA . SER A 1 291 ? -7.526 0.763 54.838 1.00 61.78 291 SER A CA 1
ATOM 2257 C C . SER A 1 291 ? -7.092 -0.479 54.059 1.00 61.78 291 SER A C 1
ATOM 2259 O O . SER A 1 291 ? -5.999 -0.457 53.483 1.00 61.78 291 SER A O 1
ATOM 2261 N N . ASP A 1 292 ? -7.947 -1.507 54.008 1.00 62.47 292 ASP A N 1
ATOM 2262 C CA . ASP A 1 292 ? -7.775 -2.648 53.104 1.00 62.47 292 ASP A CA 1
ATOM 2263 C C . ASP A 1 292 ? -7.311 -2.154 51.724 1.00 62.47 292 ASP A C 1
ATOM 2265 O O . ASP A 1 292 ? -7.806 -1.117 51.253 1.00 62.47 292 ASP A O 1
ATOM 2269 N N . PRO A 1 293 ? -6.352 -2.842 51.074 1.00 72.50 293 PRO A N 1
ATOM 2270 C CA . PRO A 1 293 ? -5.841 -2.413 49.783 1.00 72.50 293 PRO A CA 1
ATOM 2271 C C . PRO A 1 293 ? -7.010 -2.245 48.814 1.00 72.50 293 PRO A C 1
ATOM 2273 O O . PRO A 1 293 ? -7.824 -3.152 48.635 1.00 72.50 293 PRO A O 1
ATOM 2276 N N . PHE A 1 294 ? -7.113 -1.051 48.226 1.00 78.56 294 PHE A N 1
ATOM 2277 C CA . PHE A 1 294 ? -8.197 -0.710 47.315 1.00 78.56 294 PHE A CA 1
ATOM 2278 C C . PHE A 1 294 ? -8.281 -1.748 46.192 1.00 78.56 294 PHE A C 1
ATOM 2280 O O . PHE A 1 294 ? -7.322 -1.942 45.443 1.00 78.56 294 PHE A O 1
ATOM 2287 N N . ASN A 1 295 ? -9.439 -2.397 46.075 1.00 81.31 295 ASN A N 1
ATOM 2288 C CA . ASN A 1 295 ? -9.727 -3.337 45.005 1.00 81.31 295 ASN A CA 1
ATOM 2289 C C . ASN A 1 295 ? -10.910 -2.802 44.181 1.00 81.31 295 ASN A C 1
ATOM 2291 O O . ASN A 1 295 ? -12.025 -2.729 44.711 1.00 81.31 295 ASN A O 1
ATOM 2295 N N . PRO A 1 296 ? -10.696 -2.385 42.922 1.00 82.38 296 PRO A N 1
ATOM 2296 C CA . PRO A 1 296 ? -11.769 -1.867 42.086 1.00 82.38 296 PRO A CA 1
ATOM 2297 C C . PRO A 1 296 ? -12.802 -2.955 41.772 1.00 82.38 296 PRO A C 1
ATOM 2299 O O . PRO A 1 296 ? -12.491 -4.144 41.696 1.00 82.38 296 PRO A O 1
ATOM 2302 N N . SER A 1 297 ? -14.052 -2.545 41.543 1.00 87.12 297 SER A N 1
ATOM 2303 C CA . SER A 1 297 ? -15.103 -3.488 41.151 1.00 87.12 297 SER A CA 1
ATOM 2304 C C . SER A 1 297 ? -14.787 -4.130 39.791 1.00 87.12 297 SER A C 1
ATOM 2306 O O . SER A 1 297 ? -14.244 -3.478 38.893 1.00 87.12 297 SER A O 1
ATOM 2308 N N . ALA A 1 298 ? -15.168 -5.398 39.603 1.00 87.38 298 ALA A N 1
ATOM 2309 C CA . ALA A 1 298 ? -14.964 -6.097 38.331 1.00 87.38 298 ALA A CA 1
ATOM 2310 C C . ALA A 1 298 ? -15.622 -5.352 37.154 1.00 87.38 298 ALA A C 1
ATOM 2312 O O . ALA A 1 298 ? -15.036 -5.242 36.079 1.00 87.38 298 ALA A O 1
ATOM 2313 N N . THR A 1 299 ? -16.804 -4.771 37.374 1.00 88.31 299 THR A N 1
ATOM 2314 C CA . THR A 1 299 ? -17.532 -3.980 36.374 1.00 88.31 299 THR A CA 1
ATOM 2315 C C . THR A 1 299 ? -16.777 -2.708 35.984 1.00 88.31 299 THR A C 1
ATOM 2317 O O . THR A 1 299 ? -16.673 -2.401 34.797 1.00 88.31 299 THR A O 1
ATOM 2320 N N . SER A 1 300 ? -16.186 -2.005 36.957 1.00 89.50 300 SER A N 1
ATOM 2321 C CA . SER A 1 300 ? -15.327 -0.837 36.716 1.00 89.50 300 SER A CA 1
ATOM 2322 C C . SER A 1 300 ? -14.098 -1.205 35.886 1.00 89.50 300 SER A C 1
ATOM 2324 O O . SER A 1 300 ? -13.736 -0.478 34.962 1.00 89.50 300 SER A O 1
ATOM 2326 N N . LEU A 1 301 ? -13.467 -2.345 36.177 1.00 91.12 301 LEU A N 1
ATOM 2327 C CA . LEU A 1 301 ? -12.287 -2.806 35.448 1.00 91.12 301 LEU A CA 1
ATOM 2328 C C . LEU A 1 301 ? -12.625 -3.185 33.999 1.00 91.12 301 LEU A C 1
ATOM 2330 O O . LEU A 1 301 ? -11.933 -2.750 33.080 1.00 91.12 301 LEU A O 1
ATOM 2334 N N . ILE A 1 302 ? -13.720 -3.922 33.783 1.00 92.94 302 ILE A N 1
ATOM 2335 C CA . ILE A 1 302 ? -14.204 -4.291 32.443 1.00 92.94 302 ILE A CA 1
ATOM 2336 C C . ILE A 1 302 ? -14.571 -3.042 31.635 1.00 92.94 302 ILE A C 1
ATOM 2338 O O . ILE A 1 302 ? -14.144 -2.912 30.491 1.00 92.94 302 ILE A O 1
ATOM 2342 N N . CYS A 1 303 ? -15.317 -2.105 32.228 1.00 93.62 303 CYS A N 1
ATOM 2343 C CA . CYS A 1 303 ? -15.712 -0.855 31.580 1.00 93.62 303 CYS A CA 1
ATOM 2344 C C . CYS A 1 303 ? -14.495 -0.050 31.101 1.00 93.62 303 CYS A C 1
ATOM 2346 O O . CYS A 1 303 ? -14.381 0.265 29.915 1.00 93.62 303 CYS A O 1
ATOM 2348 N N . ASN A 1 304 ? -13.546 0.220 32.004 1.00 93.56 304 ASN A N 1
ATOM 2349 C CA . ASN A 1 304 ? -12.335 0.959 31.655 1.00 93.56 304 ASN A CA 1
ATOM 2350 C C . ASN A 1 304 ? -11.509 0.219 30.595 1.00 93.56 304 ASN A C 1
ATOM 2352 O O . ASN A 1 304 ? -11.056 0.848 29.643 1.00 93.56 304 ASN A O 1
ATOM 2356 N N . ALA A 1 305 ? -11.354 -1.105 30.701 1.00 94.69 305 ALA A N 1
ATOM 2357 C CA . ALA A 1 305 ? -10.638 -1.891 29.699 1.00 94.69 305 ALA A CA 1
ATOM 2358 C C . ALA A 1 305 ? -11.284 -1.780 28.306 1.00 94.69 305 ALA A C 1
ATOM 2360 O O . ALA A 1 305 ? -10.586 -1.505 27.330 1.00 94.69 305 ALA A O 1
ATOM 2361 N N . LEU A 1 306 ? -12.6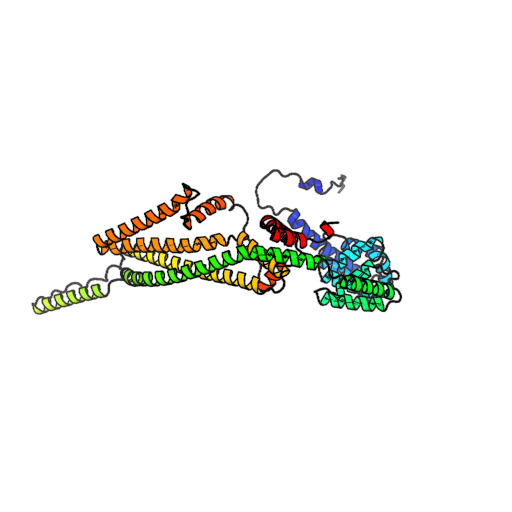10 -1.929 28.208 1.00 95.94 306 LEU A N 1
ATOM 2362 C CA . LEU A 1 306 ? -13.347 -1.790 26.948 1.00 95.94 306 LEU A CA 1
ATOM 2363 C C . LEU A 1 306 ? -13.177 -0.394 26.340 1.00 95.94 306 LEU A C 1
ATOM 2365 O O . LEU A 1 306 ? -12.943 -0.279 25.138 1.00 95.94 306 LEU A O 1
ATOM 2369 N N . TRP A 1 307 ? -13.238 0.662 27.153 1.00 96.75 307 TRP A N 1
ATOM 2370 C CA . TRP A 1 307 ? -13.060 2.036 26.683 1.00 96.75 307 TRP A CA 1
ATOM 2371 C C . TRP A 1 307 ? -11.617 2.376 26.303 1.00 96.75 307 TRP A C 1
ATOM 2373 O O . TRP A 1 307 ? -11.418 3.052 25.295 1.00 96.75 307 TRP A O 1
ATOM 2383 N N . PHE A 1 308 ? -10.608 1.857 27.007 1.00 95.88 308 PHE A N 1
ATOM 2384 C CA . PHE A 1 308 ? -9.209 1.991 26.583 1.00 95.88 308 PHE A CA 1
ATOM 2385 C C . PHE A 1 308 ? -8.951 1.285 25.248 1.00 95.88 308 PHE A C 1
ATOM 2387 O O . PHE A 1 308 ? -8.335 1.871 24.358 1.00 95.88 308 PHE A O 1
ATOM 2394 N N . ILE A 1 309 ? -9.453 0.057 25.073 1.00 97.31 309 ILE A N 1
ATOM 2395 C CA . ILE A 1 309 ? -9.325 -0.680 23.805 1.00 97.31 309 ILE A CA 1
ATOM 2396 C C . ILE A 1 309 ? -10.074 0.059 22.692 1.00 97.31 309 ILE A C 1
ATOM 2398 O O . ILE A 1 309 ? -9.530 0.251 21.606 1.00 97.31 309 ILE A O 1
ATOM 2402 N N . SER A 1 310 ? -11.293 0.523 22.969 1.00 97.75 310 SER A N 1
A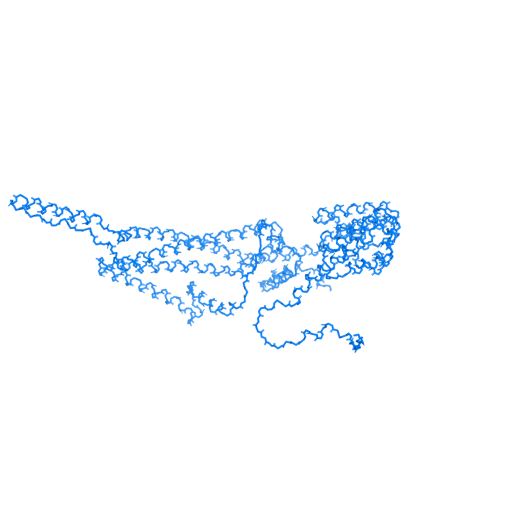TOM 2403 C CA . SER A 1 310 ? -12.087 1.331 22.046 1.00 97.75 310 SER A CA 1
ATOM 2404 C C . SER A 1 310 ? -11.319 2.575 21.589 1.00 97.75 310 SER A C 1
ATOM 2406 O O . SER A 1 310 ? -11.194 2.813 20.387 1.00 97.75 310 SER A O 1
ATOM 2408 N N . LEU A 1 311 ? -10.749 3.342 22.522 1.00 97.06 311 LEU A N 1
ATOM 2409 C CA . LEU A 1 311 ? -9.968 4.538 22.211 1.00 97.06 311 LEU A CA 1
ATOM 2410 C C . LEU A 1 311 ? -8.725 4.190 21.382 1.00 97.06 311 LEU A C 1
ATOM 2412 O O . LEU A 1 311 ? -8.472 4.826 20.362 1.00 97.06 311 LEU A O 1
ATOM 2416 N N . GLY A 1 312 ? -7.991 3.146 21.775 1.00 97.06 312 GLY A N 1
ATOM 2417 C CA . GLY A 1 312 ? -6.817 2.668 21.046 1.00 97.06 312 GLY A CA 1
ATOM 2418 C C . GLY A 1 312 ? -7.136 2.267 19.604 1.00 97.06 312 GLY A C 1
ATOM 2419 O O . GLY A 1 312 ? -6.413 2.652 18.688 1.00 97.06 312 GLY A O 1
ATOM 2420 N N . LEU A 1 313 ? -8.248 1.559 19.377 1.00 97.00 313 LEU A N 1
ATOM 2421 C CA . LEU A 1 313 ? -8.701 1.183 18.034 1.00 97.00 313 LEU A CA 1
ATOM 2422 C C . LEU A 1 313 ? -9.129 2.393 17.194 1.00 97.00 313 LEU A C 1
ATOM 2424 O O . LEU A 1 313 ? -8.820 2.435 16.004 1.00 97.00 313 LEU A O 1
ATOM 2428 N N . SER A 1 314 ? -9.786 3.388 17.797 1.00 97.25 314 SER A N 1
ATOM 2429 C CA . SER A 1 314 ? -10.148 4.642 17.119 1.00 97.25 314 SER A CA 1
ATOM 2430 C C . SER A 1 314 ? -8.906 5.432 16.687 1.00 97.25 314 SER A C 1
ATOM 2432 O O . SER A 1 314 ? -8.806 5.868 15.540 1.00 97.25 314 SER A O 1
ATOM 2434 N N . LEU A 1 315 ? -7.905 5.547 17.565 1.00 96.44 315 LEU A N 1
ATOM 2435 C CA . LEU A 1 315 ? -6.637 6.205 17.241 1.00 96.44 315 LEU A CA 1
ATOM 2436 C C . LEU A 1 315 ? -5.840 5.432 16.181 1.00 96.44 315 LEU A C 1
ATOM 2438 O O . LEU A 1 315 ? -5.277 6.041 15.274 1.00 96.44 315 LEU A O 1
ATOM 2442 N N . ALA A 1 316 ? -5.830 4.097 16.246 1.00 95.62 316 ALA A N 1
ATOM 2443 C CA . ALA A 1 316 ? -5.221 3.261 15.214 1.00 95.62 316 ALA A CA 1
ATOM 2444 C C . ALA A 1 316 ? -5.930 3.421 13.857 1.00 95.62 316 ALA A C 1
ATOM 2446 O O . ALA A 1 316 ? -5.260 3.523 12.830 1.00 95.62 316 ALA A O 1
ATOM 2447 N N . CYS A 1 317 ? -7.265 3.505 13.846 1.00 95.69 317 CYS A N 1
ATOM 2448 C CA . CYS A 1 317 ? -8.048 3.832 12.655 1.00 95.69 317 CYS A CA 1
ATOM 2449 C C . CYS A 1 317 ? -7.634 5.190 12.078 1.00 95.69 317 CYS A C 1
ATOM 2451 O O . CYS A 1 317 ? -7.360 5.277 10.883 1.00 95.69 317 CYS A O 1
ATOM 2453 N N . ALA A 1 318 ? -7.527 6.230 12.911 1.00 95.94 318 ALA A N 1
ATOM 2454 C CA . ALA A 1 318 ? -7.091 7.550 12.464 1.00 95.94 318 ALA A CA 1
ATOM 2455 C C . ALA A 1 318 ? -5.667 7.519 11.878 1.00 95.94 318 ALA A C 1
ATOM 2457 O O . ALA A 1 318 ? -5.421 8.041 10.793 1.00 95.94 318 ALA A O 1
ATOM 2458 N N . LEU A 1 319 ? -4.730 6.835 12.538 1.00 95.44 319 LEU A N 1
ATOM 2459 C CA . LEU A 1 319 ? -3.366 6.683 12.032 1.00 95.44 319 LEU A CA 1
ATOM 2460 C C . LEU A 1 319 ? -3.337 5.956 10.678 1.00 95.44 319 LEU A C 1
ATOM 2462 O O . LEU A 1 319 ? -2.690 6.420 9.744 1.00 95.44 319 LEU A O 1
ATOM 2466 N N . LEU A 1 320 ? -4.075 4.859 10.522 1.00 93.44 320 LEU A N 1
ATOM 2467 C CA . LEU A 1 320 ? -4.143 4.148 9.244 1.00 93.44 320 LEU A CA 1
ATOM 2468 C C . LEU A 1 320 ? -4.826 4.980 8.147 1.00 93.44 320 LEU A C 1
ATOM 2470 O O . LEU A 1 320 ? -4.357 4.974 7.010 1.00 93.44 320 LEU A O 1
ATOM 2474 N N . ALA A 1 321 ? -5.883 5.725 8.483 1.00 94.62 321 ALA A N 1
ATOM 2475 C CA . ALA A 1 321 ? -6.559 6.628 7.555 1.00 94.62 321 ALA A CA 1
ATOM 2476 C C . ALA A 1 321 ? -5.607 7.717 7.043 1.00 94.62 321 ALA A C 1
ATOM 2478 O O . ALA A 1 321 ? -5.492 7.888 5.830 1.00 94.62 321 ALA A O 1
ATOM 2479 N N . THR A 1 322 ? -4.843 8.369 7.931 1.00 95.00 322 THR A N 1
ATOM 2480 C CA . THR A 1 322 ? -3.829 9.357 7.513 1.00 95.00 322 THR A CA 1
ATOM 2481 C C . THR A 1 322 ? -2.753 8.757 6.605 1.00 95.00 322 THR A C 1
ATOM 2483 O O . THR A 1 322 ? -2.365 9.388 5.623 1.00 95.00 322 THR A O 1
ATOM 2486 N N . LEU A 1 323 ? -2.285 7.533 6.875 1.00 93.62 323 LEU A N 1
ATOM 2487 C CA . LEU A 1 323 ? -1.300 6.861 6.022 1.00 93.62 323 LEU A CA 1
ATOM 2488 C C . LEU A 1 323 ? -1.857 6.572 4.624 1.00 93.62 323 LEU A C 1
ATOM 2490 O O . LEU A 1 323 ? -1.211 6.895 3.629 1.00 93.62 323 LEU A O 1
ATOM 2494 N N . VAL A 1 324 ? -3.066 6.013 4.533 1.00 92.38 324 VAL A N 1
ATOM 2495 C CA . VAL A 1 324 ? -3.721 5.741 3.243 1.00 92.38 324 VAL A CA 1
ATOM 2496 C C . VAL A 1 324 ? -3.952 7.031 2.463 1.00 92.38 324 VAL A C 1
ATOM 2498 O O . VAL A 1 324 ? -3.699 7.072 1.262 1.00 92.38 324 VAL A O 1
ATOM 2501 N N . GLU A 1 325 ? -4.386 8.091 3.137 1.00 92.62 325 GLU A N 1
ATOM 2502 C CA . GLU A 1 325 ? -4.583 9.411 2.545 1.00 92.62 325 GLU A CA 1
ATOM 2503 C C . GLU A 1 325 ? -3.261 9.999 2.011 1.00 92.62 325 GLU A C 1
ATOM 2505 O O . GLU A 1 325 ? -3.211 10.532 0.901 1.00 92.62 325 GLU A O 1
ATOM 2510 N N . GLN A 1 326 ? -2.160 9.856 2.761 1.00 91.56 326 GLN A N 1
ATOM 2511 C CA . GLN A 1 326 ? -0.819 10.239 2.309 1.00 91.56 326 GLN A CA 1
ATOM 2512 C C . GLN A 1 326 ? -0.377 9.433 1.085 1.00 91.56 326 GLN A C 1
ATOM 2514 O O . GLN A 1 326 ? 0.094 10.026 0.117 1.00 91.56 326 GLN A O 1
ATOM 2519 N N . TRP A 1 327 ? -0.561 8.112 1.085 1.00 91.31 327 TRP A N 1
ATOM 2520 C CA . TRP A 1 327 ? -0.205 7.258 -0.052 1.00 91.31 327 TRP A CA 1
ATOM 2521 C C . TRP A 1 327 ? -1.056 7.547 -1.290 1.00 91.31 327 TRP A C 1
ATOM 2523 O O . TRP A 1 327 ? -0.534 7.545 -2.402 1.00 91.31 327 TRP A O 1
ATOM 2533 N N . ALA A 1 328 ? -2.348 7.834 -1.112 1.00 90.44 328 ALA A N 1
ATOM 2534 C CA . ALA A 1 328 ? -3.250 8.223 -2.191 1.00 90.44 328 ALA A CA 1
ATOM 2535 C C . ALA A 1 328 ? -2.819 9.552 -2.830 1.00 90.44 328 ALA A C 1
ATOM 2537 O O . ALA A 1 328 ? -2.701 9.644 -4.053 1.00 90.44 328 ALA A O 1
ATOM 2538 N N . ARG A 1 329 ? -2.503 10.563 -2.009 1.00 89.88 329 ARG A N 1
ATOM 2539 C CA . ARG A 1 329 ? -1.951 11.837 -2.493 1.00 89.88 329 ARG A CA 1
ATOM 2540 C C . ARG A 1 329 ? -0.625 11.657 -3.218 1.00 89.88 329 ARG A C 1
ATOM 2542 O O . ARG A 1 329 ? -0.442 12.226 -4.287 1.00 89.88 329 ARG A O 1
ATOM 2549 N N . ASP A 1 330 ? 0.285 10.873 -2.648 1.00 88.00 330 ASP A N 1
ATOM 2550 C CA . ASP A 1 330 ? 1.599 10.608 -3.232 1.00 88.00 330 ASP A CA 1
ATOM 2551 C C . ASP A 1 330 ? 1.477 9.867 -4.574 1.00 88.00 330 ASP A C 1
ATOM 2553 O O . ASP A 1 330 ? 2.151 10.222 -5.537 1.00 88.00 330 ASP A O 1
ATOM 2557 N N . PHE A 1 331 ? 0.553 8.906 -4.689 1.00 88.94 331 PHE A N 1
ATOM 2558 C CA . PHE A 1 331 ? 0.234 8.247 -5.958 1.00 88.94 331 PHE A CA 1
ATOM 2559 C C . PHE A 1 331 ? -0.194 9.258 -7.030 1.00 88.94 331 PHE A C 1
ATOM 2561 O O . PHE A 1 331 ? 0.387 9.277 -8.117 1.00 88.94 331 PHE A O 1
ATOM 2568 N N . LEU A 1 332 ? -1.180 10.109 -6.721 1.00 89.06 332 LEU A N 1
ATOM 2569 C CA . LEU A 1 332 ? -1.690 11.113 -7.662 1.00 89.06 332 LEU A CA 1
ATOM 2570 C C . LEU A 1 332 ? -0.595 12.109 -8.046 1.00 89.06 332 LEU A C 1
ATOM 2572 O O . LEU A 1 332 ? -0.359 12.346 -9.228 1.00 89.06 332 LEU A O 1
ATOM 2576 N N . HIS A 1 333 ? 0.145 12.610 -7.057 1.00 88.19 333 HIS A N 1
ATOM 2577 C CA . HIS A 1 333 ? 1.235 13.550 -7.274 1.00 88.19 333 HIS A CA 1
ATOM 2578 C C . HIS A 1 333 ? 2.331 12.968 -8.179 1.00 88.19 333 HIS A C 1
ATOM 2580 O O . HIS A 1 333 ? 2.763 13.625 -9.126 1.00 88.19 333 HIS A O 1
ATOM 2586 N N . ARG A 1 334 ? 2.754 11.717 -7.950 1.00 83.50 334 ARG A N 1
ATOM 2587 C CA . ARG A 1 334 ? 3.786 11.051 -8.765 1.00 83.50 334 ARG A CA 1
ATOM 2588 C C . ARG A 1 334 ? 3.369 10.863 -10.213 1.00 83.50 334 ARG A C 1
ATOM 2590 O O . ARG A 1 334 ? 4.221 10.960 -11.093 1.00 83.50 334 ARG A O 1
ATOM 2597 N N . VAL A 1 335 ? 2.094 10.558 -10.447 1.00 85.88 335 VAL A N 1
ATOM 2598 C CA . VAL A 1 335 ? 1.541 10.406 -11.794 1.00 85.88 335 VAL A CA 1
ATOM 2599 C C . VAL A 1 335 ? 1.440 11.772 -12.470 1.00 85.88 335 VAL A C 1
ATOM 2601 O O . VAL A 1 335 ? 1.920 11.925 -13.587 1.00 85.88 335 VAL A O 1
ATOM 2604 N N . ASP A 1 336 ? 0.885 12.782 -11.805 1.00 84.62 336 ASP A N 1
ATOM 2605 C CA . ASP A 1 336 ? 0.619 14.079 -12.439 1.00 84.62 336 ASP A CA 1
ATOM 2606 C C . ASP A 1 336 ? 1.882 14.933 -12.652 1.00 84.62 336 ASP A C 1
ATOM 2608 O O . ASP A 1 336 ? 1.903 15.779 -13.542 1.00 84.62 336 ASP A O 1
ATOM 2612 N N . THR A 1 337 ? 2.968 14.677 -11.915 1.00 82.75 337 THR A N 1
ATOM 2613 C CA . THR A 1 337 ? 4.250 15.392 -12.091 1.00 82.75 337 THR A CA 1
ATOM 2614 C C . THR A 1 337 ? 4.984 15.006 -13.389 1.00 82.75 337 THR A C 1
ATOM 2616 O O . THR A 1 337 ? 5.902 15.706 -13.815 1.00 82.75 337 THR A O 1
ATOM 2619 N N . GLN A 1 338 ? 4.607 13.906 -14.055 1.00 81.00 338 GLN A N 1
ATOM 2620 C CA . GLN A 1 338 ? 5.295 13.447 -15.269 1.00 81.00 338 GLN A CA 1
ATOM 2621 C C . GLN A 1 338 ? 4.765 14.150 -16.525 1.00 81.00 338 GLN A C 1
ATOM 2623 O O . GLN A 1 338 ? 3.607 13.977 -16.905 1.00 81.00 338 GLN A O 1
ATOM 2628 N N . SER A 1 339 ? 5.644 14.875 -17.223 1.00 71.94 339 SER A N 1
ATOM 2629 C CA . SER A 1 339 ? 5.316 15.579 -18.473 1.00 71.94 339 SER A CA 1
ATOM 2630 C C . SER A 1 339 ? 5.251 14.659 -19.700 1.00 71.94 339 SER A C 1
ATOM 2632 O O . SER A 1 339 ? 4.475 14.911 -20.618 1.00 71.94 339 SER A O 1
ATOM 2634 N N . SER A 1 340 ? 6.036 13.575 -19.727 1.00 77.81 340 SER A N 1
ATOM 2635 C CA . SER A 1 340 ? 6.037 12.611 -20.837 1.00 77.81 340 SER A CA 1
ATOM 2636 C C . SER A 1 340 ? 4.912 11.577 -20.681 1.00 77.81 340 SER A C 1
ATOM 2638 O O . SER A 1 340 ? 4.891 10.871 -19.666 1.00 77.81 340 SER A O 1
ATOM 2640 N N . PRO A 1 341 ? 4.021 11.396 -21.680 1.00 74.38 341 PRO A N 1
ATOM 2641 C CA . PRO A 1 341 ? 2.890 10.466 -21.587 1.00 74.38 341 PRO A CA 1
ATOM 2642 C C . PRO A 1 341 ? 3.342 9.010 -21.430 1.00 74.38 341 PRO A C 1
ATOM 2644 O O . PRO A 1 341 ? 2.727 8.241 -20.695 1.00 74.38 341 PRO A O 1
ATOM 2647 N N . LEU A 1 342 ? 4.462 8.642 -22.055 1.00 78.25 342 LEU A N 1
ATOM 2648 C CA . LEU A 1 342 ? 5.035 7.300 -21.980 1.00 78.25 342 LEU A CA 1
ATOM 2649 C C . LEU A 1 342 ? 5.612 7.001 -20.589 1.00 78.25 342 LEU A C 1
ATOM 2651 O O . LEU A 1 342 ? 5.368 5.929 -20.033 1.00 78.25 342 LEU A O 1
ATOM 2655 N N . ILE A 1 343 ? 6.349 7.945 -19.994 1.00 78.88 343 ILE A N 1
ATOM 2656 C CA . ILE A 1 343 ? 6.884 7.783 -18.631 1.00 78.88 343 ILE A CA 1
ATOM 2657 C C . ILE A 1 343 ? 5.730 7.752 -17.631 1.00 78.88 343 ILE A C 1
ATOM 2659 O O . ILE A 1 343 ? 5.673 6.866 -16.778 1.00 78.88 343 ILE A O 1
ATOM 2663 N N . ARG A 1 344 ? 4.763 8.660 -17.791 1.00 84.00 344 ARG A N 1
ATOM 2664 C CA . ARG A 1 344 ? 3.567 8.731 -16.956 1.00 84.00 344 ARG A CA 1
ATOM 2665 C C . ARG A 1 344 ? 2.774 7.425 -16.981 1.00 84.00 344 ARG A C 1
ATOM 2667 O O . ARG A 1 344 ? 2.421 6.910 -15.923 1.00 84.00 344 ARG A O 1
ATOM 2674 N N . ALA A 1 345 ? 2.570 6.843 -18.163 1.00 82.31 345 ALA A N 1
ATOM 2675 C CA . ALA A 1 345 ? 1.875 5.571 -18.336 1.00 82.31 345 ALA A CA 1
ATOM 2676 C C . ALA A 1 345 ? 2.598 4.417 -17.631 1.00 82.31 345 ALA A C 1
ATOM 2678 O O . ALA A 1 345 ? 1.972 3.611 -16.940 1.00 82.31 345 ALA A O 1
ATOM 2679 N N . ARG A 1 346 ? 3.929 4.357 -17.749 1.00 82.44 346 ARG A N 1
ATOM 2680 C CA . ARG A 1 346 ? 4.745 3.329 -17.087 1.00 82.44 346 ARG A CA 1
ATOM 2681 C C . ARG A 1 346 ? 4.730 3.465 -15.569 1.00 82.44 346 ARG A C 1
ATOM 2683 O O . ARG A 1 346 ? 4.592 2.453 -14.883 1.00 82.44 346 ARG A O 1
ATOM 2690 N N . VAL A 1 347 ? 4.848 4.688 -15.051 1.00 83.62 347 VAL A N 1
ATOM 2691 C CA . VAL A 1 347 ? 4.769 4.979 -13.610 1.00 83.62 347 VAL A CA 1
ATOM 2692 C C . VAL A 1 347 ? 3.384 4.621 -13.075 1.00 83.62 347 VAL A C 1
ATOM 2694 O O . VAL A 1 347 ? 3.288 3.903 -12.080 1.00 83.62 347 VAL A O 1
ATOM 2697 N N . PHE A 1 348 ? 2.317 5.028 -13.767 1.00 86.62 348 PHE A N 1
ATOM 2698 C CA . PHE A 1 348 ? 0.947 4.676 -13.405 1.00 86.62 348 PHE A CA 1
ATOM 2699 C C . PHE A 1 348 ? 0.753 3.157 -13.360 1.00 86.62 348 PHE A C 1
ATOM 2701 O O . PHE A 1 348 ? 0.318 2.621 -12.342 1.00 86.62 348 PHE A O 1
ATOM 2708 N N . ALA A 1 349 ? 1.132 2.441 -14.426 1.00 82.50 349 ALA A N 1
ATOM 2709 C CA . ALA A 1 349 ? 1.010 0.988 -14.484 1.00 82.50 349 ALA A CA 1
ATOM 2710 C C . ALA A 1 349 ? 1.810 0.320 -13.356 1.00 82.50 349 ALA A C 1
ATOM 2712 O O . ALA A 1 349 ? 1.303 -0.569 -12.672 1.00 82.50 349 ALA A O 1
ATOM 2713 N N . TYR A 1 350 ? 3.052 0.757 -13.130 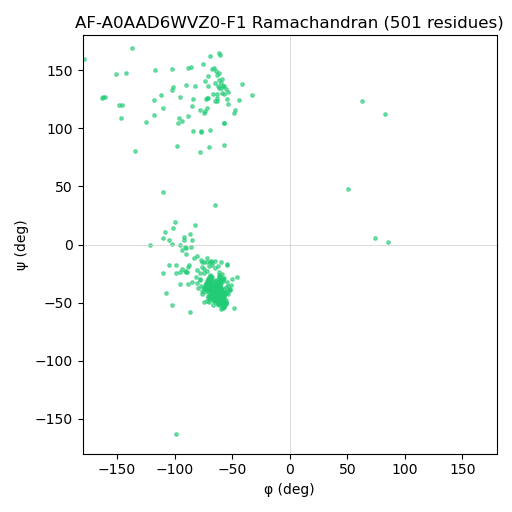1.00 83.75 350 TYR A N 1
ATOM 2714 C CA . TYR A 1 350 ? 3.908 0.247 -12.061 1.00 83.75 350 TYR A CA 1
ATOM 2715 C C . TYR A 1 350 ? 3.253 0.391 -10.684 1.00 83.75 350 TYR A C 1
ATOM 2717 O O . TYR A 1 350 ? 3.111 -0.600 -9.962 1.00 83.75 350 TYR A O 1
ATOM 2725 N N . LEU A 1 351 ? 2.807 1.602 -10.344 1.00 84.00 351 LEU A N 1
ATOM 2726 C CA . LEU A 1 351 ? 2.185 1.893 -9.058 1.00 84.00 351 LEU A CA 1
ATOM 2727 C C . LEU A 1 351 ? 0.839 1.173 -8.905 1.00 84.00 351 LEU A C 1
ATOM 2729 O O . LEU A 1 351 ? 0.589 0.572 -7.865 1.00 84.00 351 LEU A O 1
ATOM 2733 N N . TYR A 1 352 ? 0.003 1.143 -9.946 1.00 83.56 352 TYR A N 1
ATOM 2734 C CA . TYR A 1 352 ? -1.294 0.463 -9.929 1.00 83.56 352 TYR A CA 1
ATOM 2735 C C . TYR A 1 352 ? -1.162 -1.050 -9.714 1.00 83.56 352 TYR A C 1
ATOM 2737 O O . TYR A 1 352 ? -1.816 -1.630 -8.840 1.00 83.56 352 TYR A O 1
ATOM 2745 N N . TYR A 1 353 ? -0.266 -1.712 -10.454 1.00 81.25 353 TYR A N 1
ATOM 2746 C CA . TYR A 1 353 ? 0.015 -3.130 -10.224 1.00 81.25 353 TYR A CA 1
ATOM 2747 C C . TYR A 1 353 ? 0.671 -3.370 -8.860 1.00 81.25 353 TYR A C 1
ATOM 2749 O O . TYR A 1 353 ? 0.413 -4.408 -8.250 1.00 81.25 353 TYR A O 1
ATOM 2757 N N . GLY A 1 354 ? 1.460 -2.416 -8.357 1.00 78.81 354 GLY A N 1
ATOM 2758 C CA . GLY A 1 354 ? 1.961 -2.402 -6.985 1.00 78.81 354 GLY A CA 1
ATOM 2759 C C . GLY A 1 354 ? 0.829 -2.401 -5.955 1.00 78.81 354 GLY A C 1
ATOM 2760 O O . GLY A 1 354 ? 0.766 -3.310 -5.129 1.00 78.81 354 GLY A O 1
ATOM 2761 N N . MET A 1 355 ? -0.120 -1.464 -6.052 1.00 82.94 355 MET A N 1
ATOM 2762 C CA . MET A 1 355 ? -1.293 -1.383 -5.166 1.00 82.94 355 MET A CA 1
ATOM 2763 C C . MET A 1 355 ? -2.090 -2.691 -5.154 1.00 82.94 355 MET A C 1
ATOM 2765 O O . MET A 1 355 ? -2.490 -3.170 -4.090 1.00 82.94 355 MET A O 1
ATOM 2769 N N . LYS A 1 356 ? -2.274 -3.311 -6.328 1.00 76.12 356 LYS A N 1
ATOM 2770 C CA . LYS A 1 356 ? -2.938 -4.615 -6.449 1.00 76.12 356 LYS A CA 1
ATOM 2771 C C . LYS A 1 356 ? -2.114 -5.744 -5.830 1.00 76.12 356 LYS A C 1
ATOM 2773 O O . LYS A 1 356 ? -2.678 -6.602 -5.166 1.00 76.12 356 LYS A O 1
ATOM 2778 N N . ARG A 1 357 ? -0.792 -5.757 -6.026 1.00 76.25 357 ARG A N 1
ATOM 2779 C CA . ARG A 1 357 ? 0.112 -6.781 -5.475 1.00 76.25 357 ARG A CA 1
ATOM 2780 C C . ARG A 1 357 ? 0.170 -6.735 -3.949 1.00 76.25 357 ARG A C 1
ATOM 2782 O O . ARG A 1 357 ? 0.167 -7.787 -3.318 1.00 76.25 357 ARG A O 1
ATOM 2789 N N . PHE A 1 358 ? 0.217 -5.539 -3.369 1.00 78.50 358 PHE A N 1
ATOM 2790 C CA . PHE A 1 358 ? 0.240 -5.338 -1.919 1.00 78.50 358 PHE A CA 1
ATOM 2791 C C . PHE A 1 358 ? -1.161 -5.324 -1.287 1.00 78.50 358 PHE A C 1
ATOM 2793 O O . PHE A 1 358 ? -1.280 -5.146 -0.079 1.00 78.50 358 PHE A O 1
ATOM 2800 N N . ASN A 1 359 ? -2.217 -5.568 -2.073 1.00 77.62 359 ASN A N 1
ATOM 2801 C CA . ASN A 1 359 ? -3.613 -5.568 -1.635 1.00 77.62 359 ASN A CA 1
ATOM 2802 C C . ASN A 1 359 ? -4.000 -4.304 -0.852 1.00 77.62 359 ASN A C 1
ATOM 2804 O O . ASN A 1 359 ? -4.637 -4.398 0.197 1.00 77.62 359 ASN A O 1
ATOM 2808 N N . MET A 1 360 ? -3.648 -3.123 -1.364 1.00 83.19 360 MET A N 1
ATOM 2809 C CA . MET A 1 360 ? -3.969 -1.845 -0.714 1.00 83.19 360 MET A CA 1
ATOM 2810 C C . MET A 1 360 ? -5.471 -1.704 -0.418 1.00 83.19 360 MET A C 1
ATOM 2812 O O . MET A 1 360 ? -5.846 -1.179 0.623 1.00 83.19 360 MET A O 1
ATOM 2816 N N . HIS A 1 361 ? -6.323 -2.284 -1.268 1.00 81.38 361 HIS A N 1
ATOM 2817 C CA . HIS A 1 361 ? -7.765 -2.369 -1.044 1.00 81.38 361 HIS A CA 1
ATOM 2818 C C . HIS A 1 361 ? -8.140 -2.972 0.322 1.00 81.38 361 HIS A C 1
ATOM 2820 O O . HIS A 1 361 ? -9.020 -2.450 0.992 1.00 81.38 361 HIS A O 1
ATOM 2826 N N . LEU A 1 362 ? -7.422 -3.999 0.791 1.00 81.31 362 LEU A N 1
ATOM 2827 C CA . LEU A 1 362 ? -7.696 -4.622 2.091 1.00 81.31 362 LEU A CA 1
ATOM 2828 C C . LEU A 1 362 ? -7.325 -3.707 3.257 1.00 81.31 362 LEU A C 1
ATOM 2830 O O . LEU A 1 362 ? -7.987 -3.732 4.285 1.00 81.31 362 LEU A O 1
ATOM 2834 N N . VAL A 1 363 ? -6.278 -2.892 3.105 1.00 85.50 363 VAL A N 1
ATOM 2835 C CA . VAL A 1 363 ? -5.925 -1.889 4.118 1.00 85.50 363 VAL A CA 1
ATOM 2836 C C . VAL A 1 363 ? -7.047 -0.855 4.226 1.00 85.50 363 VAL A C 1
ATOM 2838 O O . VAL A 1 363 ? -7.484 -0.547 5.330 1.00 85.50 363 VAL A O 1
ATOM 2841 N N . VAL A 1 364 ? -7.565 -0.392 3.083 1.00 88.19 364 VAL A N 1
ATOM 2842 C CA . VAL A 1 364 ? -8.695 0.549 3.009 1.00 88.19 364 VAL A CA 1
ATOM 2843 C C . VAL A 1 364 ? -9.968 -0.040 3.633 1.00 88.19 364 VAL A C 1
ATOM 2845 O O . VAL A 1 364 ? -10.677 0.672 4.335 1.00 88.19 364 VAL A O 1
ATOM 2848 N N . GLU A 1 365 ? -10.245 -1.333 3.441 1.00 85.88 365 GLU A N 1
ATOM 2849 C CA . GLU A 1 365 ? -11.408 -2.016 4.038 1.00 85.88 365 GLU A CA 1
ATOM 2850 C C . GLU A 1 365 ? -11.283 -2.252 5.553 1.00 85.88 365 GLU A C 1
ATOM 2852 O O . GLU A 1 365 ? -12.285 -2.248 6.271 1.00 85.88 365 GLU A O 1
ATOM 2857 N N . ILE A 1 366 ? -10.061 -2.451 6.057 1.00 88.12 366 ILE A N 1
ATOM 2858 C CA . ILE A 1 366 ? -9.797 -2.691 7.482 1.00 88.12 366 ILE A CA 1
ATOM 2859 C C . ILE A 1 366 ? -10.031 -1.425 8.321 1.00 88.12 366 ILE A C 1
ATOM 2861 O O . ILE A 1 366 ? -10.456 -1.525 9.469 1.00 88.12 366 ILE A O 1
ATOM 2865 N N . ILE A 1 367 ? -9.803 -0.233 7.768 1.00 92.31 367 ILE A N 1
ATOM 2866 C CA . ILE A 1 367 ? -9.918 1.035 8.508 1.00 92.31 367 ILE A CA 1
ATOM 2867 C C . ILE A 1 367 ? -11.338 1.251 9.074 1.00 92.31 367 ILE A C 1
ATOM 2869 O O . ILE A 1 367 ? -11.470 1.351 10.297 1.00 92.31 367 ILE A O 1
ATOM 2873 N N . PRO A 1 368 ? -12.417 1.217 8.262 1.00 91.19 368 PRO A N 1
ATOM 2874 C CA . PRO A 1 368 ? -13.785 1.290 8.781 1.00 91.19 368 PRO A CA 1
ATOM 2875 C C . PRO A 1 368 ? -14.116 0.171 9.775 1.00 91.19 368 PRO A C 1
ATOM 2877 O O . PRO A 1 368 ? -14.896 0.371 10.704 1.00 91.19 368 PRO A O 1
ATOM 2880 N N . LEU A 1 369 ? -13.520 -1.016 9.609 1.00 91.06 369 LEU A N 1
ATOM 2881 C CA . LEU A 1 369 ? -13.737 -2.137 10.518 1.00 91.06 369 LEU A CA 1
ATOM 2882 C C . LEU A 1 369 ? -13.196 -1.852 11.925 1.00 91.06 369 LEU A C 1
ATOM 2884 O O . LEU A 1 369 ? -13.894 -2.130 12.901 1.00 91.06 369 LEU A O 1
ATOM 2888 N N . LEU A 1 370 ? -11.987 -1.289 12.043 1.00 93.12 370 LEU A N 1
ATOM 2889 C CA . LEU A 1 370 ? -11.434 -0.882 13.341 1.00 93.12 370 LEU A CA 1
ATOM 2890 C C . LEU A 1 370 ? -12.347 0.137 14.023 1.00 93.12 370 LEU A C 1
ATOM 2892 O O . LEU A 1 370 ? -12.592 0.039 15.226 1.00 93.12 370 LEU A O 1
ATOM 2896 N N . LEU A 1 371 ? -12.870 1.085 13.247 1.00 94.19 371 LEU A N 1
ATOM 2897 C CA . LEU A 1 371 ? -13.759 2.117 13.756 1.00 94.19 371 LEU A CA 1
ATOM 2898 C C . LEU A 1 371 ? -15.090 1.544 14.255 1.00 94.19 371 LEU A C 1
ATOM 2900 O O . LEU A 1 371 ? -15.538 1.877 15.349 1.00 94.19 371 LEU A O 1
ATOM 2904 N N . HIS A 1 372 ? -15.709 0.639 13.498 1.00 93.56 372 HIS A N 1
ATOM 2905 C CA . HIS A 1 372 ? -16.933 -0.029 13.940 1.00 93.56 372 HIS A CA 1
ATOM 2906 C C . HIS A 1 372 ? -16.689 -0.889 15.185 1.00 93.56 372 HIS A C 1
ATOM 2908 O O . HIS A 1 372 ? -17.481 -0.843 16.123 1.00 93.56 372 HIS A O 1
ATOM 2914 N N . ALA A 1 373 ? -15.583 -1.638 15.231 1.00 94.25 373 ALA A N 1
ATOM 2915 C CA . ALA A 1 373 ? -15.215 -2.428 16.405 1.00 94.25 373 ALA A CA 1
ATOM 2916 C C . ALA A 1 373 ? -15.053 -1.542 17.651 1.00 94.25 373 ALA A C 1
ATOM 2918 O O . ALA A 1 373 ? -15.553 -1.884 18.721 1.00 94.25 373 ALA A O 1
ATOM 2919 N N . SER A 1 374 ? -14.419 -0.379 17.489 1.00 96.69 374 SER A N 1
ATOM 2920 C CA . SER A 1 374 ? -14.308 0.643 18.527 1.00 96.69 374 SER A CA 1
ATOM 2921 C C . SER A 1 374 ? -15.687 1.104 19.029 1.00 96.69 374 SER A C 1
ATOM 2923 O O . SER A 1 374 ? -15.960 1.029 20.225 1.00 96.69 374 SER A O 1
ATOM 2925 N N . LEU A 1 375 ? -16.617 1.446 18.129 1.00 95.06 375 LEU A N 1
ATOM 2926 C CA . LEU A 1 375 ? -17.981 1.848 18.502 1.00 95.06 375 LEU A CA 1
ATOM 2927 C C . LEU A 1 375 ? -18.733 0.770 19.297 1.00 95.06 375 LEU A C 1
ATOM 2929 O O . LEU A 1 375 ? -19.359 1.078 20.312 1.00 95.06 375 LEU A O 1
ATOM 2933 N N . PHE A 1 376 ? -18.665 -0.495 18.876 1.00 95.50 376 PHE A N 1
ATOM 2934 C CA . PHE A 1 376 ? -19.330 -1.585 19.596 1.00 95.50 376 PHE A CA 1
ATOM 2935 C C . PHE A 1 376 ? -18.734 -1.810 20.990 1.00 95.50 376 PHE A C 1
ATOM 2937 O O . PHE A 1 376 ? -19.482 -2.005 21.950 1.00 95.50 376 PHE A O 1
ATOM 2944 N N . LEU A 1 377 ? -17.407 -1.728 21.128 1.00 96.06 377 LEU A N 1
ATOM 2945 C CA . LEU A 1 377 ? -16.738 -1.809 22.429 1.00 96.06 377 LEU A CA 1
ATOM 2946 C C . LEU A 1 377 ? -17.113 -0.633 23.335 1.00 96.06 377 LEU A C 1
ATOM 2948 O O . LEU A 1 377 ? -17.322 -0.832 24.531 1.00 96.06 377 LEU A O 1
ATOM 2952 N N . PHE A 1 378 ? -17.259 0.571 22.777 1.00 96.25 378 PHE A N 1
ATOM 2953 C CA . PHE A 1 378 ? -17.738 1.733 23.518 1.00 96.25 378 PHE A CA 1
ATOM 2954 C C . PHE A 1 378 ? -19.138 1.523 24.090 1.00 96.25 378 PHE A C 1
ATOM 2956 O O . PHE A 1 378 ? -19.329 1.721 25.291 1.00 96.25 378 PHE A O 1
ATOM 2963 N N . PHE A 1 379 ? -20.097 1.081 23.272 1.00 94.94 379 PHE A N 1
ATOM 2964 C CA . PHE A 1 379 ? -21.455 0.810 23.746 1.00 94.94 379 PHE A CA 1
ATOM 2965 C C . PHE A 1 379 ? -21.500 -0.342 24.758 1.00 94.94 379 PHE A C 1
ATOM 2967 O O . PHE A 1 379 ? -22.235 -0.256 25.739 1.00 94.94 379 PHE A O 1
ATOM 2974 N N . ALA A 1 380 ? -20.690 -1.389 24.579 1.00 95.06 380 ALA A N 1
ATOM 2975 C CA . ALA A 1 380 ? -20.562 -2.457 25.571 1.00 95.06 380 ALA A CA 1
ATOM 2976 C C . ALA A 1 380 ? -20.023 -1.925 26.912 1.00 95.06 380 ALA A C 1
ATOM 2978 O O . ALA A 1 380 ? -20.566 -2.244 27.971 1.00 95.06 380 ALA A O 1
ATOM 2979 N N . GLY A 1 381 ? -19.005 -1.059 26.868 1.00 94.25 381 GLY A N 1
ATOM 2980 C CA . GLY A 1 381 ? -18.492 -0.359 28.046 1.00 94.25 381 GLY A CA 1
ATOM 2981 C C . GLY A 1 381 ? -19.535 0.563 28.681 1.00 94.25 381 GLY A C 1
ATOM 2982 O O . GLY A 1 381 ? -19.659 0.582 29.899 1.00 94.25 381 GLY A O 1
ATOM 2983 N N . LEU A 1 382 ? -20.361 1.244 27.878 1.00 93.62 382 LEU A N 1
ATOM 2984 C CA . LEU A 1 382 ? -21.452 2.095 28.362 1.00 93.62 382 LEU A CA 1
ATOM 2985 C C . LEU A 1 382 ? -22.517 1.298 29.121 1.00 93.62 382 LEU A C 1
ATOM 2987 O O . LEU A 1 382 ? -22.966 1.732 30.179 1.00 93.62 382 LEU A O 1
ATOM 2991 N N . VAL A 1 383 ? -22.892 0.117 28.623 1.00 94.25 383 VAL A N 1
ATOM 2992 C CA . VAL A 1 383 ? -23.795 -0.783 29.352 1.00 94.25 383 VAL A CA 1
ATOM 2993 C C . VAL A 1 383 ? -23.158 -1.200 30.676 1.00 94.25 383 VAL A C 1
ATOM 2995 O O . VAL A 1 383 ? -23.800 -1.064 31.713 1.00 94.25 383 VAL A O 1
ATOM 2998 N N . ALA A 1 384 ? -21.891 -1.631 30.667 1.00 92.62 384 ALA A N 1
ATOM 2999 C CA . ALA A 1 384 ? -21.177 -2.019 31.884 1.00 92.62 384 ALA A CA 1
ATOM 3000 C C . ALA A 1 384 ? -21.093 -0.872 32.907 1.00 92.62 384 ALA A C 1
ATOM 3002 O O . ALA A 1 384 ? -21.341 -1.088 34.092 1.00 92.62 384 ALA A O 1
ATOM 3003 N N . PHE A 1 385 ? -20.814 0.350 32.450 1.00 91.81 385 PHE A N 1
ATOM 3004 C CA . PHE A 1 385 ? -20.770 1.553 33.279 1.00 91.81 385 PHE A CA 1
ATOM 3005 C C . PHE A 1 385 ? -22.105 1.843 33.975 1.00 91.81 385 PHE A C 1
ATOM 3007 O O . PHE A 1 385 ? -22.121 2.260 35.130 1.00 91.81 385 PHE A O 1
ATOM 3014 N N . LEU A 1 386 ? -23.229 1.610 33.290 1.00 92.38 386 LEU A N 1
ATOM 3015 C CA . LEU A 1 386 ? -24.562 1.925 33.805 1.00 92.38 386 LEU A CA 1
ATOM 3016 C C . LEU A 1 386 ? -25.113 0.879 34.782 1.00 92.38 386 LEU A C 1
ATOM 3018 O O . LEU A 1 386 ? -25.960 1.245 35.601 1.00 92.38 386 LEU A O 1
ATOM 3022 N N . ILE A 1 387 ? -24.617 -0.368 34.752 1.00 91.00 387 ILE A N 1
ATOM 3023 C CA . ILE A 1 387 ? -25.060 -1.461 35.642 1.00 91.00 387 ILE A CA 1
ATOM 3024 C C . ILE A 1 387 ? -25.107 -1.027 37.119 1.00 91.00 387 ILE A C 1
ATOM 3026 O O . ILE A 1 387 ? -26.168 -1.167 37.731 1.00 91.00 387 ILE A O 1
ATOM 3030 N N . PRO A 1 388 ? -24.018 -0.499 37.719 1.00 88.62 388 PRO A N 1
ATOM 3031 C CA . PRO A 1 388 ? -24.042 -0.079 39.119 1.00 88.62 388 PRO A CA 1
ATOM 3032 C C . PRO A 1 388 ? -24.798 1.239 39.354 1.00 88.62 388 PRO A C 1
ATOM 3034 O O . PRO A 1 388 ? -25.104 1.553 40.499 1.00 88.62 388 PRO A O 1
ATOM 3037 N N . VAL A 1 389 ? -25.084 2.019 38.305 1.00 89.69 389 VAL A N 1
ATOM 3038 C CA . VAL A 1 389 ? -25.696 3.353 38.419 1.00 89.69 389 VAL A CA 1
ATOM 3039 C C . VAL A 1 389 ? -27.218 3.256 38.470 1.00 89.69 389 VAL A C 1
ATOM 3041 O O . VAL A 1 389 ? -27.848 3.754 39.402 1.00 89.69 389 VAL A O 1
ATOM 3044 N N . ASN A 1 390 ? -27.831 2.653 37.448 1.00 93.44 390 ASN A N 1
ATOM 3045 C CA . ASN A 1 390 ? -29.282 2.533 37.353 1.00 93.44 390 ASN A CA 1
ATOM 3046 C C . ASN A 1 390 ? -29.694 1.449 36.345 1.00 93.44 390 ASN A C 1
ATOM 3048 O O . ASN A 1 390 ? -29.327 1.493 35.167 1.00 93.44 390 ASN A O 1
ATOM 3052 N N . ILE A 1 391 ? -30.542 0.517 36.787 1.00 93.50 391 ILE A N 1
ATOM 3053 C CA . ILE A 1 391 ? -31.048 -0.584 35.952 1.00 93.50 391 ILE A CA 1
ATOM 3054 C C . ILE A 1 391 ? -31.865 -0.076 34.754 1.00 93.50 391 ILE A C 1
ATOM 3056 O O . ILE A 1 391 ? -31.704 -0.595 33.654 1.00 93.50 391 ILE A O 1
ATOM 3060 N N . GLY A 1 392 ? -32.698 0.954 34.922 1.00 95.25 392 GLY A N 1
ATOM 3061 C CA . GLY A 1 392 ? -33.495 1.525 33.831 1.00 95.25 392 GLY A CA 1
ATOM 3062 C C . GLY A 1 392 ? -32.624 2.099 32.710 1.00 95.25 392 GLY A C 1
ATOM 3063 O O . GLY A 1 392 ? -32.810 1.753 31.545 1.00 95.25 392 GLY A O 1
ATOM 3064 N N . MET A 1 393 ? -31.612 2.898 33.062 1.00 94.06 393 MET A N 1
ATOM 3065 C CA . MET A 1 393 ? -30.643 3.433 32.092 1.00 94.06 393 MET A CA 1
ATOM 3066 C C . MET A 1 393 ? -29.838 2.317 31.415 1.00 94.06 393 MET A C 1
ATOM 3068 O O . MET A 1 393 ? -29.599 2.371 30.209 1.00 94.06 393 MET A O 1
ATOM 3072 N N . THR A 1 394 ? -29.478 1.276 32.173 1.00 94.19 394 THR A N 1
ATOM 3073 C CA . THR A 1 394 ? -28.793 0.086 31.646 1.00 94.19 394 THR A CA 1
ATOM 3074 C C . THR A 1 394 ? -29.640 -0.624 30.595 1.00 94.19 394 THR A C 1
ATOM 3076 O O . THR A 1 394 ? -29.134 -0.945 29.523 1.00 94.19 394 THR A O 1
ATOM 3079 N N . LEU A 1 395 ? -30.931 -0.837 30.867 1.00 95.12 395 LEU A N 1
ATOM 3080 C CA . LEU A 1 395 ? -31.849 -1.490 29.931 1.00 95.12 395 LEU A CA 1
ATOM 3081 C C . LEU A 1 395 ? -32.021 -0.679 28.644 1.00 95.12 395 LEU A C 1
ATOM 3083 O O . LEU A 1 395 ? -32.002 -1.262 27.563 1.00 95.12 395 LEU A O 1
ATOM 3087 N N . ILE A 1 396 ? -32.130 0.650 28.739 1.00 96.06 396 ILE A N 1
ATOM 3088 C CA . ILE A 1 396 ? -32.227 1.531 27.564 1.00 96.06 396 ILE A CA 1
ATOM 3089 C C . ILE A 1 396 ? -30.949 1.443 26.714 1.00 96.06 396 ILE A C 1
ATOM 3091 O O . ILE A 1 396 ? -31.028 1.234 25.503 1.00 96.06 396 ILE A O 1
ATOM 3095 N N . ALA A 1 397 ? -29.771 1.548 27.336 1.00 93.75 397 ALA A N 1
ATOM 3096 C CA . ALA A 1 397 ? -28.491 1.443 26.633 1.00 93.75 397 ALA A CA 1
ATOM 3097 C C . ALA A 1 397 ? -28.280 0.050 26.010 1.00 93.75 397 ALA A C 1
ATOM 3099 O O . ALA A 1 397 ? -27.819 -0.060 24.873 1.00 93.75 397 ALA A O 1
ATOM 3100 N N . ALA A 1 398 ? -28.664 -1.014 26.719 1.00 94.88 398 ALA A N 1
ATOM 3101 C CA . ALA A 1 398 ? -28.587 -2.383 26.222 1.00 94.88 398 ALA A CA 1
ATOM 3102 C C . ALA A 1 398 ? -29.546 -2.620 25.046 1.00 94.88 398 ALA A C 1
ATOM 3104 O O . ALA A 1 398 ? -29.150 -3.227 24.052 1.00 94.88 398 ALA A O 1
ATOM 3105 N N . ALA A 1 399 ? -30.777 -2.102 25.114 1.00 95.12 399 ALA A N 1
ATOM 3106 C CA . ALA A 1 399 ? -31.740 -2.186 24.018 1.00 95.12 399 ALA A CA 1
ATOM 3107 C C . ALA A 1 399 ? -31.216 -1.487 22.755 1.00 95.12 399 ALA A C 1
ATOM 3109 O O . ALA A 1 399 ? -31.306 -2.047 21.661 1.00 95.12 399 ALA A O 1
ATOM 3110 N N . LEU A 1 400 ? -30.601 -0.308 22.906 1.00 94.00 400 LEU A N 1
ATOM 3111 C CA . LEU A 1 400 ? -29.955 0.399 21.801 1.00 94.00 400 LEU A CA 1
ATOM 3112 C C . LEU A 1 400 ? -28.802 -0.419 21.197 1.00 94.00 400 LEU A C 1
ATOM 3114 O O . LEU A 1 400 ? -28.739 -0.573 19.977 1.00 94.00 400 LEU A O 1
ATOM 3118 N N . LEU A 1 401 ? -27.922 -0.987 22.030 1.00 94.44 401 LEU A N 1
ATOM 3119 C CA . LEU A 1 401 ? -26.815 -1.833 21.574 1.00 94.44 401 LEU A CA 1
ATOM 3120 C C . LEU A 1 401 ? -27.319 -3.060 20.802 1.00 94.44 401 LEU A C 1
ATOM 3122 O O . LEU A 1 401 ? -26.801 -3.365 19.726 1.00 94.44 401 LEU A O 1
ATOM 3126 N N . VAL A 1 402 ? -28.344 -3.746 21.314 1.00 95.69 402 VAL A N 1
ATOM 3127 C CA . VAL A 1 402 ? -28.950 -4.907 20.646 1.00 95.69 402 VAL A CA 1
ATOM 3128 C C . VAL A 1 402 ? -29.562 -4.501 19.308 1.00 95.69 402 VAL A C 1
ATOM 3130 O O . VAL A 1 402 ? -29.316 -5.173 18.307 1.00 95.69 402 VAL A O 1
ATOM 3133 N N . LEU A 1 403 ? -30.301 -3.390 19.256 1.00 94.81 403 LEU A N 1
ATOM 3134 C CA . LEU A 1 403 ? -30.917 -2.888 18.028 1.00 94.81 403 LEU A CA 1
ATOM 3135 C C . LEU A 1 403 ? -29.866 -2.580 16.955 1.00 94.81 403 LEU A C 1
ATOM 3137 O O . LEU A 1 403 ? -29.972 -3.075 15.833 1.00 94.81 403 LEU A O 1
ATOM 3141 N N . VAL A 1 404 ? -28.823 -1.820 17.304 1.00 92.56 404 VAL A N 1
ATOM 3142 C CA . VAL A 1 404 ? -27.753 -1.441 16.367 1.00 92.56 404 VAL A CA 1
ATOM 3143 C C . VAL A 1 404 ? -26.962 -2.667 15.906 1.00 92.56 404 VAL A C 1
ATOM 3145 O O . VAL A 1 404 ? -26.711 -2.823 14.712 1.00 92.56 404 VAL A O 1
ATOM 3148 N N . THR A 1 405 ? -26.615 -3.575 16.821 1.00 91.50 405 THR A N 1
ATOM 3149 C CA . THR A 1 405 ? -25.874 -4.805 16.491 1.00 91.50 405 THR A CA 1
ATOM 3150 C C . THR A 1 405 ? -26.691 -5.725 15.588 1.00 91.50 405 THR A C 1
ATOM 3152 O O . THR A 1 405 ? -26.156 -6.293 14.634 1.00 91.50 405 THR A O 1
ATOM 3155 N N . THR A 1 406 ? -27.996 -5.844 15.843 1.00 92.19 406 THR A N 1
ATOM 3156 C CA . THR A 1 406 ? -28.905 -6.650 15.019 1.00 92.19 406 THR A CA 1
ATOM 3157 C C . THR A 1 406 ? -29.028 -6.054 13.622 1.00 92.19 406 THR A C 1
ATOM 3159 O O . THR A 1 406 ? -28.827 -6.769 12.644 1.00 92.19 406 THR A O 1
ATOM 3162 N N . ALA A 1 407 ? -29.268 -4.744 13.511 1.00 91.50 407 ALA A N 1
ATOM 3163 C CA . ALA A 1 407 ? -29.331 -4.059 12.222 1.00 91.50 407 ALA A CA 1
ATOM 3164 C C . ALA A 1 407 ? -28.022 -4.226 11.429 1.00 91.50 407 ALA A C 1
ATOM 3166 O O . ALA A 1 407 ? -28.046 -4.621 10.265 1.00 91.50 407 ALA A O 1
ATOM 3167 N N . TYR A 1 408 ? -26.869 -4.017 12.071 1.00 90.25 408 TYR A N 1
ATOM 3168 C CA . TYR A 1 408 ? -25.559 -4.182 11.440 1.00 90.25 408 TYR A CA 1
ATOM 3169 C C . TYR A 1 408 ? -25.282 -5.630 11.000 1.00 90.25 408 TYR A C 1
ATOM 3171 O O . TYR A 1 408 ? -24.722 -5.861 9.924 1.00 90.25 408 TYR A O 1
ATOM 3179 N N . SER A 1 409 ? -25.712 -6.616 11.794 1.00 87.31 409 SER A N 1
ATOM 3180 C CA . SER A 1 409 ? -25.601 -8.040 11.454 1.00 87.31 409 SER A CA 1
ATOM 3181 C C . SER A 1 409 ? -26.465 -8.385 10.246 1.00 87.31 409 SER A C 1
ATOM 3183 O O . SER A 1 409 ? -25.964 -8.982 9.297 1.00 87.31 409 SER A O 1
ATOM 3185 N N . VAL A 1 410 ? -27.729 -7.943 10.226 1.00 88.56 410 VAL A N 1
ATOM 3186 C CA . VAL A 1 410 ? -28.624 -8.129 9.075 1.00 88.56 410 VAL A CA 1
ATOM 3187 C C . VAL A 1 410 ? -27.982 -7.555 7.817 1.00 88.56 410 VAL A C 1
ATOM 3189 O O . VAL A 1 410 ? -27.821 -8.286 6.847 1.00 88.56 410 VAL A O 1
ATOM 3192 N N . LEU A 1 411 ? -27.511 -6.304 7.849 1.00 86.69 411 LEU A N 1
ATOM 3193 C CA . LEU A 1 411 ? -26.849 -5.672 6.699 1.00 86.69 411 LEU A CA 1
ATOM 3194 C C . LEU A 1 411 ? -25.562 -6.393 6.262 1.00 86.69 411 LEU A C 1
ATOM 3196 O O . LEU A 1 411 ? -25.202 -6.342 5.091 1.00 86.69 411 LEU A O 1
ATOM 3200 N N . THR A 1 412 ? -24.871 -7.074 7.178 1.00 84.31 412 THR A N 1
ATOM 3201 C CA . THR A 1 412 ? -23.650 -7.835 6.869 1.00 84.31 412 THR A CA 1
ATOM 3202 C C . THR A 1 412 ? -23.949 -9.194 6.235 1.00 84.31 412 THR A C 1
ATOM 3204 O O . THR A 1 412 ? -23.216 -9.618 5.342 1.00 84.31 412 THR A O 1
ATOM 3207 N N . PHE A 1 413 ? -25.011 -9.880 6.667 1.00 80.50 413 PHE A N 1
ATOM 3208 C CA . PHE A 1 413 ? -25.366 -11.215 6.172 1.00 80.50 413 PHE A CA 1
ATOM 3209 C C . PHE A 1 413 ? -26.319 -11.191 4.967 1.00 80.50 413 PHE A C 1
ATOM 3211 O O . PHE A 1 413 ? -26.332 -12.143 4.189 1.00 80.50 413 PHE A O 1
ATOM 3218 N N . LEU A 1 414 ? -27.080 -10.111 4.765 1.00 79.25 414 LEU A N 1
ATOM 3219 C CA . LEU A 1 414 ? -28.039 -9.976 3.661 1.00 79.25 414 LEU A CA 1
ATOM 3220 C C . LEU A 1 414 ? -27.412 -10.189 2.262 1.00 79.25 414 LEU A C 1
ATOM 3222 O O . LEU A 1 414 ? -28.006 -10.925 1.469 1.00 79.25 414 LEU A O 1
ATOM 3226 N N . PRO A 1 415 ? -26.200 -9.673 1.958 1.00 73.38 415 PRO A N 1
ATOM 3227 C CA . PRO A 1 415 ? -25.546 -9.893 0.662 1.00 73.38 415 PRO A CA 1
ATOM 3228 C C . PRO A 1 415 ? -25.076 -11.327 0.421 1.00 73.38 415 PRO A C 1
ATOM 3230 O O . PRO A 1 415 ? -24.758 -11.681 -0.709 1.00 73.38 415 PRO A O 1
ATOM 3233 N N . LEU A 1 416 ? -25.000 -12.159 1.467 1.00 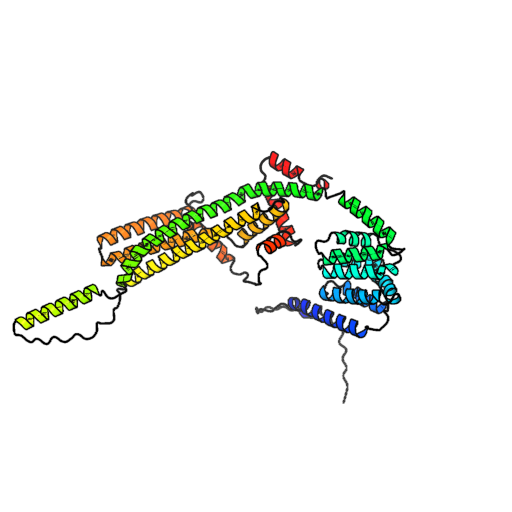67.50 416 LEU A N 1
ATOM 3234 C CA . LEU A 1 416 ? -24.626 -13.568 1.319 1.00 67.50 416 LEU A CA 1
ATOM 3235 C C . LEU A 1 416 ? -25.792 -14.411 0.792 1.00 67.50 416 LEU A C 1
ATOM 3237 O O . LEU A 1 416 ? -25.558 -15.410 0.118 1.00 67.50 416 LEU A O 1
ATOM 3241 N N . GLY A 1 417 ? -27.032 -14.016 1.098 1.00 62.84 417 GLY A N 1
ATOM 3242 C CA . GLY A 1 417 ? -28.240 -14.664 0.582 1.00 62.84 417 GLY A CA 1
ATOM 3243 C C . GLY A 1 417 ? -28.703 -14.091 -0.758 1.00 62.84 417 GLY A C 1
ATOM 3244 O O . GLY A 1 417 ? -29.195 -14.834 -1.602 1.00 62.84 417 GLY A O 1
ATOM 3245 N N . TYR A 1 418 ? -28.511 -12.785 -0.969 1.00 61.72 418 TYR A N 1
ATOM 3246 C CA . TYR A 1 418 ? -28.935 -12.074 -2.175 1.00 61.72 418 TYR A CA 1
ATOM 3247 C C . TYR A 1 418 ? -27.746 -11.345 -2.807 1.00 61.72 418 TYR A C 1
ATOM 3249 O O . TYR A 1 418 ? -27.314 -10.302 -2.317 1.00 61.72 418 TYR A O 1
ATOM 3257 N N . MET A 1 419 ? -27.237 -11.879 -3.921 1.00 52.81 419 MET A N 1
ATOM 3258 C CA . MET A 1 419 ? -26.063 -11.336 -4.627 1.00 52.81 419 MET A CA 1
ATOM 3259 C C . MET A 1 419 ? -26.299 -9.934 -5.221 1.00 52.81 419 MET A C 1
ATOM 3261 O O . MET A 1 419 ? -25.339 -9.190 -5.422 1.00 52.81 419 MET A O 1
ATOM 3265 N N . ASP A 1 420 ? -27.564 -9.553 -5.417 1.00 49.91 420 ASP A N 1
ATOM 3266 C CA . ASP A 1 420 ? -27.987 -8.250 -5.953 1.00 49.91 420 ASP A CA 1
ATOM 3267 C C . ASP A 1 420 ? -28.249 -7.196 -4.857 1.00 49.91 420 ASP A C 1
ATOM 3269 O O . ASP A 1 420 ? -28.734 -6.098 -5.128 1.00 49.91 420 ASP A O 1
ATOM 3273 N N . CYS A 1 421 ? -27.949 -7.511 -3.592 1.00 52.00 421 CYS A N 1
ATOM 3274 C CA . CYS A 1 421 ? -28.186 -6.607 -2.472 1.00 52.00 421 CYS A CA 1
ATOM 3275 C C . CYS A 1 421 ? -27.196 -5.416 -2.475 1.00 52.00 421 CYS A C 1
ATOM 3277 O O . CYS A 1 421 ? -25.979 -5.634 -2.442 1.00 52.00 421 CYS A O 1
ATOM 3279 N N . PRO A 1 422 ? -27.677 -4.153 -2.437 1.00 67.44 422 PRO A N 1
ATOM 3280 C CA . PRO A 1 422 ? -26.822 -2.961 -2.478 1.00 67.44 422 PRO A CA 1
ATOM 3281 C C . PRO A 1 422 ? -26.109 -2.677 -1.147 1.00 67.44 422 PRO A C 1
ATOM 3283 O O . PRO A 1 422 ? -25.116 -1.950 -1.112 1.00 67.44 422 PRO A O 1
ATOM 3286 N N . TYR A 1 423 ? -26.599 -3.237 -0.039 1.00 70.50 423 TYR A N 1
ATOM 3287 C CA . TYR A 1 423 ? -26.034 -3.018 1.289 1.00 70.50 423 TYR A CA 1
ATOM 3288 C C . TYR A 1 423 ? -24.760 -3.840 1.472 1.00 70.50 423 TYR A C 1
ATOM 3290 O O . TYR A 1 423 ? -24.837 -5.014 1.796 1.00 70.50 423 TYR A O 1
ATOM 3298 N N . ARG A 1 424 ? -23.578 -3.247 1.286 1.00 64.12 424 ARG A N 1
ATOM 3299 C CA . ARG A 1 424 ? -22.297 -3.915 1.567 1.00 64.12 424 ARG A CA 1
ATOM 3300 C C . ARG A 1 424 ? -21.632 -3.300 2.787 1.00 64.12 424 ARG A C 1
ATOM 3302 O O . ARG A 1 424 ? -21.272 -2.127 2.777 1.00 64.12 424 ARG A O 1
ATOM 3309 N N . THR A 1 425 ? -21.449 -4.097 3.837 1.00 78.62 425 THR A N 1
ATOM 3310 C CA . THR A 1 425 ? -20.645 -3.703 5.001 1.00 78.62 425 THR A CA 1
ATOM 3311 C C . THR A 1 425 ? -19.176 -4.078 4.779 1.00 78.62 425 THR A C 1
ATOM 3313 O O . THR A 1 425 ? -18.900 -5.065 4.089 1.00 78.62 425 THR A O 1
ATOM 3316 N N . PRO A 1 426 ? -18.209 -3.359 5.381 1.00 71.12 426 PRO A N 1
ATOM 3317 C CA . PRO A 1 426 ? -16.784 -3.690 5.258 1.00 71.12 426 PRO A CA 1
ATOM 3318 C C . PRO A 1 426 ? -16.466 -5.123 5.725 1.00 71.12 426 PRO A C 1
ATOM 3320 O O . PRO A 1 426 ? -15.577 -5.774 5.183 1.00 71.12 426 PRO A O 1
ATOM 3323 N N . LEU A 1 427 ? -17.247 -5.671 6.667 1.00 68.44 427 LEU A N 1
ATOM 3324 C CA . LEU A 1 427 ? -17.125 -7.065 7.105 1.00 68.44 427 LEU A CA 1
ATOM 3325 C C . LEU A 1 427 ? -17.428 -8.081 6.000 1.00 68.44 427 LEU A C 1
ATOM 3327 O O . LEU A 1 427 ? -16.744 -9.099 5.924 1.00 68.44 427 LEU A O 1
ATOM 3331 N N . SER A 1 428 ? -18.421 -7.819 5.144 1.00 66.56 428 SER A N 1
ATOM 3332 C CA . SER A 1 428 ? -18.781 -8.734 4.051 1.00 66.56 428 SER A CA 1
ATOM 3333 C C . SER A 1 428 ? -17.614 -8.940 3.069 1.00 66.56 428 SER A C 1
ATOM 3335 O O . SER A 1 428 ? -17.322 -10.076 2.687 1.00 66.56 428 SER A O 1
ATOM 3337 N N . GLY A 1 429 ? -16.877 -7.865 2.756 1.00 64.25 429 GLY A N 1
ATOM 3338 C CA . GLY A 1 429 ? -15.660 -7.903 1.938 1.00 64.25 429 GLY A CA 1
ATOM 3339 C C . GLY A 1 429 ? -14.513 -8.642 2.629 1.00 64.25 429 GLY A C 1
ATOM 3340 O O . GLY A 1 429 ? -13.917 -9.556 2.053 1.00 64.25 429 GLY A O 1
ATOM 3341 N N . VAL A 1 430 ? -14.264 -8.341 3.909 1.00 65.75 430 VAL A N 1
ATOM 3342 C CA . VAL A 1 430 ? -13.206 -8.999 4.692 1.00 65.75 430 VAL A CA 1
ATOM 3343 C C . VAL A 1 430 ? -13.451 -10.506 4.821 1.00 65.75 430 VAL A C 1
ATOM 3345 O O . VAL A 1 430 ? -12.519 -11.278 4.603 1.00 65.75 430 VAL A O 1
ATOM 3348 N N . PHE A 1 431 ? -14.676 -10.963 5.104 1.00 62.28 431 PHE A N 1
ATOM 3349 C CA . PHE A 1 431 ? -14.980 -12.399 5.198 1.00 62.28 431 PHE A CA 1
ATOM 3350 C C . PHE A 1 431 ? -14.763 -13.135 3.871 1.00 62.28 431 PHE A C 1
ATOM 3352 O O . PHE A 1 431 ? -14.173 -14.221 3.854 1.00 62.28 431 PHE A O 1
ATOM 3359 N N . TRP A 1 432 ? -15.162 -12.526 2.751 1.00 61.19 432 TRP A N 1
ATOM 3360 C CA . TRP A 1 432 ? -14.901 -13.061 1.416 1.00 61.19 432 TRP A CA 1
ATOM 3361 C C . TRP A 1 432 ? -13.396 -13.179 1.138 1.00 61.19 432 TRP A C 1
ATOM 3363 O O . TRP A 1 432 ? -12.904 -14.231 0.721 1.00 61.19 432 TRP A O 1
ATOM 3373 N N . HIS A 1 433 ? -12.630 -12.131 1.439 1.00 62.41 433 HIS A N 1
ATOM 3374 C CA . HIS A 1 433 ? -11.193 -12.110 1.197 1.00 62.41 433 HIS A CA 1
ATOM 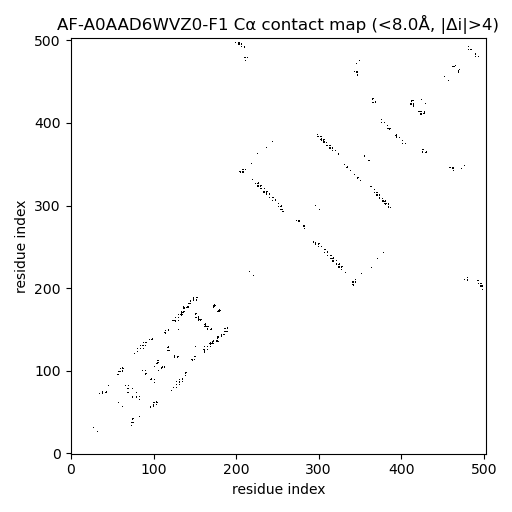3375 C C . HIS A 1 433 ? -10.400 -13.009 2.150 1.00 62.41 433 HIS A C 1
ATOM 3377 O O . HIS A 1 433 ? -9.476 -13.678 1.695 1.00 62.41 433 HIS A O 1
ATOM 3383 N N . VAL A 1 434 ? -10.760 -13.106 3.433 1.00 58.22 434 VAL A N 1
ATOM 3384 C CA . VAL A 1 434 ? -10.141 -14.022 4.414 1.00 58.22 434 VAL A CA 1
ATOM 3385 C C . VAL A 1 434 ? -10.367 -15.488 4.021 1.00 58.22 434 VAL A C 1
ATOM 3387 O O . VAL A 1 434 ? -9.435 -16.296 4.108 1.00 58.22 434 VAL A O 1
ATOM 3390 N N . SER A 1 435 ? -11.548 -15.820 3.487 1.00 51.16 435 SER A N 1
ATOM 3391 C CA . SER A 1 435 ? -11.850 -17.139 2.907 1.00 51.16 435 SER A CA 1
ATOM 3392 C C . SER A 1 435 ? -10.960 -17.468 1.695 1.00 51.16 435 SER A C 1
ATOM 3394 O O . SER A 1 435 ? -10.517 -18.603 1.513 1.00 51.16 435 SER A O 1
ATOM 3396 N N . GLN A 1 436 ? -10.595 -16.463 0.892 1.00 51.12 436 GLN A N 1
ATOM 3397 C CA . GLN A 1 436 ? -9.655 -16.644 -0.220 1.00 51.12 436 GLN A CA 1
ATOM 3398 C C . GLN A 1 436 ? -8.177 -16.622 0.210 1.00 51.12 436 GLN A C 1
ATOM 3400 O O . GLN A 1 436 ? -7.333 -17.251 -0.432 1.00 51.12 436 GLN A O 1
ATOM 3405 N N . ARG A 1 437 ? -7.844 -15.920 1.301 1.00 46.72 437 ARG A N 1
ATOM 3406 C CA . ARG A 1 437 ? -6.469 -15.731 1.793 1.00 46.72 437 ARG A CA 1
ATOM 3407 C C . ARG A 1 437 ? -5.956 -16.929 2.585 1.00 46.72 437 ARG A C 1
ATOM 3409 O O . ARG A 1 437 ? -4.785 -17.268 2.457 1.00 46.72 437 ARG A O 1
ATOM 3416 N N . SER A 1 438 ? -6.827 -17.631 3.304 1.00 41.97 438 SER A N 1
ATOM 3417 C CA . SER A 1 438 ? -6.498 -18.899 3.979 1.00 41.97 438 SER A CA 1
ATOM 3418 C C . SER A 1 438 ? -6.001 -19.983 3.006 1.00 41.97 438 SER A C 1
ATOM 3420 O O . SER A 1 438 ? -5.170 -20.802 3.383 1.00 41.97 438 SER A O 1
ATOM 3422 N N . LYS A 1 439 ? -6.375 -19.918 1.718 1.00 43.94 439 LYS A N 1
ATOM 3423 C CA . LYS A 1 439 ? -5.828 -20.777 0.646 1.00 43.94 439 LYS A CA 1
ATOM 3424 C C . LYS A 1 439 ? -4.461 -20.338 0.091 1.00 43.94 439 LYS A C 1
ATOM 3426 O O . LYS A 1 439 ? -3.866 -21.077 -0.684 1.00 43.94 439 LYS A O 1
ATOM 3431 N N . ARG A 1 440 ? -3.959 -19.146 0.439 1.00 43.72 440 ARG A N 1
ATOM 3432 C CA . ARG A 1 440 ? -2.735 -18.542 -0.137 1.00 43.72 440 ARG A CA 1
ATOM 3433 C C . ARG A 1 440 ? -1.634 -18.210 0.876 1.00 43.72 440 ARG A C 1
ATOM 3435 O O . ARG A 1 440 ? -0.570 -17.768 0.467 1.00 43.72 440 ARG A O 1
ATOM 3442 N N . ILE A 1 441 ? -1.842 -18.465 2.169 1.00 43.47 441 ILE A N 1
ATOM 3443 C CA . ILE A 1 441 ? -0.856 -18.224 3.247 1.00 43.47 441 ILE A CA 1
ATOM 3444 C C . ILE A 1 441 ? 0.183 -19.374 3.368 1.00 43.47 441 ILE A C 1
ATOM 3446 O O . ILE A 1 441 ? 0.918 -19.460 4.342 1.00 43.47 441 ILE A O 1
ATOM 3450 N N . LEU A 1 442 ? 0.317 -20.237 2.350 1.00 47.41 442 LEU A N 1
ATOM 3451 C CA . LEU A 1 442 ? 1.384 -21.252 2.276 1.00 47.41 442 LEU A CA 1
ATOM 3452 C C . LEU A 1 442 ? 2.547 -20.858 1.343 1.00 47.41 442 LEU A C 1
ATOM 3454 O O . LEU A 1 442 ? 3.329 -21.721 0.948 1.00 47.41 442 LEU A O 1
ATOM 3458 N N . THR A 1 443 ? 2.675 -19.595 0.922 1.00 43.56 443 THR A N 1
ATOM 3459 C CA . THR A 1 443 ? 3.795 -19.210 0.046 1.00 43.56 443 THR A CA 1
ATOM 3460 C C . THR A 1 443 ? 4.279 -17.780 0.298 1.00 43.56 443 THR A C 1
ATOM 3462 O O . THR A 1 443 ? 3.624 -16.801 -0.053 1.00 43.56 443 THR A O 1
ATOM 3465 N N . ASP A 1 444 ? 5.475 -17.757 0.884 1.00 36.03 444 ASP A N 1
ATOM 3466 C CA . ASP A 1 444 ? 6.559 -16.775 0.819 1.00 36.03 444 ASP A CA 1
ATOM 3467 C C . ASP A 1 444 ? 6.551 -15.516 1.699 1.00 36.03 444 ASP A C 1
ATOM 3469 O O . ASP A 1 444 ? 5.830 -14.539 1.497 1.00 36.03 444 ASP A O 1
ATOM 3473 N N . SER A 1 445 ? 7.520 -15.543 2.623 1.00 37.53 445 SER A N 1
ATOM 3474 C CA . SER A 1 445 ? 8.059 -14.427 3.397 1.00 37.53 445 SER A CA 1
ATOM 3475 C C . SER A 1 445 ? 9.413 -13.962 2.836 1.00 37.53 445 SER A C 1
ATOM 3477 O O . SER A 1 445 ? 10.323 -14.765 2.669 1.00 37.53 445 SER A O 1
ATOM 3479 N N . ILE A 1 446 ? 9.516 -12.635 2.682 1.00 39.88 446 ILE A N 1
ATOM 3480 C CA . ILE A 1 446 ? 10.643 -11.726 2.998 1.00 39.88 446 ILE A CA 1
ATOM 3481 C C . ILE A 1 446 ? 11.992 -11.902 2.267 1.00 39.88 446 ILE A C 1
ATOM 3483 O O . ILE A 1 446 ? 12.715 -12.869 2.483 1.00 39.88 446 ILE A O 1
ATOM 3487 N N . THR A 1 447 ? 12.463 -10.827 1.608 1.00 29.61 447 THR A N 1
ATOM 3488 C CA . THR A 1 447 ? 13.863 -10.359 1.760 1.00 29.61 447 THR A CA 1
ATOM 3489 C C . THR A 1 447 ? 14.015 -8.840 1.544 1.00 29.61 447 THR A C 1
ATOM 3491 O O . THR A 1 447 ? 13.285 -8.226 0.772 1.00 29.61 447 THR A O 1
ATOM 3494 N N . SER A 1 448 ? 14.971 -8.283 2.292 1.00 28.69 448 SER A N 1
ATOM 3495 C CA . SER A 1 448 ? 15.379 -6.888 2.540 1.00 28.69 448 SER A CA 1
ATOM 3496 C C . SER A 1 448 ? 16.366 -6.306 1.506 1.00 28.69 448 SER A C 1
ATOM 3498 O O . SER A 1 448 ? 17.183 -7.063 0.986 1.00 28.69 448 SER A O 1
ATOM 3500 N N . ASN A 1 449 ? 16.369 -4.974 1.289 1.00 26.19 449 ASN A N 1
ATOM 3501 C CA . ASN A 1 449 ? 17.515 -4.062 1.551 1.00 26.19 449 ASN A CA 1
ATOM 3502 C C . ASN A 1 449 ? 17.220 -2.571 1.229 1.00 26.19 449 ASN A C 1
ATOM 3504 O O . ASN A 1 449 ? 16.260 -2.251 0.540 1.00 26.19 449 ASN A O 1
ATOM 3508 N N . GLN A 1 450 ? 18.042 -1.700 1.833 1.00 28.94 450 GLN A N 1
ATOM 3509 C CA . GLN A 1 450 ? 17.913 -0.257 2.140 1.00 28.94 450 GLN A CA 1
ATOM 3510 C C . GLN A 1 450 ? 17.758 0.750 0.967 1.00 28.94 450 GLN A C 1
ATOM 3512 O O . GLN A 1 450 ? 18.029 0.390 -0.177 1.00 28.94 450 GLN A O 1
ATOM 3517 N N . PRO A 1 451 ? 17.334 2.012 1.241 1.00 34.53 451 PRO A N 1
ATOM 3518 C CA . PRO A 1 451 ? 16.774 2.911 0.233 1.00 34.53 451 PRO A CA 1
ATOM 3519 C C . PRO A 1 451 ? 17.790 3.886 -0.392 1.00 34.53 451 PRO A C 1
ATOM 3521 O O . PRO A 1 451 ? 18.420 4.686 0.296 1.00 34.53 451 PRO A O 1
ATOM 3524 N N . GLU A 1 452 ? 17.847 3.898 -1.724 1.00 35.50 452 GLU A N 1
ATOM 3525 C CA . GLU A 1 452 ? 18.005 5.136 -2.502 1.00 35.50 452 GLU A CA 1
ATOM 3526 C C . GLU A 1 452 ? 16.713 5.965 -2.372 1.00 35.50 452 GLU A C 1
ATOM 3528 O O . GLU A 1 452 ? 15.669 5.421 -1.999 1.00 35.50 452 GLU A O 1
ATOM 3533 N N . ALA A 1 453 ? 16.748 7.269 -2.677 1.00 53.91 453 ALA A N 1
ATOM 3534 C CA . ALA A 1 453 ? 15.551 8.111 -2.647 1.00 53.91 453 ALA A CA 1
ATOM 3535 C C . ALA A 1 453 ? 14.401 7.418 -3.400 1.00 53.91 453 ALA A C 1
ATOM 3537 O O . ALA A 1 453 ? 14.467 7.203 -4.611 1.00 53.91 453 ALA A O 1
ATOM 3538 N N . MET A 1 454 ? 13.362 7.034 -2.646 1.00 49.78 454 MET A N 1
ATOM 3539 C CA . MET A 1 454 ? 12.298 6.118 -3.079 1.00 49.78 454 MET A CA 1
ATOM 3540 C C . MET A 1 454 ? 11.684 6.533 -4.420 1.00 49.78 454 MET A C 1
ATOM 3542 O O . MET A 1 454 ? 11.334 5.688 -5.236 1.00 49.78 454 MET A O 1
ATOM 3546 N N . VAL A 1 455 ? 11.588 7.842 -4.652 1.00 53.28 455 VAL A N 1
ATOM 3547 C CA . VAL A 1 455 ? 11.024 8.432 -5.866 1.00 53.28 455 VAL A CA 1
ATOM 3548 C C . VAL A 1 455 ? 11.826 8.041 -7.106 1.00 53.28 455 VAL A C 1
ATOM 3550 O O . VAL A 1 455 ? 11.249 7.528 -8.062 1.00 53.28 455 VAL A O 1
ATOM 3553 N N . GLU A 1 456 ? 13.145 8.216 -7.063 1.00 56.44 456 GLU A N 1
ATOM 3554 C CA . GLU A 1 456 ? 14.029 7.959 -8.201 1.00 56.44 456 GLU A CA 1
ATOM 3555 C C . GLU A 1 456 ? 14.170 6.454 -8.455 1.00 56.44 456 GLU A C 1
ATOM 3557 O O . GLU A 1 456 ? 14.104 5.990 -9.591 1.00 56.44 456 GLU A O 1
ATOM 3562 N N . ALA A 1 457 ? 14.239 5.654 -7.386 1.00 57.06 457 ALA A N 1
ATOM 3563 C CA . ALA A 1 457 ? 14.262 4.197 -7.486 1.00 57.06 457 ALA A CA 1
ATOM 3564 C C . ALA A 1 457 ? 12.966 3.631 -8.102 1.00 57.06 457 ALA A C 1
ATOM 3566 O O . ALA A 1 457 ? 13.009 2.680 -8.888 1.00 57.06 457 ALA A O 1
ATOM 3567 N N . ILE A 1 458 ? 11.805 4.221 -7.792 1.00 56.62 458 ILE A N 1
ATOM 3568 C CA . ILE A 1 458 ? 10.520 3.855 -8.404 1.00 56.62 458 ILE A CA 1
ATOM 3569 C C . ILE A 1 458 ? 10.495 4.233 -9.891 1.00 56.62 458 ILE A C 1
ATOM 3571 O O . ILE A 1 458 ? 10.109 3.403 -10.710 1.00 56.62 458 ILE A O 1
ATOM 3575 N N . ILE A 1 459 ? 10.929 5.442 -10.263 1.00 61.12 459 ILE A N 1
ATOM 3576 C CA . ILE A 1 459 ? 10.951 5.894 -11.667 1.00 61.12 459 ILE A CA 1
ATOM 3577 C C . ILE A 1 459 ? 11.929 5.046 -12.493 1.00 61.12 459 ILE A C 1
ATOM 3579 O O . ILE A 1 459 ? 11.580 4.575 -13.581 1.00 61.12 459 ILE A O 1
ATOM 3583 N N . ARG A 1 460 ? 13.117 4.759 -11.951 1.00 63.25 460 ARG A N 1
ATOM 3584 C CA . ARG A 1 460 ? 14.110 3.868 -12.560 1.00 63.25 460 ARG A CA 1
ATOM 3585 C C . ARG A 1 460 ? 13.569 2.449 -12.725 1.00 63.25 460 ARG A C 1
ATOM 3587 O O . ARG A 1 460 ? 13.560 1.930 -13.833 1.00 63.25 460 ARG A O 1
ATOM 3594 N N . SER A 1 461 ? 13.020 1.839 -11.676 1.00 61.53 461 SER A N 1
ATOM 3595 C CA . SER A 1 461 ? 12.470 0.471 -11.751 1.00 61.53 461 SER A CA 1
ATOM 3596 C C . SER A 1 461 ? 11.211 0.353 -12.627 1.00 61.53 461 SER A C 1
ATOM 3598 O O . SER A 1 461 ? 10.954 -0.695 -13.231 1.00 61.53 461 SER A O 1
ATOM 3600 N N . ALA A 1 462 ? 10.427 1.427 -12.750 1.00 59.53 462 ALA A N 1
ATOM 3601 C CA . ALA A 1 462 ? 9.310 1.498 -13.684 1.00 59.53 462 ALA A CA 1
ATOM 3602 C C . ALA A 1 462 ? 9.777 1.592 -15.149 1.00 59.53 462 ALA A C 1
ATOM 3604 O O . ALA A 1 462 ? 9.091 1.066 -16.033 1.00 59.53 462 ALA A O 1
ATOM 3605 N N . SER A 1 463 ? 10.928 2.225 -15.410 1.00 62.12 463 SER A N 1
ATOM 3606 C CA . SER A 1 463 ? 11.444 2.510 -16.756 1.00 62.12 463 SER A CA 1
ATOM 3607 C C . SER A 1 463 ? 12.499 1.517 -17.267 1.00 62.12 463 SER A C 1
ATOM 3609 O O . SER A 1 463 ? 12.600 1.333 -18.481 1.00 62.12 463 SER A O 1
ATOM 3611 N N . GLU A 1 464 ? 13.225 0.823 -16.391 1.00 66.00 464 GLU A N 1
ATOM 3612 C CA . GLU A 1 464 ? 14.336 -0.077 -16.729 1.00 66.00 464 GLU A CA 1
ATOM 3613 C C . GLU A 1 464 ? 13.913 -1.264 -17.620 1.00 66.00 464 GLU A C 1
ATOM 3615 O O . GLU A 1 464 ? 12.844 -1.855 -17.447 1.00 66.00 464 GLU A O 1
ATOM 3620 N N . GLY A 1 465 ? 14.775 -1.635 -18.577 1.00 58.75 465 GLY A N 1
ATOM 3621 C CA . GLY A 1 465 ? 14.579 -2.640 -19.639 1.00 58.75 465 GLY A CA 1
ATOM 3622 C C . GLY A 1 465 ? 14.410 -4.103 -19.217 1.00 58.75 465 GLY A C 1
ATOM 3623 O O . GLY A 1 465 ? 14.848 -4.998 -19.934 1.00 58.75 465 GLY A O 1
ATOM 3624 N N . SER A 1 466 ? 13.777 -4.375 -18.078 1.00 58.66 466 SER A N 1
ATOM 3625 C CA . SER A 1 466 ? 13.602 -5.726 -17.544 1.00 58.66 466 SER A CA 1
ATOM 3626 C C . SER A 1 466 ? 12.531 -6.541 -18.285 1.00 58.66 466 SER A C 1
ATOM 3628 O O . SER A 1 466 ? 11.564 -6.016 -18.844 1.00 58.66 466 SER A O 1
ATOM 3630 N N . LEU A 1 467 ? 12.651 -7.871 -18.227 1.00 54.62 467 LEU A N 1
ATOM 3631 C CA . LEU A 1 467 ? 11.637 -8.799 -18.749 1.00 54.62 467 LEU A CA 1
ATOM 3632 C C . LEU A 1 467 ? 10.276 -8.616 -18.046 1.00 54.62 467 LEU A C 1
ATOM 3634 O O . LEU A 1 467 ? 9.221 -8.727 -18.670 1.00 54.62 467 LEU A O 1
ATOM 3638 N N . MET A 1 468 ? 10.305 -8.231 -16.767 1.00 56.16 468 MET A N 1
ATOM 3639 C CA . MET A 1 468 ? 9.117 -7.880 -15.985 1.00 56.16 468 MET A CA 1
ATOM 3640 C C . MET A 1 468 ? 8.438 -6.596 -16.486 1.00 56.16 468 MET A C 1
ATOM 3642 O O . MET A 1 468 ? 7.208 -6.528 -16.473 1.00 56.16 468 MET A O 1
ATOM 3646 N N . ARG A 1 469 ? 9.205 -5.601 -16.971 1.00 72.06 469 ARG A N 1
ATOM 3647 C CA . ARG A 1 469 ? 8.651 -4.412 -17.643 1.00 72.06 469 ARG A CA 1
ATOM 3648 C C . ARG A 1 469 ? 7.889 -4.823 -18.899 1.00 72.06 469 ARG A C 1
ATOM 3650 O O . ARG A 1 469 ? 6.715 -4.499 -19.010 1.00 72.06 469 ARG A O 1
ATOM 3657 N N . LYS A 1 470 ? 8.509 -5.606 -19.791 1.00 69.06 470 LYS A N 1
ATOM 3658 C CA . LYS A 1 470 ? 7.870 -6.063 -21.044 1.00 69.06 470 LYS A CA 1
ATOM 3659 C C . LYS A 1 470 ? 6.553 -6.810 -20.788 1.00 69.06 470 LYS A C 1
ATOM 3661 O O . LYS A 1 470 ? 5.560 -6.554 -21.461 1.00 69.06 470 LYS A O 1
ATOM 3666 N N . ALA A 1 471 ? 6.513 -7.680 -19.775 1.00 65.50 471 ALA A N 1
ATOM 3667 C CA . ALA A 1 471 ? 5.293 -8.393 -19.387 1.00 65.50 471 ALA A CA 1
ATOM 3668 C C . ALA A 1 471 ? 4.193 -7.462 -18.839 1.00 65.50 471 ALA A C 1
ATOM 3670 O O . ALA A 1 471 ? 3.004 -7.685 -19.083 1.00 65.50 471 ALA A O 1
ATOM 3671 N N . ARG A 1 472 ? 4.578 -6.419 -18.093 1.00 72.88 472 ARG A N 1
ATOM 3672 C CA . ARG A 1 472 ? 3.658 -5.397 -17.576 1.00 72.88 472 ARG A CA 1
ATOM 3673 C C . ARG A 1 472 ? 3.107 -4.520 -18.699 1.00 72.88 472 ARG A C 1
ATOM 3675 O O . ARG A 1 472 ? 1.899 -4.307 -18.732 1.00 72.88 472 ARG A O 1
ATOM 3682 N N . ASP A 1 473 ? 3.968 -4.077 -19.611 1.00 74.19 473 ASP A N 1
ATOM 3683 C CA . ASP A 1 473 ? 3.604 -3.250 -20.762 1.00 74.19 473 ASP A CA 1
ATOM 3684 C C . ASP A 1 473 ? 2.635 -4.004 -21.683 1.00 74.19 473 ASP A C 1
ATOM 3686 O O . ASP A 1 473 ? 1.570 -3.491 -22.015 1.00 74.19 473 ASP A O 1
ATOM 3690 N N . TYR A 1 474 ? 2.930 -5.275 -21.986 1.00 72.56 474 TYR A N 1
ATOM 3691 C CA . TYR A 1 474 ? 2.021 -6.154 -22.725 1.00 72.56 474 TYR A CA 1
ATOM 3692 C C . TYR A 1 474 ? 0.645 -6.258 -22.053 1.00 72.56 474 TYR A C 1
ATOM 3694 O O . TYR A 1 474 ? -0.386 -6.093 -22.701 1.00 72.56 474 TYR A O 1
ATOM 3702 N N . ARG A 1 475 ? 0.604 -6.487 -20.734 1.00 72.38 475 ARG A N 1
ATOM 3703 C CA . ARG A 1 475 ? -0.662 -6.601 -19.998 1.00 72.38 475 ARG A CA 1
ATOM 3704 C C . ARG A 1 475 ? -1.452 -5.291 -19.993 1.00 72.38 475 ARG A C 1
ATOM 3706 O O . ARG A 1 475 ? -2.675 -5.344 -20.066 1.00 72.38 475 ARG A O 1
ATOM 3713 N N . ALA A 1 476 ? -0.770 -4.151 -19.882 1.00 70.62 476 ALA A N 1
ATOM 3714 C CA . ALA A 1 476 ? -1.398 -2.837 -19.953 1.00 70.62 476 ALA A CA 1
ATOM 3715 C C . ALA A 1 476 ? -2.055 -2.621 -21.322 1.00 70.62 476 ALA A C 1
ATOM 3717 O O . ALA A 1 476 ? -3.246 -2.346 -21.365 1.00 70.62 476 ALA A O 1
ATOM 3718 N N . LEU A 1 477 ? -1.330 -2.865 -22.418 1.00 75.56 477 LEU A N 1
ATOM 3719 C CA . LEU A 1 477 ? -1.847 -2.700 -23.782 1.00 75.56 477 LEU A CA 1
ATOM 3720 C C . LEU A 1 477 ? -2.992 -3.666 -24.116 1.00 75.56 477 LEU A C 1
ATOM 3722 O O . LEU A 1 477 ? -3.989 -3.261 -24.707 1.00 75.56 477 LEU A O 1
ATOM 3726 N N . VAL A 1 478 ? -2.892 -4.931 -23.694 1.00 73.44 478 VAL A N 1
ATOM 3727 C CA . VAL A 1 478 ? -3.980 -5.914 -23.851 1.00 73.44 478 VAL A CA 1
ATOM 3728 C C . VAL A 1 478 ? -5.219 -5.505 -23.058 1.00 73.44 478 VAL A C 1
ATOM 3730 O O . VAL A 1 478 ? -6.338 -5.761 -23.498 1.00 73.44 478 VAL A O 1
ATOM 3733 N N . TRP A 1 479 ? -5.040 -4.903 -21.880 1.00 79.06 479 TRP A N 1
ATOM 3734 C CA . TRP A 1 479 ? -6.158 -4.363 -21.117 1.00 79.06 479 TRP A CA 1
ATOM 3735 C C . TRP A 1 479 ? -6.795 -3.174 -21.844 1.00 79.06 479 TRP A C 1
ATOM 3737 O O . TRP A 1 479 ? -8.010 -3.196 -22.001 1.00 79.06 479 TRP A O 1
ATOM 3747 N N . THR A 1 480 ? -6.002 -2.230 -22.373 1.00 74.88 480 THR A N 1
ATOM 3748 C CA . THR A 1 480 ? -6.508 -1.093 -23.166 1.00 74.88 480 THR A CA 1
ATOM 3749 C C . THR A 1 480 ? -7.348 -1.565 -24.345 1.00 74.88 480 THR A C 1
ATOM 3751 O O . THR A 1 480 ? -8.483 -1.139 -24.514 1.00 74.88 480 THR A O 1
ATOM 3754 N N . ALA A 1 481 ? -6.828 -2.514 -25.128 1.00 68.88 481 ALA A N 1
ATOM 3755 C CA . ALA A 1 481 ? -7.529 -3.054 -26.291 1.00 68.88 481 ALA A CA 1
ATOM 3756 C C . ALA A 1 481 ? -8.873 -3.713 -25.927 1.00 68.88 481 ALA A C 1
ATOM 3758 O O . ALA A 1 481 ? -9.776 -3.765 -26.752 1.00 68.88 481 ALA A O 1
ATOM 3759 N N . LYS A 1 482 ? -9.012 -4.222 -24.696 1.00 69.12 482 LYS A N 1
ATOM 3760 C CA . LYS A 1 482 ? -10.253 -4.826 -24.191 1.00 69.12 482 LYS A CA 1
ATOM 3761 C C . LYS A 1 482 ? -11.203 -3.826 -23.535 1.00 69.12 482 LYS A C 1
ATOM 3763 O O . LYS A 1 482 ? -12.381 -4.141 -23.407 1.00 69.12 482 LYS A O 1
ATOM 3768 N N . SER A 1 483 ? -10.701 -2.693 -23.046 1.00 67.75 483 SER A N 1
ATOM 3769 C CA . SER A 1 483 ? -11.504 -1.684 -22.348 1.00 67.75 483 SER A CA 1
ATOM 3770 C C . SER A 1 483 ? -12.126 -0.652 -23.288 1.00 67.75 483 SER A C 1
ATOM 3772 O O . SER A 1 483 ? -13.091 -0.008 -22.895 1.00 67.75 483 SER A O 1
ATOM 3774 N N . LEU A 1 484 ? -11.601 -0.502 -24.507 1.00 72.69 484 LEU A N 1
ATOM 3775 C CA . LEU A 1 484 ? -12.143 0.386 -25.539 1.00 72.69 484 LEU A CA 1
ATOM 3776 C C . LEU A 1 484 ? -13.434 -0.217 -26.121 1.00 72.69 484 LEU A C 1
ATOM 3778 O O . LEU A 1 484 ? -13.398 -1.285 -26.729 1.00 72.69 484 LEU A O 1
ATOM 3782 N N . VAL A 1 485 ? -14.574 0.454 -25.918 1.00 64.69 485 VAL A N 1
ATOM 3783 C CA . VAL A 1 485 ? -15.907 -0.017 -26.365 1.00 64.69 485 VAL A CA 1
ATOM 3784 C C . VAL A 1 485 ? -16.459 0.833 -27.520 1.00 64.69 485 VAL A C 1
ATOM 3786 O O . VAL A 1 485 ? -17.283 0.350 -28.289 1.00 64.69 485 VAL A O 1
ATOM 3789 N N . GLY A 1 486 ? -16.025 2.092 -27.661 1.00 61.47 486 GLY A N 1
ATOM 3790 C CA . GLY A 1 486 ? -16.509 3.001 -28.705 1.00 61.47 486 GLY A CA 1
ATOM 3791 C C . GLY A 1 486 ? -15.690 2.945 -29.998 1.00 61.47 486 GLY A C 1
ATOM 3792 O O . GLY A 1 486 ? -14.462 2.994 -29.948 1.00 61.47 486 GLY A O 1
ATOM 3793 N N . ASP A 1 487 ? -16.363 2.950 -31.153 1.00 56.78 487 ASP A N 1
ATOM 3794 C CA . ASP A 1 487 ? -15.729 2.884 -32.484 1.00 56.78 487 ASP A CA 1
ATOM 3795 C C . ASP A 1 487 ? -14.689 3.997 -32.716 1.00 56.78 487 ASP A C 1
ATOM 3797 O O . ASP A 1 487 ? -13.629 3.755 -33.289 1.00 56.78 487 ASP A O 1
ATOM 3801 N N . ASN A 1 488 ? -14.939 5.205 -32.198 1.00 59.03 488 ASN A N 1
ATOM 3802 C CA . ASN A 1 488 ? -14.003 6.334 -32.291 1.00 59.03 488 ASN A CA 1
ATOM 3803 C C . ASN A 1 488 ? -12.752 6.150 -31.412 1.00 59.03 488 ASN A C 1
ATOM 3805 O O . ASN A 1 488 ? -11.656 6.561 -31.793 1.00 59.03 488 ASN A O 1
ATOM 3809 N N . GLU A 1 489 ? -12.901 5.541 -30.232 1.00 59.88 489 GLU A N 1
ATOM 3810 C CA . GLU A 1 489 ? -11.775 5.281 -29.328 1.00 59.88 489 GLU A CA 1
ATOM 3811 C C . GLU A 1 489 ? -10.918 4.128 -29.877 1.00 59.88 489 GLU A C 1
ATOM 3813 O O . GLU A 1 489 ? -9.687 4.200 -29.861 1.00 59.88 489 GLU A O 1
ATOM 3818 N N . LEU A 1 490 ? -11.569 3.112 -30.454 1.00 60.59 490 LEU A N 1
ATOM 3819 C CA . LEU A 1 490 ? -10.921 2.002 -31.144 1.00 60.59 490 LEU A CA 1
ATOM 3820 C C . LEU A 1 490 ? -10.145 2.486 -32.377 1.00 60.59 490 LEU A C 1
ATOM 3822 O O . LEU A 1 490 ? -8.985 2.117 -32.530 1.00 60.59 490 LEU A O 1
ATOM 3826 N N . ALA A 1 491 ? -10.730 3.364 -33.200 1.00 59.84 491 ALA A N 1
ATOM 3827 C CA . ALA A 1 491 ? -10.053 3.964 -34.351 1.00 59.84 491 ALA A CA 1
ATOM 3828 C C . ALA A 1 491 ? -8.767 4.700 -33.936 1.00 59.84 491 ALA A C 1
ATOM 3830 O O . ALA A 1 491 ? -7.710 4.459 -34.506 1.00 59.84 491 ALA A O 1
ATOM 3831 N N . SER A 1 492 ? -8.813 5.497 -32.861 1.00 63.28 492 SER A N 1
ATOM 3832 C CA . SER A 1 492 ? -7.629 6.210 -32.354 1.00 63.28 492 SER A CA 1
ATOM 3833 C C . SER A 1 492 ? -6.514 5.287 -31.837 1.00 63.28 492 SER A C 1
ATOM 3835 O O . SER A 1 492 ? -5.333 5.626 -31.918 1.00 63.28 492 SER A O 1
ATOM 3837 N N . PHE A 1 493 ? -6.876 4.110 -31.315 1.00 65.62 493 PHE A N 1
ATOM 3838 C CA . PHE A 1 493 ? -5.933 3.083 -30.874 1.00 65.62 493 PHE A CA 1
ATOM 3839 C C . PHE A 1 493 ? -5.322 2.325 -32.061 1.00 65.62 493 PHE A C 1
ATOM 3841 O O . PHE A 1 493 ? -4.124 2.051 -32.066 1.00 65.62 493 PHE A O 1
ATOM 3848 N N . VAL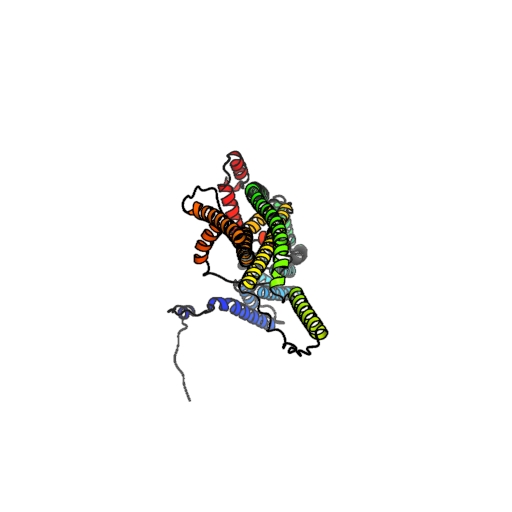 A 1 494 ? -6.138 2.021 -33.072 1.00 64.88 494 VAL A N 1
ATOM 3849 C CA . VAL A 1 494 ? -5.748 1.353 -34.322 1.00 64.88 494 VAL A CA 1
ATOM 3850 C C . VAL A 1 494 ? -4.821 2.249 -35.153 1.00 64.88 494 VAL A C 1
ATOM 3852 O O . VAL A 1 494 ? -3.779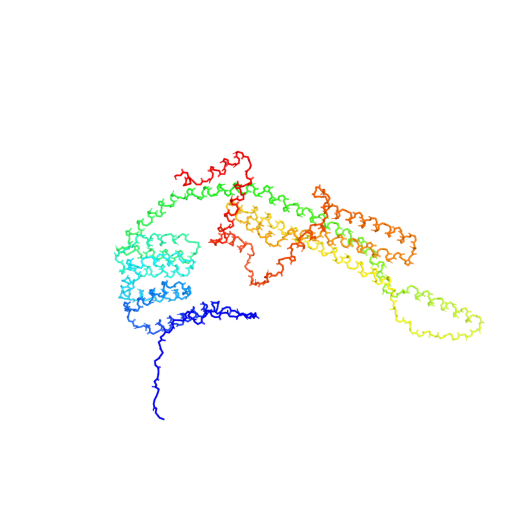 1.778 -35.601 1.00 64.88 494 VAL A O 1
ATOM 3855 N N . ASP A 1 495 ? -5.117 3.548 -35.245 1.00 65.44 495 ASP A N 1
ATOM 3856 C CA . ASP A 1 495 ? -4.279 4.566 -35.903 1.00 65.44 495 ASP A CA 1
ATOM 3857 C C . ASP A 1 495 ? -2.948 4.828 -35.169 1.00 65.44 495 ASP A C 1
ATOM 3859 O O . ASP A 1 495 ? -2.017 5.419 -35.722 1.00 65.44 495 ASP A O 1
ATOM 3863 N N . ALA A 1 496 ? -2.850 4.428 -33.897 1.00 60.34 496 ALA A N 1
ATOM 3864 C CA . ALA A 1 496 ? -1.631 4.536 -33.097 1.00 60.34 496 ALA A CA 1
ATOM 3865 C C . ALA A 1 496 ? -0.724 3.296 -33.203 1.00 60.34 496 ALA A C 1
ATOM 3867 O O . ALA A 1 496 ? 0.399 3.327 -32.691 1.00 60.34 496 ALA A O 1
ATOM 3868 N N . LEU A 1 497 ? -1.180 2.209 -33.842 1.00 60.06 497 LEU A N 1
ATOM 3869 C CA . LEU A 1 497 ? -0.346 1.035 -34.094 1.00 60.06 497 LEU A CA 1
ATOM 3870 C C . LEU A 1 497 ? 0.704 1.363 -35.169 1.00 60.06 497 LEU A C 1
ATOM 3872 O O . LEU A 1 497 ? 0.364 1.981 -36.176 1.00 60.06 497 LEU A O 1
ATOM 3876 N N . PRO A 1 498 ? 1.976 0.955 -34.992 1.00 55.72 498 PRO A N 1
ATOM 3877 C CA . PRO A 1 498 ? 3.006 1.192 -35.995 1.00 55.72 498 PRO A CA 1
ATOM 3878 C C . PRO A 1 498 ? 2.611 0.589 -37.348 1.00 55.72 498 PRO A C 1
ATOM 3880 O O . PRO A 1 498 ? 2.182 -0.565 -37.410 1.00 55.72 498 PRO A O 1
ATOM 3883 N N . ASP A 1 499 ? 2.837 1.337 -38.430 1.00 47.69 499 ASP A N 1
ATOM 3884 C CA . ASP A 1 499 ? 2.530 0.934 -39.815 1.00 47.69 499 ASP A CA 1
ATOM 3885 C C . ASP A 1 499 ? 3.167 -0.412 -40.229 1.00 47.69 499 ASP A C 1
ATOM 3887 O O . ASP A 1 499 ? 2.717 -1.052 -41.172 1.00 47.69 499 ASP A O 1
ATOM 3891 N N . VAL A 1 500 ? 4.180 -0.883 -39.492 1.00 40.47 500 VAL A N 1
ATOM 3892 C CA . VAL A 1 500 ? 4.842 -2.189 -39.666 1.00 40.47 500 VAL A CA 1
ATOM 3893 C C . VAL A 1 500 ? 3.889 -3.377 -39.459 1.00 40.47 500 VAL A C 1
ATOM 3895 O O . VAL A 1 500 ? 4.140 -4.453 -39.987 1.00 40.47 500 VAL A O 1
ATOM 3898 N N . LEU A 1 501 ? 2.789 -3.210 -38.717 1.00 39.78 501 LEU A N 1
ATOM 3899 C CA . LEU A 1 501 ? 1.775 -4.260 -38.535 1.00 39.78 501 LEU A CA 1
ATOM 3900 C C . LEU A 1 501 ? 0.756 -4.337 -39.687 1.00 39.78 501 LEU A C 1
ATOM 3902 O O . LEU A 1 501 ? -0.004 -5.302 -39.748 1.00 39.78 501 LEU A O 1
ATOM 3906 N N . TRP A 1 502 ? 0.742 -3.343 -40.580 1.00 42.44 502 TRP A N 1
ATOM 3907 C CA . TRP A 1 502 ? -0.154 -3.259 -41.741 1.00 42.44 502 TRP A CA 1
ATOM 3908 C C . TRP A 1 502 ? 0.524 -3.642 -43.067 1.00 42.44 502 TRP A C 1
ATOM 3910 O O . TRP A 1 502 ? -0.122 -3.567 -44.113 1.00 42.44 502 TRP A O 1
ATOM 3920 N N . GLY A 1 503 ? 1.812 -4.010 -43.024 1.00 31.97 503 GLY A N 1
ATOM 3921 C CA . GLY A 1 503 ? 2.642 -4.375 -44.179 1.00 31.97 503 GLY A CA 1
ATOM 3922 C C . GLY A 1 503 ? 2.677 -5.867 -44.463 1.00 31.97 503 GLY A C 1
ATOM 3923 O O . GLY A 1 503 ? 2.998 -6.630 -43.524 1.00 31.97 503 GLY A O 1
#

Secondary structure (DSSP, 8-state):
------------TTGGG------------HHHHHHHHHHHHHHHHHHHHHHHHTTSPPPHHHHHHHHHHHH-TTS-HHHHHHHHHHHHHHHHH-HHHHHHHHHHHTSGGGHHHHHHHHT-S-HHHHHHHHHHHHHTTTT--S--HHHHHHHHHHTT-S-HHHHHHHHHHHHHHHTSTTTHHHHHHHHHHHHHHHTT--HHHHHHHHHHHHHHHHHHHHHHHHHHHHHHHHHHHHHHHHHHHHHHHHHHHHHHGGGS--HHHHHHHHHHHHHHHHHHHHTT-------PPS-------HHHHHHHHHHHHHHHHHHHHHHHHHHHHHHHHHHHHHHHT--SHHHHHHHHHHHHHHHHHTTHHHHHHHHHHHHHHHHHHHHHHHHHHHTTT-HHHHHHHHHHHHHHHHHHHHHHHHHHH-TT-----HHHHHHHHHHHHTTTTTS------PPS-HHHHHHHHHHS--HHHHHHHHHHHHHHHHH--SHHHHHHHHTTS-GGG--

Foldseek 3Di:
DDDDDDDDDDDDPVVVPPDDDDDDDPDPPPVNVVLVVVQVVVLVVLVVLLVVCVPPADDLVSLVVLLVQLPDPSHDPVSPLVSLQSLLVCLQPDVSSLLSNCVRCVPPVNPVSLVCQCVDPDLSSVLSSLSSLLSSLQNHQADDLSNLLSLVVQCPDPDPSSNVSSVSSLVSNCPHPRRVVSNVVSVVVVVVVVVCPDPLVQLVLLLLLLLVVLCCVPPLVVLVVLLVVLVVLLVVLVVVLVVLVVVLVVLVVLVDPDPVVVVVVVVVVVVVCVVCVVVVHPPPDPPDPDPDPDDGDPLSVLLNVLSVLLNVLSVVLNVLSVVSNVVSVVLVCLLVVDPRSNLSSLLNLLVVVVCVVVVVVLSSLVSVVSNVSSVLSNLVSVLSVCVVPDPVSSVVSVVVSCVVVVVVVCLLCVCVVPVPDPRHHSVNVVVVVVVVVVVVVPDDDDDDDDDDPVSVVSSCVSPDPDPVNVVSVVVSSVVSCVSDDDPVSNVSSVVSDRCVVVD